Protein AF-0000000075079763 (afdb_homodimer)

pLDDT: mean 93.9, std 7.33, range [47.09, 98.88]

Organism: Methylotuvimicrobium buryatense (NCBI:txid95641)

Sequence (736 aa):
MRIGVPKEIKDQEGRVGLTPAAAGILVERGHEVLVEIGAGLDSGFTDNHYKQLGVNLVSASEAWQADLVVKVKEPLPAEYQYLKQQKIFTFLHLAGVDPALTDALLTNGTTAIAYELVEDEQGRLPILVPMSAIAGNVAVLMGAYYLAKFNGGKGVQLGRIGKNRHGNVLVVGDGVVGMHAARVASAMGAEVYVAGIDKSHMDWLRRNELPEVNFVLSTPENISRIVTEADLIIGAVLCRGDKAPKVITEQMIATMMPGSVVVDVSIDQGGCIETSRPTSHTEPVYRTHGVIHYCVSNMPGAYPRTSTLALNEATLPFVLKLAEADKEGLEHLDSGLKKAVMTYHGQLTNHAAAAALDKLKHYRALVDMRIGVPKEIKDQEGRVGLTPAAAGILVERGHEVLVEIGAGLDSGFTDNHYKQLGVNLVSASEAWQADLVVKVKEPLPAEYQYLKQQKIFTFLHLAGVDPALTDALLTNGTTAIAYELVEDEQGRLPILVPMSAIAGNVAVLMGAYYLAKFNGGKGVQLGRIGKNRHGNVLVVGDGVVGMHAARVASAMGAEVYVAGIDKSHMDWLRRNELPEVNFVLSTPENISRIVTEADLIIGAVLCRGDKAPKVITEQMIATMMPGSVVVDVSIDQGGCIETSRPTSHTEPVYRTHGVIHYCVSNMPGAYPRTSTLALNEATLPFVLKLAEADKEGLEHLDSGLKKAVMTYHGQLTNHAAAAALDKLKHYRALVD

Nearest PDB structures (foldseek):
  2vhw-assembly1_F  TM=9.571E-01  e=2.672E-45  Mycobacterium tuberculosis
  2vhv-assembly1_A  TM=9.574E-01  e=3.583E-45  Mycobacterium tuberculosis
  1pjb-assembly1_A  TM=9.220E-01  e=1.213E-43  Phormidium lapideum
  8hye-assembly1_A-2  TM=9.085E-01  e=2.387E-41  Geobacillus kaustophilus
  2eez-assembly1_F  TM=9.439E-01  e=2.038E-38  Thermus thermophilus HB8

InterPro domains:
  IPR007698 Alanine dehydrogenase/pyridine nucleotide transhydrogenase, NAD(H)-binding domain [PF01262] (139-350)
  IPR007698 Alanine dehydrogenase/pyridine nucleotide transhydrogenase, NAD(H)-binding domain [SM01002] (147-295)
  IPR007886 Alanine dehydrogenase/pyridine nucleotide transhydrogenase, N-terminal [PF05222] (4-135)
  IPR007886 Alanine dehydrogenase/pyridine nucleotide transhydrogenase, N-terminal [SM01003] (4-135)
  IPR008141 Alanine dehydrogenase [PIRSF000183] (1-358)
  IPR008141 Alanine dehydrogenase [TIGR00518] (1-359)
  IPR008141 Alanine dehydrogenase [cd05305] (1-350)
  IPR036291 NAD(P)-binding domain superfamily [SSF51735] (135-301)

Secondary structure (DSSP, 8-state):
-EEEEPPP-STT----SS-HHHHHHHHHTT-EEEEETTTTGGGT--HHHHHTTTPEEE-HHHHHSSSEEE-SSPPPGGGGGG-SSSEEEE---GGGS-HHHHHHHHHHT-EEEEGGG---TTS--TTHHHHHHHHHHHHHHHHHHHTSGGGT------EEETTEEE-EEEEE--SHHHHHHHHHHHHHT-EEEEEES-HHHHHHHHHHT-TT-EEEE--HHHHHHHHTT-SEEEE----TTSPPP--B-HHHHHHSPTT-EEEEGGGGGT-SBTT---B-SSS-EEEETTEEEE-BTTGGGGSHHHHHHHHHHHHHHHHHHHHHS-SS-GGGS-HHHHTTEEEETTEE--HHHHHHTT-GGGB--S--/-EEEEPPP-STT----SS-HHHHHHHHHTT-EEEEETTTTGGGT--HHHHHTTTPEEE-HHHHHSSSEEE-SSPPPGGGGGG-SSSEEEE---GGGS-HHHHHHHHHHT-EEEEGGG---TTS--TTHHHHHHHHHHHHHHHHHHHTSGGGT------EEETTEEE-EEEEE--SHHHHHHHHHHHHHT-EEEEEES-HHHHHHHHHHT-TTSEEEE--HHHHHHHHTT-SEEEE----TTSPPP--B-HHHHHHSPTT-EEEEGGGGGT-SBTT---B-SSS-EEEETTEEEE-BTTGGGGSHHHHHHHHHHHHHHHHHHHHHS-SS-GGGS-HHHHTTEEEETTEE--HHHHHHTT-GGGB--S--

Foldseek 3Di:
DEEFKAADDPFLQQATQAALVLLLVCVVVPYAYEYEQCRNVSLPGHPVSNVVSPHHYDHRLVRLPGQEYGGAEADDPVCLVSAALHEYEYACLCLQDDVVSVVSCLVRQYWYFHLQQQADPVRDRLLVLLVLLLLLQLQLVVQQVLLCVVNVAVNWHQADDPNDGTFEEEEEEDPSSSLNNLQNSVVRRHAYEYEYADPVVVVVCCVPRNVRHHYDHLDLVVCLVSLLVHLEYEADADDPLAAGAQSAELVSVLNHDARREYEFQSVSRPTNHPPDHEDDPVGQWDDDNNYIYGHHPRSCSNNRNVSNVSSCVRCSVVVVVVVPVDSPDCVPPDPSRLSRTQGGRSAGAHCSSCVSSVNCVRYDHPPD/DEEFKAADDPFLQQATQDALVLLLVCVVVPYAYEYEQPRNVSLPGHPVSNVVSPHHYDHRLVSLPGQEYGGEEADDPVCLVSAALHEYEYACLCLQDDVVSVVSCLVRQYWYFHLQQQADPVRDRLLVLLQLLLLLQLQLVVQQVLLCVVNVAVNWHQADDPNDGTFEEEEEEDPSSRLNNLQNSVVRRHAYEYEYADPVVVVVCCVPRNVRHHYDHLDLVVCLVSLLVHLEYEADADDPLAAGAQSAELVSVLNHDARREYEFQSVSRPTNHPPDHEDDPVGQWDDDNNYIYGHHPRSCSNNRNVSNVSSCVRCSVVVVCVVPVDRDDCVPPDPSRLSRTQGGRSAGAHCSSCVSSVNNVRYDHPPD

Structure (mmCIF, N/CA/C/O backbone):
data_AF-0000000075079763-model_v1
#
loop_
_entity.id
_entity.type
_entity.pdbx_description
1 polymer 'Alanine dehydrogenase'
#
loop_
_atom_site.group_PDB
_atom_site.id
_atom_site.type_symbol
_atom_site.label_atom_id
_atom_site.label_alt_id
_atom_site.label_comp_id
_atom_site.label_asym_id
_atom_site.label_entity_id
_atom_site.label_seq_id
_atom_site.pdbx_PDB_ins_code
_atom_site.Cartn_x
_atom_site.Cartn_y
_atom_site.Cartn_z
_atom_site.occupancy
_atom_site.B_iso_or_equiv
_atom_site.auth_seq_id
_atom_site.auth_comp_id
_atom_site.auth_asym_id
_atom_site.auth_atom_id
_atom_site.pdbx_PDB_model_num
ATOM 1 N N . MET A 1 1 ? -12.812 36.312 19.406 1 93.81 1 MET A N 1
ATOM 2 C CA . MET A 1 1 ? -12.32 36.844 18.125 1 93.81 1 MET A CA 1
ATOM 3 C C . MET A 1 1 ? -12.914 36.062 16.953 1 93.81 1 MET A C 1
ATOM 5 O O . MET A 1 1 ? -13.625 35.062 17.156 1 93.81 1 MET A O 1
ATOM 9 N N . ARG A 1 2 ? -12.664 36.562 15.781 1 96.62 2 ARG A N 1
ATOM 10 C CA . ARG A 1 2 ? -13.086 35.875 14.555 1 96.62 2 ARG A CA 1
ATOM 11 C C . ARG A 1 2 ? -11.992 34.938 14.047 1 96.62 2 ARG A C 1
ATOM 13 O O . ARG A 1 2 ? -10.852 35.344 13.852 1 96.62 2 ARG A O 1
ATOM 20 N N . ILE A 1 3 ? -12.391 33.688 13.945 1 98 3 ILE A N 1
ATOM 21 C CA . ILE A 1 3 ? -11.461 32.688 13.461 1 98 3 ILE A CA 1
ATOM 22 C C . ILE A 1 3 ? -11.945 32.125 12.117 1 98 3 ILE A C 1
ATOM 24 O O . ILE A 1 3 ? -13.078 31.656 12.008 1 98 3 ILE A O 1
ATOM 28 N N . GLY A 1 4 ? -11.125 32.219 11.117 1 98.75 4 GLY A N 1
ATOM 29 C CA . GLY A 1 4 ? -11.477 31.766 9.773 1 98.75 4 GLY A CA 1
ATOM 30 C C . GLY A 1 4 ? -10.797 30.469 9.367 1 98.75 4 GLY A C 1
ATOM 31 O O . GLY A 1 4 ? -9.633 30.25 9.703 1 98.75 4 GLY A O 1
ATOM 32 N N . VAL A 1 5 ? -11.516 29.609 8.609 1 98.81 5 VAL A N 1
ATOM 33 C CA . VAL A 1 5 ? -11.008 28.359 8.07 1 98.81 5 VAL A CA 1
ATOM 34 C C . VAL A 1 5 ? -11.312 28.266 6.578 1 98.81 5 VAL A C 1
ATOM 36 O O . VAL A 1 5 ? -12.312 27.656 6.18 1 98.81 5 VAL A O 1
ATOM 39 N N . PRO A 1 6 ? -10.422 28.781 5.773 1 98.81 6 PRO A N 1
ATOM 40 C CA . PRO A 1 6 ? -10.633 28.656 4.328 1 98.81 6 PRO A CA 1
ATOM 41 C C . PRO A 1 6 ? -10.406 27.234 3.818 1 98.81 6 PRO A C 1
ATOM 43 O O . PRO A 1 6 ? -9.719 26.438 4.469 1 98.81 6 PRO A O 1
ATOM 46 N N . LYS A 1 7 ? -11.039 26.922 2.707 1 98.31 7 LYS A N 1
ATOM 47 C CA . LYS A 1 7 ? -10.82 25.641 2.035 1 98.31 7 LYS A CA 1
ATOM 48 C C . LYS A 1 7 ? -9.422 25.562 1.426 1 98.31 7 LYS A C 1
ATOM 50 O O . LYS A 1 7 ? -8.938 26.547 0.858 1 98.31 7 LYS A O 1
ATOM 55 N N . GLU A 1 8 ? -8.773 24.391 1.616 1 97.75 8 GLU A N 1
ATOM 56 C CA . GLU A 1 8 ? -7.465 24.188 0.998 1 97.75 8 GLU A CA 1
ATOM 57 C C . GLU A 1 8 ? -7.578 24.125 -0.522 1 97.75 8 GLU A C 1
ATOM 59 O O . GLU A 1 8 ? -8.516 23.516 -1.056 1 97.75 8 GLU A O 1
ATOM 64 N N . ILE A 1 9 ? -6.609 24.719 -1.192 1 95.25 9 ILE A N 1
ATOM 65 C CA . ILE A 1 9 ? -6.73 24.766 -2.646 1 95.25 9 ILE A CA 1
ATOM 66 C C . ILE A 1 9 ? -5.508 24.109 -3.281 1 95.25 9 ILE A C 1
ATOM 68 O O . ILE A 1 9 ? -5.414 24 -4.508 1 95.25 9 ILE A O 1
ATOM 72 N N . LYS A 1 10 ? -4.504 23.688 -2.43 1 92.19 10 LYS A N 1
ATOM 73 C CA . LYS A 1 10 ? -3.395 22.906 -2.979 1 92.19 10 LYS A CA 1
ATOM 74 C C . LYS A 1 10 ? -3.891 21.641 -3.658 1 92.19 10 LYS A C 1
ATOM 76 O O . LYS A 1 10 ? -4.895 21.062 -3.24 1 92.19 10 LYS A O 1
ATOM 81 N N . ASP A 1 11 ? -3.168 21.156 -4.711 1 90.44 11 ASP A N 1
ATOM 82 C CA . ASP A 1 11 ? -3.535 19.984 -5.508 1 90.44 11 ASP A CA 1
ATOM 83 C C . ASP A 1 11 ? -3.816 18.781 -4.617 1 90.44 11 ASP A C 1
ATOM 85 O O . ASP A 1 11 ? -2.928 18.312 -3.906 1 90.44 11 ASP A O 1
ATOM 89 N N . GLN A 1 12 ? -5.039 18.328 -4.637 1 90.62 12 GLN A N 1
ATOM 90 C CA . GLN A 1 12 ? -5.52 17.125 -3.955 1 90.62 12 GLN A CA 1
ATOM 91 C C . GLN A 1 12 ? -5.305 17.219 -2.447 1 90.62 12 GLN A C 1
ATOM 93 O O . GLN A 1 12 ? -4.988 16.234 -1.792 1 90.62 12 GLN A O 1
ATOM 98 N N . GLU A 1 13 ? -5.332 18.484 -1.961 1 93.38 13 GLU A N 1
ATOM 99 C CA . GLU A 1 13 ? -5.32 18.672 -0.514 1 93.38 13 GLU A CA 1
ATOM 100 C C . GLU A 1 13 ? -6.727 18.562 0.069 1 93.38 13 GLU A C 1
ATOM 102 O O . GLU A 1 13 ? -7.578 19.406 -0.187 1 93.38 13 GLU A O 1
ATOM 107 N N . GLY A 1 14 ? -6.945 17.484 0.858 1 94.31 14 GLY A N 1
ATOM 108 C CA . GLY A 1 14 ? -8.289 17.25 1.365 1 94.31 14 GLY A CA 1
ATOM 109 C C . GLY A 1 14 ? -8.43 17.562 2.842 1 94.31 14 GLY A C 1
ATOM 110 O O . GLY A 1 14 ? -9.539 17.516 3.387 1 94.31 14 GLY A O 1
ATOM 111 N N . ARG A 1 15 ? -7.359 17.922 3.52 1 97.44 15 ARG A N 1
ATOM 112 C CA . ARG A 1 15 ? -7.438 18.281 4.934 1 97.44 15 ARG A CA 1
ATOM 113 C C . ARG A 1 15 ? -8.109 19.625 5.125 1 97.44 15 ARG A C 1
ATOM 115 O O . ARG A 1 15 ? -8.242 20.406 4.172 1 97.44 15 ARG A O 1
ATOM 122 N N . VAL A 1 16 ? -8.5 19.797 6.34 1 98.56 16 VAL A N 1
ATOM 123 C CA . VAL A 1 16 ? -9.117 21.062 6.711 1 98.56 16 VAL A CA 1
ATOM 124 C C . VAL A 1 16 ? -8.516 21.578 8.016 1 98.56 16 VAL A C 1
ATOM 126 O O . VAL A 1 16 ? -8.086 20.781 8.859 1 98.56 16 VAL A O 1
ATOM 129 N N . GLY A 1 17 ? -8.492 22.828 8.18 1 98.62 17 GLY A N 1
ATOM 130 C CA . GLY A 1 17 ? -7.816 23.469 9.305 1 98.62 17 GLY A CA 1
ATOM 131 C C . GLY A 1 17 ? -8.43 23.125 10.641 1 98.62 17 GLY A C 1
ATOM 132 O O . GLY A 1 17 ? -7.715 22.906 11.625 1 98.62 17 GLY A O 1
ATOM 133 N N . LEU A 1 18 ? -9.734 23.125 10.703 1 98.81 18 LEU A N 1
ATOM 134 C CA . LEU A 1 18 ? -10.445 22.766 11.922 1 98.81 18 LEU A CA 1
ATOM 135 C C . LEU A 1 18 ? -11.539 21.734 11.625 1 98.81 18 LEU A C 1
ATOM 137 O O . LEU A 1 18 ? -12.344 21.922 10.703 1 98.81 18 LEU A O 1
ATOM 141 N N . THR A 1 19 ? -11.586 20.656 12.406 1 98.5 19 THR A N 1
ATOM 142 C CA . THR A 1 19 ? -12.719 19.734 12.375 1 98.5 19 THR A CA 1
ATOM 143 C C . THR A 1 19 ? -13.961 20.391 12.984 1 98.5 19 THR A C 1
ATOM 145 O O . THR A 1 19 ? -13.859 21.406 13.672 1 98.5 19 THR A O 1
ATOM 148 N N . PRO A 1 20 ? -15.141 19.812 12.711 1 98.69 20 PRO A N 1
ATOM 149 C CA . PRO A 1 20 ? -16.328 20.328 13.391 1 98.69 20 PRO A CA 1
ATOM 150 C C . PRO A 1 20 ? -16.188 20.328 14.914 1 98.69 20 PRO A C 1
ATOM 152 O O . PRO A 1 20 ? -16.547 21.312 15.57 1 98.69 20 PRO A O 1
ATOM 155 N N . ALA A 1 21 ? -15.656 19.328 15.461 1 98.25 21 ALA A N 1
ATOM 156 C CA . ALA A 1 21 ? -15.469 19.234 16.906 1 98.25 21 ALA A CA 1
ATOM 157 C C . ALA A 1 21 ? -14.57 20.359 17.422 1 98.25 21 ALA A C 1
ATOM 159 O O . ALA A 1 21 ? -14.891 21.016 18.422 1 98.25 21 ALA A O 1
ATOM 160 N N . ALA A 1 22 ? -13.453 20.547 16.766 1 98.5 22 ALA A N 1
ATOM 161 C CA . ALA A 1 22 ? -12.523 21.609 17.172 1 98.5 22 ALA A CA 1
ATOM 162 C C . ALA A 1 22 ? -13.172 22.984 17.031 1 98.5 22 ALA A C 1
ATOM 164 O O . ALA A 1 22 ? -13.039 23.828 17.922 1 98.5 22 ALA A O 1
ATOM 165 N N . ALA A 1 23 ? -13.836 23.203 15.938 1 98.75 23 ALA A N 1
ATOM 166 C CA . ALA A 1 23 ? -14.547 24.453 15.727 1 98.75 23 ALA A CA 1
ATOM 167 C C . ALA A 1 23 ? -15.609 24.672 16.797 1 98.75 23 ALA A C 1
ATOM 169 O O . ALA A 1 23 ? -15.781 25.797 17.297 1 98.75 23 ALA A O 1
ATOM 170 N N . GLY A 1 24 ? -16.312 23.625 17.109 1 98.62 24 GLY A N 1
ATOM 171 C CA . GLY A 1 24 ? -17.328 23.703 18.156 1 98.62 24 GLY A CA 1
ATOM 172 C C . GLY A 1 24 ? -16.766 24.141 19.484 1 98.62 24 GLY A C 1
ATOM 173 O O . GLY A 1 24 ? -17.391 24.938 20.203 1 98.62 24 GLY A O 1
ATOM 174 N N . ILE A 1 25 ? -15.648 23.656 19.844 1 98.44 25 ILE A N 1
ATOM 175 C CA . ILE A 1 25 ? -15 24.031 21.094 1 98.44 25 ILE A CA 1
ATOM 176 C C . ILE A 1 25 ? -14.703 25.516 21.094 1 98.44 25 ILE A C 1
ATOM 178 O O . ILE A 1 25 ? -14.906 26.203 22.109 1 98.44 25 ILE A O 1
ATOM 182 N N . LEU A 1 26 ? -14.234 26.047 20 1 98.12 26 LEU A N 1
ATOM 183 C CA . LEU A 1 26 ? -13.953 27.469 19.875 1 98.12 26 LEU A CA 1
ATOM 184 C C . LEU A 1 26 ? -15.227 28.297 20.016 1 98.12 26 LEU A C 1
ATOM 186 O O . LEU A 1 26 ? -15.234 29.328 20.688 1 98.12 26 LEU A O 1
ATOM 190 N N . VAL A 1 27 ? -16.281 27.812 19.422 1 98.44 27 VAL A N 1
ATOM 191 C CA . VAL A 1 27 ? -17.578 28.5 19.516 1 98.44 27 VAL A CA 1
ATOM 192 C C . VAL A 1 27 ? -18.047 28.516 20.969 1 98.44 27 VAL A C 1
ATOM 194 O O . VAL A 1 27 ? -18.5 29.547 21.469 1 98.44 27 VAL A O 1
ATOM 197 N N . GLU A 1 28 ? -17.938 27.422 21.625 1 97.94 28 GLU A N 1
ATOM 198 C CA . GLU A 1 28 ? -18.344 27.312 23.016 1 97.94 28 GLU A CA 1
ATOM 199 C C . GLU A 1 28 ? -17.547 28.266 23.906 1 97.94 28 GLU A C 1
ATOM 201 O O . GLU A 1 28 ? -18.031 28.719 24.938 1 97.94 28 GLU A O 1
ATOM 206 N N . ARG A 1 29 ? -16.438 28.562 23.516 1 96.69 29 ARG A N 1
ATOM 207 C CA . ARG A 1 29 ? -15.57 29.453 24.281 1 96.69 29 ARG A CA 1
ATOM 208 C C . ARG A 1 29 ? -15.812 30.906 23.922 1 96.69 29 ARG A C 1
ATOM 210 O O . ARG A 1 29 ? -15.094 31.797 24.375 1 96.69 29 ARG A O 1
ATOM 217 N N . GLY A 1 30 ? -16.719 31.141 22.984 1 96.81 30 GLY A N 1
ATOM 218 C CA . GLY A 1 30 ? -17.188 32.5 22.734 1 96.81 30 GLY A CA 1
ATOM 219 C C . GLY A 1 30 ? -16.609 33.094 21.469 1 96.81 30 GLY A C 1
ATOM 220 O O . GLY A 1 30 ? -16.828 34.281 21.188 1 96.81 30 GLY A O 1
ATOM 221 N N . HIS A 1 31 ? -15.891 32.344 20.719 1 97.25 31 HIS A N 1
ATOM 222 C CA . HIS A 1 31 ? -15.312 32.844 19.469 1 97.25 31 HIS A CA 1
ATOM 223 C C . HIS A 1 31 ? -16.297 32.688 18.312 1 97.25 31 HIS A C 1
ATOM 225 O O . HIS A 1 31 ? -17.203 31.844 18.375 1 97.25 31 HIS A O 1
ATOM 231 N N . GLU A 1 32 ? -16.156 33.562 17.344 1 98.12 32 GLU A N 1
ATOM 232 C CA . GLU A 1 32 ? -16.875 33.406 16.094 1 98.12 32 GLU A CA 1
ATOM 233 C C . GLU A 1 32 ? -16.047 32.656 15.07 1 98.12 32 GLU A C 1
ATOM 235 O O . GLU A 1 32 ? -14.969 33.094 14.68 1 98.12 32 GLU A O 1
ATOM 240 N N . VAL A 1 33 ? -16.531 31.484 14.688 1 98.69 33 VAL A N 1
ATOM 241 C CA . VAL A 1 33 ? -15.773 30.656 13.766 1 98.69 33 VAL A CA 1
ATOM 242 C C . VAL A 1 33 ? -16.422 30.703 12.383 1 98.69 33 VAL A C 1
ATOM 244 O O . VAL A 1 33 ? -17.625 30.453 12.242 1 98.69 33 VAL A O 1
ATOM 247 N N . LEU A 1 34 ? -15.68 31.094 11.352 1 98.88 34 LEU A N 1
ATOM 248 C CA . LEU A 1 34 ? -16.094 31.203 9.953 1 98.88 34 LEU A CA 1
ATOM 249 C C . LEU A 1 34 ? -15.43 30.125 9.102 1 98.88 34 LEU A C 1
ATOM 251 O O . LEU A 1 34 ? -14.227 30.188 8.836 1 98.88 34 LEU A O 1
ATOM 255 N N . VAL A 1 35 ? -16.203 29.156 8.617 1 98.88 35 VAL A N 1
ATOM 256 C CA . VAL A 1 35 ? -15.672 28.078 7.801 1 98.88 35 VAL A CA 1
ATOM 257 C C . VAL A 1 35 ? -16.172 28.203 6.367 1 98.88 35 VAL A C 1
ATOM 259 O O . VAL A 1 35 ? -17.375 28.391 6.137 1 98.88 35 VAL A O 1
ATOM 262 N N . GLU A 1 36 ? -15.219 28.156 5.441 1 98.88 36 GLU A N 1
ATOM 263 C CA . GLU A 1 36 ? -15.625 28.203 4.043 1 98.88 36 GLU A CA 1
ATOM 264 C C . GLU A 1 36 ? -16.516 27.016 3.691 1 98.88 36 GLU A C 1
ATOM 266 O O . GLU A 1 36 ? -16.234 25.875 4.094 1 98.88 36 GLU A O 1
ATOM 271 N N . ILE A 1 37 ? -17.562 27.281 2.887 1 98.69 37 ILE A N 1
ATOM 272 C CA . ILE A 1 37 ? -18.469 26.234 2.445 1 98.69 37 ILE A CA 1
ATOM 273 C C . ILE A 1 37 ? -17.688 25.141 1.722 1 98.69 37 ILE A C 1
ATOM 275 O O . ILE A 1 37 ? -16.891 25.438 0.827 1 98.69 37 ILE A O 1
ATOM 279 N N . GLY A 1 38 ? -17.859 23.875 2.186 1 98.25 38 GLY A N 1
ATOM 280 C CA . GLY A 1 38 ? -17.25 22.719 1.534 1 98.25 38 GLY A CA 1
ATOM 281 C C . GLY A 1 38 ? -15.836 22.438 2.008 1 98.25 38 GLY A C 1
ATOM 282 O O . GLY A 1 38 ? -15.188 21.516 1.517 1 98.25 38 GLY A O 1
ATOM 283 N N . ALA A 1 39 ? -15.305 23.188 2.992 1 98.31 39 ALA A N 1
ATOM 284 C CA . ALA A 1 39 ? -13.914 23.078 3.404 1 98.31 39 ALA A CA 1
ATOM 285 C C . ALA A 1 39 ? -13.625 21.703 4.004 1 98.31 39 ALA A C 1
ATOM 287 O O . ALA A 1 39 ? -12.531 21.156 3.83 1 98.31 39 ALA A O 1
ATOM 288 N N . GLY A 1 40 ? -14.602 21.125 4.629 1 97.88 40 GLY A N 1
ATOM 289 C CA . GLY A 1 40 ? -14.375 19.875 5.352 1 97.88 40 GLY A CA 1
ATOM 290 C C . GLY A 1 40 ? -14.766 18.641 4.555 1 97.88 40 GLY A C 1
ATOM 291 O O . GLY A 1 40 ? -14.523 17.516 4.992 1 97.88 40 GLY A O 1
ATOM 292 N N . LEU A 1 41 ? -15.234 18.781 3.326 1 96.19 41 LEU A N 1
ATOM 293 C CA . LEU A 1 41 ? -15.883 17.703 2.602 1 96.19 41 LEU A CA 1
ATOM 294 C C . LEU A 1 41 ? -14.898 16.562 2.32 1 96.19 41 LEU A C 1
ATOM 296 O O . LEU A 1 41 ? -15.219 15.398 2.525 1 96.19 41 LEU A O 1
ATOM 300 N N . ASP A 1 42 ? -13.719 16.906 1.911 1 95.19 42 ASP A N 1
ATOM 301 C CA . ASP A 1 42 ? -12.75 15.883 1.525 1 95.19 42 ASP A CA 1
ATOM 302 C C . ASP A 1 42 ? -12.219 15.141 2.748 1 95.19 42 ASP A C 1
ATOM 304 O O . ASP A 1 42 ? -11.625 14.062 2.619 1 95.19 42 ASP A O 1
ATOM 308 N N . SER A 1 43 ? -12.414 15.695 3.916 1 96.62 43 SER A N 1
ATOM 309 C CA . SER A 1 43 ? -12.047 15.023 5.156 1 96.62 43 SER A CA 1
ATOM 310 C C . SER A 1 43 ? -13.227 14.273 5.758 1 96.62 43 SER A C 1
ATOM 312 O O . SER A 1 43 ? -13.117 13.688 6.84 1 96.62 43 SER A O 1
ATOM 314 N N . GLY A 1 44 ? -14.359 14.352 5.09 1 94.56 44 GLY A N 1
ATOM 315 C CA . GLY A 1 44 ? -15.547 13.641 5.543 1 94.56 44 GLY A CA 1
ATOM 316 C C . GLY A 1 44 ? -16.406 14.461 6.48 1 94.56 44 GLY A C 1
ATOM 317 O O . GLY A 1 44 ? -17.266 13.922 7.184 1 94.56 44 GLY A O 1
ATOM 318 N N . PHE A 1 45 ? -16.234 15.742 6.562 1 97.38 45 PHE A N 1
ATOM 319 C CA . PHE A 1 45 ? -17.031 16.641 7.395 1 97.38 45 PHE A CA 1
ATOM 320 C C . PHE A 1 45 ? -17.922 17.531 6.535 1 97.38 45 PHE A C 1
ATOM 322 O O . PHE A 1 45 ? -17.422 18.406 5.828 1 97.38 45 PHE A O 1
ATOM 329 N N . THR A 1 46 ? -19.156 17.344 6.645 1 97.44 46 THR A N 1
ATOM 330 C CA . THR A 1 46 ? -20.109 18.109 5.836 1 97.44 46 THR A CA 1
ATOM 331 C C . THR A 1 46 ? -20.328 19.5 6.438 1 97.44 46 THR A C 1
ATOM 333 O O . THR A 1 46 ? -20.016 19.734 7.605 1 97.44 46 THR A O 1
ATOM 336 N N . ASP A 1 47 ? -20.875 20.359 5.609 1 98.5 47 ASP A N 1
ATOM 337 C CA . ASP A 1 47 ? -21.25 21.688 6.094 1 98.5 47 ASP A CA 1
ATOM 338 C C . ASP A 1 47 ? -22.234 21.594 7.262 1 98.5 47 ASP A C 1
ATOM 340 O O . ASP A 1 47 ? -22.156 22.391 8.203 1 98.5 47 ASP A O 1
ATOM 344 N N . ASN A 1 48 ? -23.062 20.641 7.195 1 98.25 48 ASN A N 1
ATOM 345 C CA . ASN A 1 48 ? -24.047 20.469 8.25 1 98.25 48 ASN A CA 1
ATOM 346 C C . ASN A 1 48 ? -23.391 20.109 9.586 1 98.25 48 ASN A C 1
ATOM 348 O O . ASN A 1 48 ? -23.859 20.531 10.641 1 98.25 48 ASN A O 1
ATOM 352 N N . HIS A 1 49 ? -22.359 19.312 9.586 1 98.06 49 HIS A N 1
ATOM 353 C CA . HIS A 1 49 ? -21.625 19 10.805 1 98.06 49 HIS A CA 1
ATOM 354 C C . HIS A 1 49 ? -21.141 20.25 11.508 1 98.06 49 HIS A C 1
ATOM 356 O O . HIS A 1 49 ? -21.156 20.328 12.742 1 98.06 49 HIS A O 1
ATOM 362 N N . TYR A 1 50 ? -20.703 21.203 10.773 1 98.62 50 TYR A N 1
ATOM 363 C CA . TYR A 1 50 ? -20.219 22.469 11.312 1 98.62 50 TYR A CA 1
ATOM 364 C C . TYR A 1 50 ? -21.359 23.328 11.82 1 98.62 50 TYR A C 1
ATOM 366 O O . TYR A 1 50 ? -21.312 23.859 12.938 1 98.62 50 TYR A O 1
ATOM 374 N N . LYS A 1 51 ? -22.375 23.453 10.992 1 98.38 51 LYS A N 1
ATOM 375 C CA . LYS A 1 51 ? -23.531 24.281 11.312 1 98.38 51 LYS A CA 1
ATOM 376 C C . LYS A 1 51 ? -24.172 23.875 12.633 1 98.38 51 LYS A C 1
ATOM 378 O O . LYS A 1 51 ? -24.594 24.719 13.422 1 98.38 51 LYS A O 1
ATOM 383 N N . GLN A 1 52 ? -24.219 22.641 12.852 1 98.19 52 GLN A N 1
ATOM 384 C CA . GLN A 1 52 ? -24.844 22.094 14.047 1 98.19 52 GLN A CA 1
ATOM 385 C C . GLN A 1 52 ? -24.109 22.516 15.305 1 98.19 52 GLN A C 1
ATOM 387 O O . GLN A 1 52 ? -24.688 22.531 16.391 1 98.19 52 GLN A O 1
ATOM 392 N N . LEU A 1 53 ? -22.922 22.906 15.148 1 98.25 53 LEU A N 1
ATOM 393 C CA . LEU A 1 53 ? -22.109 23.281 16.312 1 98.25 53 LEU A CA 1
ATOM 394 C C . LEU A 1 53 ? -21.969 24.797 16.406 1 98.25 53 LEU A C 1
ATOM 396 O O . LEU A 1 53 ? -21.109 25.297 17.125 1 98.25 53 LEU A O 1
ATOM 400 N N . GLY A 1 54 ? -22.719 25.484 15.586 1 98.25 54 GLY A N 1
ATOM 401 C CA . GLY A 1 54 ? -22.766 26.938 15.703 1 98.25 54 GLY A CA 1
ATOM 402 C C . GLY A 1 54 ? -21.734 27.641 14.844 1 98.25 54 GLY A C 1
ATOM 403 O O . GLY A 1 54 ? -21.5 28.844 15.008 1 98.25 54 GLY A O 1
ATOM 404 N N . VAL A 1 55 ? -21.156 26.938 13.969 1 98.56 55 VAL A N 1
ATOM 405 C CA . VAL A 1 55 ? -20.156 27.5 13.07 1 98.56 55 VAL A CA 1
ATOM 406 C C . VAL A 1 55 ? -20.844 28.219 11.914 1 98.56 55 VAL A C 1
ATOM 408 O O . VAL A 1 55 ? -21.875 27.766 11.414 1 98.56 55 VAL A O 1
ATOM 411 N N . ASN A 1 56 ? -20.312 29.391 11.492 1 98.62 56 ASN A N 1
ATOM 412 C CA . ASN A 1 56 ? -20.828 30.109 10.336 1 98.62 56 ASN A CA 1
ATOM 413 C C . ASN A 1 56 ? -20.172 29.625 9.039 1 98.62 56 ASN A C 1
ATOM 415 O O . ASN A 1 56 ? -18.938 29.625 8.922 1 98.62 56 ASN A O 1
ATOM 419 N N . LEU A 1 57 ? -21.047 29.188 8.094 1 98.75 57 LEU A N 1
ATOM 420 C CA . LEU A 1 57 ? -20.562 28.812 6.77 1 98.75 57 LEU A CA 1
ATOM 421 C C . LEU A 1 57 ? -20.516 30.031 5.848 1 98.75 57 LEU A C 1
ATOM 423 O O . LEU A 1 57 ? -21.516 30.75 5.719 1 98.75 57 LEU A O 1
ATOM 427 N N . VAL A 1 58 ? -19.391 30.219 5.254 1 98.81 58 VAL A N 1
ATOM 428 C CA . VAL A 1 58 ? -19.203 31.5 4.566 1 98.81 58 VAL A CA 1
ATOM 429 C C . VAL A 1 58 ? -18.438 31.281 3.264 1 98.81 58 VAL A C 1
ATOM 431 O O . VAL A 1 58 ? -18.125 30.141 2.912 1 98.81 58 VAL A O 1
ATOM 434 N N . SER A 1 59 ? -18.188 32.344 2.504 1 98.56 59 SER A N 1
ATOM 435 C CA . SER A 1 59 ? -17.359 32.312 1.299 1 98.56 59 SER A CA 1
ATOM 436 C C . SER A 1 59 ? -15.883 32.312 1.642 1 98.56 59 SER A C 1
ATOM 438 O O . SER A 1 59 ? -15.5 32.531 2.795 1 98.56 59 SER A O 1
ATOM 440 N N . ALA A 1 60 ? -15.125 32.031 0.636 1 98.25 60 ALA A N 1
ATOM 441 C CA . ALA A 1 60 ? -13.672 32.062 0.815 1 98.25 60 ALA A CA 1
ATOM 442 C C . ALA A 1 60 ? -13.219 33.438 1.347 1 98.25 60 ALA A C 1
ATOM 444 O O . ALA A 1 60 ? -12.445 33.5 2.305 1 98.25 60 ALA A O 1
ATOM 445 N N . SER A 1 61 ? -13.68 34.469 0.741 1 98 61 SER A N 1
ATOM 446 C CA . SER A 1 61 ? -13.281 35.844 1.113 1 98 61 SER A CA 1
ATOM 447 C C . SER A 1 61 ? -13.617 36.125 2.572 1 98 61 SER A C 1
ATOM 449 O O . SER A 1 61 ? -12.812 36.719 3.297 1 98 61 SER A O 1
ATOM 451 N N . GLU A 1 62 ? -14.742 35.75 3.012 1 98.31 62 GLU A N 1
ATOM 452 C CA . GLU A 1 62 ? -15.164 35.969 4.387 1 98.31 62 GLU A CA 1
ATOM 453 C C . GLU A 1 62 ? -14.336 35.156 5.375 1 98.31 62 GLU A C 1
ATOM 455 O O . GLU A 1 62 ? -14.016 35.625 6.465 1 98.31 62 GLU A O 1
ATOM 460 N N . ALA A 1 63 ? -14.039 33.938 5.027 1 98.62 63 ALA A N 1
ATOM 461 C CA . ALA A 1 63 ? -13.227 33.094 5.895 1 98.62 63 ALA A CA 1
ATOM 462 C C . ALA A 1 63 ? -11.844 33.688 6.121 1 98.62 63 ALA A C 1
ATOM 464 O O . ALA A 1 63 ? -11.273 33.562 7.207 1 98.62 63 ALA A O 1
ATOM 465 N N . TRP A 1 64 ? -11.344 34.344 5.066 1 98.5 64 TRP A N 1
ATOM 466 C CA . TRP A 1 64 ? -10.023 34.969 5.152 1 98.5 64 TRP A CA 1
ATOM 467 C C . TRP A 1 64 ? -10.078 36.25 5.941 1 98.5 64 TRP A C 1
ATOM 469 O O . TRP A 1 64 ? -9.055 36.75 6.426 1 98.5 64 TRP A O 1
ATOM 479 N N . GLN A 1 65 ? -11.25 36.906 6.035 1 96.81 65 GLN A N 1
ATOM 480 C CA . GLN A 1 65 ? -11.43 38.156 6.777 1 96.81 65 GLN A CA 1
ATOM 481 C C . GLN A 1 65 ? -11.641 37.875 8.266 1 96.81 65 GLN A C 1
ATOM 483 O O . GLN A 1 65 ? -12.703 38.188 8.812 1 96.81 65 GLN A O 1
ATOM 488 N N . ALA A 1 66 ? -10.672 37.312 8.906 1 97.19 66 ALA A N 1
ATOM 489 C CA . ALA A 1 66 ? -10.711 36.938 10.312 1 97.19 66 ALA A CA 1
ATOM 490 C C . ALA A 1 66 ? -9.469 37.406 11.047 1 97.19 66 ALA A C 1
ATOM 492 O O . ALA A 1 66 ? -8.492 37.844 10.422 1 97.19 66 ALA A O 1
ATOM 493 N N . ASP A 1 67 ? -9.539 37.469 12.328 1 95.62 67 ASP A N 1
ATOM 494 C CA . ASP A 1 67 ? -8.391 37.844 13.156 1 95.62 67 ASP A CA 1
ATOM 495 C C . ASP A 1 67 ? -7.312 36.75 13.117 1 95.62 67 ASP A C 1
ATOM 497 O O . ASP A 1 67 ? -6.121 37.062 13.125 1 95.62 67 ASP A O 1
ATOM 501 N N . LEU A 1 68 ? -7.77 35.531 13.156 1 96.56 68 LEU A N 1
ATOM 502 C CA . LEU A 1 68 ? -6.938 34.344 13.07 1 96.56 68 LEU A CA 1
ATOM 503 C C . LEU A 1 68 ? -7.43 33.406 11.977 1 96.56 68 LEU A C 1
ATOM 505 O O . LEU A 1 68 ? -8.609 33.062 11.938 1 96.56 68 LEU A O 1
ATOM 509 N N . VAL A 1 69 ? -6.578 33.094 11.047 1 98.38 69 VAL A N 1
ATOM 510 C CA . VAL A 1 69 ? -6.891 32.125 10 1 98.38 69 VAL A CA 1
ATOM 511 C C . VAL A 1 69 ? -6.145 30.812 10.258 1 98.38 69 VAL A C 1
ATOM 513 O O . VAL A 1 69 ? -4.926 30.812 10.438 1 98.38 69 VAL A O 1
ATOM 516 N N . VAL A 1 70 ? -6.875 29.719 10.344 1 98.5 70 VAL A N 1
ATOM 517 C CA . VAL A 1 70 ? -6.301 28.391 10.555 1 98.5 70 VAL A CA 1
ATOM 518 C C . VAL A 1 70 ? -6.406 27.578 9.273 1 98.5 70 VAL A C 1
ATOM 520 O O . VAL A 1 70 ? -7.508 27.328 8.773 1 98.5 70 VAL A O 1
ATOM 523 N N . LYS A 1 71 ? -5.332 27.156 8.734 1 98.06 71 LYS A N 1
ATOM 524 C CA . LYS A 1 71 ? -5.207 26.375 7.508 1 98.06 71 LYS A CA 1
ATOM 525 C C . LYS A 1 71 ? -4.34 25.141 7.73 1 98.06 71 LYS A C 1
ATOM 527 O O . LYS A 1 71 ? -3.961 24.844 8.867 1 98.06 71 LYS A O 1
ATOM 532 N N . VAL A 1 72 ? -4.133 24.359 6.609 1 97.56 72 VAL A N 1
ATOM 533 C CA . VAL A 1 72 ? -3.229 23.203 6.645 1 97.56 72 VAL A CA 1
ATOM 534 C C . VAL A 1 72 ? -1.954 23.531 5.871 1 97.56 72 VAL A C 1
ATOM 536 O O . VAL A 1 72 ? -0.847 23.375 6.387 1 97.56 72 VAL A O 1
ATOM 539 N N . LYS A 1 73 ? -2.158 24.047 4.691 1 95.81 73 LYS A N 1
ATOM 540 C CA . LYS A 1 73 ? -1.019 24.359 3.838 1 95.81 73 LYS A CA 1
ATOM 541 C C . LYS A 1 73 ? -0.829 25.875 3.713 1 95.81 73 LYS A C 1
ATOM 543 O O . LYS A 1 73 ? -1.736 26.641 4.027 1 95.81 73 LYS A O 1
ATOM 548 N N . GLU A 1 74 ? 0.326 26.266 3.217 1 95.25 74 GLU A N 1
ATOM 549 C CA . GLU A 1 74 ? 0.656 27.672 3.035 1 95.25 74 GLU A CA 1
ATOM 550 C C . GLU A 1 74 ? -0.272 28.328 2.018 1 95.25 74 GLU A C 1
ATOM 552 O O . GLU A 1 74 ? -0.805 27.656 1.131 1 95.25 74 GLU A O 1
ATOM 557 N N . PRO A 1 75 ? -0.446 29.672 2.221 1 97.25 75 PRO A N 1
ATOM 558 C CA . PRO A 1 75 ? -1.209 30.375 1.195 1 97.25 75 PRO A CA 1
ATOM 559 C C . PRO A 1 75 ? -0.583 30.266 -0.193 1 97.25 75 PRO A C 1
ATOM 561 O O . PRO A 1 75 ? 0.643 30.312 -0.326 1 97.25 75 PRO A O 1
ATOM 564 N N . LEU A 1 76 ? -1.41 30.109 -1.142 1 96.38 76 LEU A N 1
ATOM 565 C CA . LEU A 1 76 ? -0.98 30.062 -2.533 1 96.38 76 LEU A CA 1
ATOM 566 C C . LEU A 1 76 ? -1.236 31.391 -3.229 1 96.38 76 LEU A C 1
ATOM 568 O O . LEU A 1 76 ? -1.97 32.219 -2.711 1 96.38 76 LEU A O 1
ATOM 572 N N . PRO A 1 77 ? -0.704 31.609 -4.402 1 96.69 77 PRO A N 1
ATOM 573 C CA . PRO A 1 77 ? -0.772 32.906 -5.062 1 96.69 77 PRO A CA 1
ATOM 574 C C . PRO A 1 77 ? -2.199 33.438 -5.172 1 96.69 77 PRO A C 1
ATOM 576 O O . PRO A 1 77 ? -2.441 34.625 -4.922 1 96.69 77 PRO A O 1
ATOM 579 N N . ALA A 1 78 ? -3.131 32.562 -5.445 1 97.19 78 ALA A N 1
ATOM 580 C CA . ALA A 1 78 ? -4.523 33 -5.566 1 97.19 78 ALA A CA 1
ATOM 581 C C . ALA A 1 78 ? -5.062 33.5 -4.23 1 97.19 78 ALA A C 1
ATOM 583 O O . ALA A 1 78 ? -6.09 34.188 -4.184 1 97.19 78 ALA A O 1
ATOM 584 N N . GLU A 1 79 ? -4.395 33.219 -3.125 1 98.12 79 GLU A N 1
ATOM 585 C CA . GLU A 1 79 ? -4.867 33.562 -1.787 1 98.12 79 GLU A CA 1
ATOM 586 C C . GLU A 1 79 ? -4.145 34.781 -1.245 1 98.12 79 GLU A C 1
ATOM 588 O O . GLU A 1 79 ? -4.539 35.344 -0.218 1 98.12 79 GLU A O 1
ATOM 593 N N . TYR A 1 80 ? -3.111 35.312 -1.963 1 97.94 80 TYR A N 1
ATOM 594 C CA . TYR A 1 80 ? -2.316 36.438 -1.46 1 97.94 80 TYR A CA 1
ATOM 595 C C . TYR A 1 80 ? -3.174 37.688 -1.288 1 97.94 80 TYR A C 1
ATOM 597 O O . TYR A 1 80 ? -2.91 38.5 -0.412 1 97.94 80 TYR A O 1
ATOM 605 N N . GLN A 1 81 ? -4.207 37.781 -2.096 1 97.38 81 GLN A N 1
ATOM 606 C CA . GLN A 1 81 ? -5.094 38.938 -2.055 1 97.38 81 GLN A CA 1
ATOM 607 C C . GLN A 1 81 ? -5.816 39.031 -0.714 1 97.38 81 GLN A C 1
ATOM 609 O O . GLN A 1 81 ? -6.305 40.125 -0.337 1 97.38 81 GLN A O 1
ATOM 614 N N . TYR A 1 82 ? -5.898 37.938 -0.031 1 98.25 82 TYR A N 1
ATOM 615 C CA . TYR A 1 82 ? -6.652 37.906 1.217 1 98.25 82 TYR A CA 1
ATOM 616 C C . TYR A 1 82 ? -5.758 38.25 2.404 1 98.25 82 TYR A C 1
ATOM 618 O O . TYR A 1 82 ? -6.246 38.469 3.514 1 98.25 82 TYR A O 1
ATOM 626 N N . LEU A 1 83 ? -4.453 38.25 2.229 1 97.94 83 LEU A N 1
ATOM 627 C CA . LEU A 1 83 ? -3.516 38.5 3.318 1 97.94 83 LEU A CA 1
ATOM 628 C C . LEU A 1 83 ? -3.586 39.969 3.771 1 97.94 83 LEU A C 1
ATOM 630 O O . LEU A 1 83 ? -3.592 40.875 2.943 1 97.94 83 LEU A O 1
ATOM 634 N N . LYS A 1 84 ? -3.736 40.156 4.996 1 95.75 84 LYS A N 1
ATOM 635 C CA . LYS A 1 84 ? -3.75 41.438 5.688 1 95.75 84 LYS A CA 1
ATOM 636 C C . LYS A 1 84 ? -3.023 41.375 7.023 1 95.75 84 LYS A C 1
ATOM 638 O O . LYS A 1 84 ? -2.158 40.5 7.215 1 95.75 84 LYS A O 1
ATOM 643 N N . GLN A 1 85 ? -3.344 42.188 8 1 94.31 85 GLN A N 1
ATOM 644 C CA . GLN A 1 85 ? -2.658 42.219 9.289 1 94.31 85 GLN A CA 1
ATOM 645 C C . GLN A 1 85 ? -3.182 41.125 10.219 1 94.31 85 GLN A C 1
ATOM 647 O O . GLN A 1 85 ? -2.936 41.156 11.43 1 94.31 85 GLN A O 1
ATOM 652 N N . GLN A 1 86 ? -3.822 40.125 9.648 1 94.94 86 GLN A N 1
ATOM 653 C CA . GLN A 1 86 ? -4.348 39.062 10.492 1 94.94 86 GLN A CA 1
ATOM 654 C C . GLN A 1 86 ? -3.25 38.062 10.867 1 94.94 86 GLN A C 1
ATOM 656 O O . GLN A 1 86 ? -2.133 38.156 10.352 1 94.94 86 GLN A O 1
ATOM 661 N N . LYS A 1 87 ? -3.539 37.156 11.773 1 95.38 87 LYS A N 1
ATOM 662 C CA . LYS A 1 87 ? -2.691 36 12.109 1 95.38 87 LYS A CA 1
ATOM 663 C C . LYS A 1 87 ? -3.049 34.781 11.266 1 95.38 87 LYS A C 1
ATOM 665 O O . LYS A 1 87 ? -4.227 34.531 11.031 1 95.38 87 LYS A O 1
ATOM 670 N N . ILE A 1 88 ? -2.064 34.188 10.742 1 97.56 88 ILE A N 1
ATOM 671 C CA . ILE A 1 88 ? -2.277 32.906 10.07 1 97.56 88 ILE A CA 1
ATOM 672 C C . ILE A 1 88 ? -1.485 31.828 10.773 1 97.56 88 ILE A C 1
ATOM 674 O O . ILE A 1 88 ? -0.332 32.031 11.164 1 97.56 88 ILE A O 1
ATOM 678 N N . PHE A 1 89 ? -2.109 30.719 11.094 1 97.38 89 PHE A N 1
ATOM 679 C CA . PHE A 1 89 ? -1.521 29.562 11.742 1 97.38 89 PHE A CA 1
ATOM 680 C C . PHE A 1 89 ? -1.622 28.328 10.844 1 97.38 89 PHE A C 1
ATOM 682 O O . PHE A 1 89 ? -2.717 27.812 10.617 1 97.38 89 PHE A O 1
ATOM 689 N N . THR A 1 90 ? -0.537 27.891 10.211 1 97.56 90 THR A N 1
ATOM 690 C CA . THR A 1 90 ? -0.503 26.828 9.211 1 97.56 90 THR A CA 1
ATOM 691 C C . THR A 1 90 ? 0.922 26.328 9 1 97.56 90 THR A C 1
ATOM 693 O O . THR A 1 90 ? 1.855 26.797 9.648 1 97.56 90 THR A O 1
ATOM 696 N N . PHE A 1 91 ? 1.052 25.281 8.219 1 94.25 91 PHE A N 1
ATOM 697 C CA . PHE A 1 91 ? 2.385 24.953 7.723 1 94.25 91 PHE A CA 1
ATOM 698 C C . PHE A 1 91 ? 2.857 25.984 6.711 1 94.25 91 PHE A C 1
ATOM 700 O O . PHE A 1 91 ? 2.123 26.328 5.781 1 94.25 91 PHE A O 1
ATOM 707 N N . LEU A 1 92 ? 4.047 26.5 6.855 1 92.44 92 LEU A N 1
ATOM 708 C CA . LEU A 1 92 ? 4.527 27.547 5.977 1 92.44 92 LEU A CA 1
ATOM 709 C C . LEU A 1 92 ? 5.734 27.078 5.168 1 92.44 92 LEU A C 1
ATOM 711 O O . LEU A 1 92 ? 5.734 27.172 3.939 1 92.44 92 LEU A O 1
ATOM 715 N N . HIS A 1 93 ? 6.762 26.531 5.816 1 84.44 93 HIS A N 1
ATOM 716 C CA . HIS A 1 93 ? 7.984 26.078 5.168 1 84.44 93 HIS A CA 1
ATOM 717 C C . HIS A 1 93 ? 8.562 27.156 4.258 1 84.44 93 HIS A C 1
ATOM 719 O O . HIS A 1 93 ? 8.867 26.891 3.092 1 84.44 93 HIS A O 1
ATOM 725 N N . LEU A 1 94 ? 8.711 28.328 4.758 1 86.12 94 LEU A N 1
ATOM 726 C CA . LEU A 1 94 ? 8.984 29.5 3.938 1 86.12 94 LEU A CA 1
ATOM 727 C C . LEU A 1 94 ? 10.297 29.344 3.174 1 86.12 94 LEU A C 1
ATOM 729 O O . LEU A 1 94 ? 10.438 29.844 2.061 1 86.12 94 LEU A O 1
ATOM 733 N N . ALA A 1 95 ? 11.211 28.609 3.748 1 78.31 95 ALA A N 1
ATOM 734 C CA . ALA A 1 95 ? 12.508 28.438 3.096 1 78.31 95 ALA A CA 1
ATOM 735 C C . ALA A 1 95 ? 12.391 27.516 1.876 1 78.31 95 ALA A C 1
ATOM 737 O O . ALA A 1 95 ? 13.266 27.516 1.013 1 78.31 95 ALA A O 1
ATOM 738 N N . GLY A 1 96 ? 11.297 26.797 1.78 1 76 96 GLY A N 1
ATOM 739 C CA . GLY A 1 96 ? 11.203 25.781 0.742 1 76 96 GLY A CA 1
ATOM 740 C C . GLY A 1 96 ? 10.133 26.094 -0.294 1 76 96 GLY A C 1
ATOM 741 O O . GLY A 1 96 ? 9.984 25.359 -1.276 1 76 96 GLY A O 1
ATOM 742 N N . VAL A 1 97 ? 9.406 27.172 -0.099 1 82 97 VAL A N 1
ATOM 743 C CA . VAL A 1 97 ? 8.32 27.5 -1.022 1 82 97 VAL A CA 1
ATOM 744 C C . VAL A 1 97 ? 8.672 28.75 -1.815 1 82 97 VAL A C 1
ATOM 746 O O . VAL A 1 97 ? 9.758 29.328 -1.644 1 82 97 VAL A O 1
ATOM 749 N N . ASP A 1 98 ? 7.82 29.141 -2.723 1 86.19 98 ASP A N 1
ATOM 750 C CA . ASP A 1 98 ? 8.016 30.328 -3.543 1 86.19 98 ASP A CA 1
ATOM 751 C C . ASP A 1 98 ? 8.242 31.578 -2.674 1 86.19 98 ASP A C 1
ATOM 753 O O . ASP A 1 98 ? 7.402 31.906 -1.838 1 86.19 98 ASP A O 1
ATOM 757 N N . PRO A 1 99 ? 9.352 32.25 -2.908 1 92.38 99 PRO A N 1
ATOM 758 C CA . PRO A 1 99 ? 9.656 33.469 -2.117 1 92.38 99 PRO A CA 1
ATOM 759 C C . PRO A 1 99 ? 8.555 34.5 -2.203 1 92.38 99 PRO A C 1
ATOM 761 O O . PRO A 1 99 ? 8.477 35.406 -1.347 1 92.38 99 PRO A O 1
ATOM 764 N N . ALA A 1 100 ? 7.781 34.406 -3.236 1 95.94 100 ALA A N 1
ATOM 765 C CA . ALA A 1 100 ? 6.68 35.344 -3.4 1 95.94 100 ALA A CA 1
ATOM 766 C C . ALA A 1 100 ? 5.734 35.312 -2.205 1 95.94 100 ALA A C 1
ATOM 768 O O . ALA A 1 100 ? 5.129 36.312 -1.844 1 95.94 100 ALA A O 1
ATOM 769 N N . LEU A 1 101 ? 5.645 34.188 -1.59 1 96.5 101 LEU A N 1
ATOM 770 C CA . LEU A 1 101 ? 4.805 34.094 -0.402 1 96.5 101 LEU A CA 1
ATOM 771 C C . LEU A 1 101 ? 5.352 34.969 0.727 1 96.5 101 LEU A C 1
ATOM 773 O O . LEU A 1 101 ? 4.609 35.719 1.345 1 96.5 101 LEU A O 1
ATOM 777 N N . THR A 1 102 ? 6.629 34.812 0.942 1 96.19 102 THR A N 1
ATOM 778 C CA . THR A 1 102 ? 7.254 35.594 1.989 1 96.19 102 THR A CA 1
ATOM 779 C C . THR A 1 102 ? 7.066 37.094 1.714 1 96.19 102 THR A C 1
ATOM 781 O O . THR A 1 102 ? 6.727 37.875 2.617 1 96.19 102 THR A O 1
ATOM 784 N N . ASP A 1 103 ? 7.25 37.469 0.501 1 97.06 103 ASP A N 1
ATOM 785 C CA . ASP A 1 103 ? 7.07 38.875 0.122 1 97.06 103 ASP A CA 1
ATOM 786 C C . ASP A 1 103 ? 5.645 39.344 0.406 1 97.06 103 ASP A C 1
ATOM 788 O O . ASP A 1 103 ? 5.441 40.438 0.928 1 97.06 103 ASP A O 1
ATOM 792 N N . ALA A 1 104 ? 4.73 38.5 0.068 1 97.88 104 ALA A N 1
ATOM 793 C CA . ALA A 1 104 ? 3.328 38.844 0.288 1 97.88 104 ALA A CA 1
ATOM 794 C C . ALA A 1 104 ? 3.025 39 1.776 1 97.88 104 ALA A C 1
ATOM 796 O O . ALA A 1 104 ? 2.307 39.906 2.182 1 97.88 104 ALA A O 1
ATOM 797 N N . LEU A 1 105 ? 3.52 38.125 2.562 1 97.88 105 LEU A N 1
ATOM 798 C CA . LEU A 1 105 ? 3.316 38.156 4.008 1 97.88 105 LEU A CA 1
ATOM 799 C C . LEU A 1 105 ? 3.906 39.438 4.598 1 97.88 105 LEU A C 1
ATOM 801 O O . LEU A 1 105 ? 3.275 40.094 5.434 1 97.88 105 LEU A O 1
ATOM 805 N N . LEU A 1 106 ? 5.094 39.844 4.164 1 96.94 106 LEU A N 1
ATOM 806 C CA . LEU A 1 106 ? 5.773 41.031 4.668 1 96.94 106 LEU A CA 1
ATOM 807 C C . LEU A 1 106 ? 5.047 42.281 4.234 1 96.94 106 LEU A C 1
ATOM 809 O O . LEU A 1 106 ? 4.801 43.188 5.047 1 96.94 106 LEU A O 1
ATOM 813 N N . THR A 1 107 ? 4.727 42.344 2.977 1 97.31 107 THR A N 1
ATOM 814 C CA . THR A 1 107 ? 4.094 43.531 2.395 1 97.31 107 THR A CA 1
ATOM 815 C C . THR A 1 107 ? 2.764 43.812 3.082 1 97.31 107 THR A C 1
ATOM 817 O O . THR A 1 107 ? 2.43 44.969 3.322 1 97.31 107 THR A O 1
ATOM 820 N N . ASN A 1 108 ? 2.068 42.781 3.414 1 97.5 108 ASN A N 1
ATOM 821 C CA . ASN A 1 108 ? 0.729 42.969 3.963 1 97.5 108 ASN A CA 1
ATOM 822 C C . ASN A 1 108 ? 0.746 42.969 5.488 1 97.5 108 ASN A C 1
ATOM 824 O O . ASN A 1 108 ? -0.29 43.188 6.121 1 97.5 108 ASN A O 1
ATOM 828 N N . GLY A 1 109 ? 1.911 42.75 6.062 1 95.69 109 GLY A N 1
ATOM 829 C CA . GLY A 1 109 ? 2.066 42.844 7.508 1 95.69 109 GLY A CA 1
ATOM 830 C C . GLY A 1 109 ? 1.419 41.656 8.234 1 95.69 109 GLY A C 1
ATOM 831 O O . GLY A 1 109 ? 1.06 41.781 9.406 1 95.69 109 GLY A O 1
ATOM 832 N N . THR A 1 110 ? 1.172 40.562 7.574 1 96.62 110 THR A N 1
ATOM 833 C CA . THR A 1 110 ? 0.538 39.375 8.141 1 96.62 110 THR A CA 1
ATOM 834 C C . THR A 1 110 ? 1.437 38.719 9.195 1 96.62 110 THR A C 1
ATOM 836 O O . THR A 1 110 ? 2.648 38.625 9 1 96.62 110 THR A O 1
ATOM 839 N N . THR A 1 111 ? 0.869 38.375 10.32 1 95 111 THR A N 1
ATOM 840 C CA . THR A 1 111 ? 1.575 37.562 11.305 1 95 111 THR A CA 1
ATOM 841 C C . THR A 1 111 ? 1.444 36.094 10.977 1 95 111 THR A C 1
ATOM 843 O O . THR A 1 111 ? 0.384 35.469 11.18 1 95 111 THR A O 1
ATOM 846 N N . ALA A 1 112 ? 2.516 35.531 10.516 1 96.81 112 ALA A N 1
ATOM 847 C CA . ALA A 1 112 ? 2.488 34.125 10.109 1 96.81 112 ALA A CA 1
ATOM 848 C C . ALA A 1 112 ? 3.156 33.25 11.156 1 96.81 112 ALA A C 1
ATOM 850 O O . ALA A 1 112 ? 4.324 33.438 11.492 1 96.81 112 ALA A O 1
ATOM 851 N N . ILE A 1 113 ? 2.424 32.312 11.68 1 95.56 113 ILE A N 1
ATOM 852 C CA . ILE A 1 113 ? 2.902 31.375 12.688 1 95.56 113 ILE A CA 1
ATOM 853 C C . ILE A 1 113 ? 2.967 29.969 12.102 1 95.56 113 ILE A C 1
ATOM 855 O O . ILE A 1 113 ? 1.962 29.438 11.617 1 95.56 113 ILE A O 1
ATOM 859 N N . ALA A 1 114 ? 4.113 29.328 12.211 1 95.19 114 ALA A N 1
ATOM 860 C CA . ALA A 1 114 ? 4.379 28.094 11.484 1 95.19 114 ALA A CA 1
ATOM 861 C C . ALA A 1 114 ? 4.145 26.875 12.375 1 95.19 114 ALA A C 1
ATOM 863 O O . ALA A 1 114 ? 4.805 26.719 13.406 1 95.19 114 ALA A O 1
ATOM 864 N N . TYR A 1 115 ? 3.24 25.938 11.852 1 95.62 115 TYR A N 1
ATOM 865 C CA . TYR A 1 115 ? 2.998 24.672 12.531 1 95.62 115 TYR A CA 1
ATOM 866 C C . TYR A 1 115 ? 4.309 23.938 12.812 1 95.62 115 TYR A C 1
ATOM 868 O O . TYR A 1 115 ? 4.531 23.453 13.93 1 95.62 115 TYR A O 1
ATOM 876 N N . GLU A 1 116 ? 5.223 23.906 11.852 1 89.62 116 GLU A N 1
ATOM 877 C CA . GLU A 1 116 ? 6.391 23.031 11.836 1 89.62 116 GLU A CA 1
ATOM 878 C C . GLU A 1 116 ? 7.469 23.531 12.789 1 89.62 116 GLU A C 1
ATOM 880 O O . GLU A 1 116 ? 8.453 22.828 13.047 1 89.62 116 GLU A O 1
ATOM 885 N N . LEU A 1 117 ? 7.199 24.734 13.43 1 90.62 117 LEU A N 1
ATOM 886 C CA . LEU A 1 117 ? 8.227 25.312 14.297 1 90.62 117 LEU A CA 1
ATOM 887 C C . LEU A 1 117 ? 7.727 25.406 15.734 1 90.62 117 LEU A C 1
ATOM 889 O O . LEU A 1 117 ? 8.484 25.781 16.641 1 90.62 117 LEU A O 1
ATOM 893 N N . VAL A 1 118 ? 6.438 25.078 15.93 1 94.12 118 VAL A N 1
ATOM 894 C CA . VAL A 1 118 ? 5.914 25.125 17.297 1 94.12 118 VAL A CA 1
ATOM 895 C C . VAL A 1 118 ? 6.609 24.078 18.156 1 94.12 118 VAL A C 1
ATOM 897 O O . VAL A 1 118 ? 6.633 22.891 17.797 1 94.12 118 VAL A O 1
ATOM 900 N N . GLU A 1 119 ? 7.16 24.5 19.234 1 92.25 119 GLU A N 1
ATOM 901 C CA . GLU A 1 119 ? 7.852 23.594 20.141 1 92.25 119 GLU A CA 1
ATOM 902 C C . GLU A 1 119 ? 7.07 23.422 21.438 1 92.25 119 GLU A C 1
ATOM 904 O O . GLU A 1 119 ? 6.395 24.344 21.906 1 92.25 119 GLU A O 1
ATOM 909 N N . ASP A 1 120 ? 7.152 22.266 21.953 1 89.19 120 ASP A N 1
ATOM 910 C CA . ASP A 1 120 ? 6.637 22.062 23.297 1 89.19 120 ASP A CA 1
ATOM 911 C C . ASP A 1 120 ? 7.711 22.344 24.344 1 89.19 120 ASP A C 1
ATOM 913 O O . ASP A 1 120 ? 8.773 22.875 24.031 1 89.19 120 ASP A O 1
ATOM 917 N N . GLU A 1 121 ? 7.418 22.047 25.656 1 86.69 121 GLU A N 1
ATOM 918 C CA . GLU A 1 121 ? 8.297 22.359 26.766 1 86.69 121 GLU A CA 1
ATOM 919 C C . GLU A 1 121 ? 9.609 21.578 26.688 1 86.69 121 GLU A C 1
ATOM 921 O O . GLU A 1 121 ? 10.625 22.016 27.219 1 86.69 121 GLU A O 1
ATOM 926 N N . GLN A 1 122 ? 9.602 20.5 25.922 1 87.38 122 GLN A N 1
ATOM 927 C CA . GLN A 1 122 ? 10.781 19.641 25.828 1 87.38 122 GLN A CA 1
ATOM 928 C C . GLN A 1 122 ? 11.555 19.922 24.547 1 87.38 122 GLN A C 1
ATOM 930 O O . GLN A 1 122 ? 12.531 19.219 24.234 1 87.38 122 GLN A O 1
ATOM 935 N N . GLY A 1 123 ? 11.086 20.906 23.797 1 85.25 123 GLY A N 1
ATOM 936 C CA . GLY A 1 123 ? 11.766 21.266 22.562 1 85.25 123 GLY A CA 1
ATOM 937 C C . GLY A 1 123 ? 11.359 20.391 21.391 1 85.25 123 GLY A C 1
ATOM 938 O O . GLY A 1 123 ? 11.977 20.453 20.328 1 85.25 123 GLY A O 1
ATOM 939 N N . ARG A 1 124 ? 10.398 19.672 21.656 1 87.88 124 ARG A N 1
ATOM 940 C CA . ARG A 1 124 ? 9.867 18.844 20.562 1 87.88 124 ARG A CA 1
ATOM 941 C C . ARG A 1 124 ? 8.922 19.641 19.688 1 87.88 124 ARG A C 1
ATOM 943 O O . ARG A 1 124 ? 8.531 20.766 20.031 1 87.88 124 ARG A O 1
ATOM 950 N N . LEU A 1 125 ? 8.586 19.047 18.422 1 91 125 LEU A N 1
ATOM 951 C CA . LEU A 1 125 ? 7.68 19.672 17.469 1 91 125 LEU A CA 1
ATOM 952 C C . LEU A 1 125 ? 6.352 18.922 17.406 1 91 125 LEU A C 1
ATOM 954 O O . LEU A 1 125 ? 6.109 18.141 16.484 1 91 125 LEU A O 1
ATOM 958 N N . PRO A 1 126 ? 5.457 19.203 18.312 1 93.06 126 PRO A N 1
ATOM 959 C CA . PRO A 1 126 ? 4.27 18.375 18.531 1 93.06 126 PRO A CA 1
ATOM 960 C C . PRO A 1 126 ? 3.326 18.375 17.328 1 93.06 126 PRO A C 1
ATOM 962 O O . PRO A 1 126 ? 2.633 17.375 17.094 1 93.06 126 PRO A O 1
ATOM 965 N N . ILE A 1 127 ? 3.275 19.438 16.594 1 94.44 127 ILE A N 1
ATOM 966 C CA . ILE A 1 127 ? 2.33 19.547 15.492 1 94.44 127 ILE A CA 1
ATOM 967 C C . ILE A 1 127 ? 2.871 18.781 14.281 1 94.44 127 ILE A C 1
ATOM 969 O O . ILE A 1 127 ? 2.104 18.203 13.516 1 94.44 127 ILE A O 1
ATOM 973 N N . LEU A 1 128 ? 4.184 18.703 14.18 1 91.62 128 LEU A N 1
ATOM 974 C CA . LEU A 1 128 ? 4.812 18.062 13.031 1 91.62 128 LEU A CA 1
ATOM 975 C C . LEU A 1 128 ? 4.797 16.547 13.203 1 91.62 128 LEU A C 1
ATOM 977 O O . LEU A 1 128 ? 4.758 15.805 12.211 1 91.62 128 LEU A O 1
ATOM 981 N N . VAL A 1 129 ? 4.746 16.047 14.398 1 93.06 129 VAL A N 1
ATOM 982 C CA . VAL A 1 129 ? 4.949 14.641 14.742 1 93.06 129 VAL A CA 1
ATOM 983 C C . VAL A 1 129 ? 3.873 13.789 14.078 1 93.06 129 VAL A C 1
ATOM 985 O O . VAL A 1 129 ? 4.18 12.828 13.375 1 93.06 129 VAL A O 1
ATOM 988 N N . PRO A 1 130 ? 2.602 14.133 14.219 1 94.56 130 PRO A N 1
ATOM 989 C CA . PRO A 1 130 ? 1.592 13.273 13.586 1 94.56 130 PRO A CA 1
ATOM 990 C C . PRO A 1 130 ? 1.678 13.281 12.062 1 94.56 130 PRO A C 1
ATOM 992 O O . PRO A 1 130 ? 1.427 12.258 11.422 1 94.56 130 PRO A O 1
ATOM 995 N N . MET A 1 131 ? 2.031 14.367 11.461 1 94.44 131 MET A N 1
ATOM 996 C CA . MET A 1 131 ? 2.176 14.438 10.008 1 94.44 131 MET A CA 1
ATOM 997 C C . MET A 1 131 ? 3.373 13.625 9.539 1 94.44 131 MET A C 1
ATOM 999 O O . MET A 1 131 ? 3.314 12.969 8.492 1 94.44 131 MET A O 1
ATOM 1003 N N . SER A 1 132 ? 4.422 13.633 10.367 1 94.38 132 SER A N 1
ATOM 1004 C CA . SER A 1 132 ? 5.605 12.836 10.055 1 94.38 132 SER A CA 1
ATOM 1005 C C . SER A 1 132 ? 5.301 11.344 10.125 1 94.38 132 SER A C 1
ATOM 1007 O O . SER A 1 132 ? 5.758 10.578 9.273 1 94.38 132 SER A O 1
ATOM 1009 N N . ALA A 1 133 ? 4.527 10.984 11.141 1 95.06 133 ALA A N 1
ATOM 1010 C CA . ALA A 1 133 ? 4.129 9.594 11.289 1 95.06 133 ALA A CA 1
ATOM 1011 C C . ALA A 1 133 ? 3.34 9.117 10.07 1 95.06 133 ALA A C 1
ATOM 1013 O O . ALA A 1 133 ? 3.635 8.062 9.5 1 95.06 133 ALA A O 1
ATOM 1014 N N . ILE A 1 134 ? 2.373 9.914 9.672 1 95.94 134 ILE A N 1
ATOM 1015 C CA . ILE A 1 134 ? 1.529 9.586 8.523 1 95.94 134 ILE A CA 1
ATOM 1016 C C . ILE A 1 134 ? 2.383 9.508 7.262 1 95.94 134 ILE A C 1
ATOM 1018 O O . ILE A 1 134 ? 2.242 8.578 6.465 1 95.94 134 ILE A O 1
ATOM 1022 N N . ALA A 1 135 ? 3.242 10.461 7.09 1 96.06 135 ALA A N 1
ATOM 1023 C CA . ALA A 1 135 ? 4.117 10.477 5.922 1 96.06 135 ALA A CA 1
ATOM 1024 C C . ALA A 1 135 ? 4.977 9.211 5.859 1 96.06 135 ALA A C 1
ATOM 1026 O O . ALA A 1 135 ? 5.176 8.641 4.785 1 96.06 135 ALA A O 1
ATOM 1027 N N . GLY A 1 136 ? 5.539 8.781 6.98 1 96.5 136 GLY A N 1
ATOM 1028 C CA . GLY A 1 136 ? 6.32 7.551 7.035 1 96.5 136 GLY A CA 1
ATOM 1029 C C . GLY A 1 136 ? 5.523 6.324 6.637 1 96.5 136 GLY A C 1
ATOM 1030 O O . GLY A 1 136 ? 5.992 5.504 5.844 1 96.5 136 GLY A O 1
ATOM 1031 N N . ASN A 1 137 ? 4.328 6.211 7.184 1 96.12 137 ASN A N 1
ATOM 1032 C CA . ASN A 1 137 ? 3.443 5.105 6.836 1 96.12 137 ASN A CA 1
ATOM 1033 C C . ASN A 1 137 ? 3.117 5.094 5.344 1 96.12 137 ASN A C 1
ATOM 1035 O O . ASN A 1 137 ? 3.215 4.055 4.695 1 96.12 137 ASN A O 1
ATOM 1039 N N . VAL A 1 138 ? 2.799 6.266 4.816 1 96.94 138 VAL A N 1
ATOM 1040 C CA . VAL A 1 138 ? 2.357 6.406 3.432 1 96.94 138 VAL A CA 1
ATOM 1041 C C . VAL A 1 138 ? 3.529 6.148 2.488 1 96.94 138 VAL A C 1
ATOM 1043 O O . VAL A 1 138 ? 3.348 5.59 1.403 1 96.94 138 VAL A O 1
ATOM 1046 N N . ALA A 1 139 ? 4.703 6.492 2.951 1 97.94 139 ALA A N 1
ATOM 1047 C CA . ALA A 1 139 ? 5.887 6.312 2.113 1 97.94 139 ALA A CA 1
ATOM 1048 C C . ALA A 1 139 ? 6.066 4.848 1.729 1 97.94 139 ALA A C 1
ATOM 1050 O O . ALA A 1 139 ? 6.316 4.531 0.563 1 97.94 139 ALA A O 1
ATOM 1051 N N . VAL A 1 140 ? 5.93 3.951 2.67 1 97.75 140 VAL A N 1
ATOM 1052 C CA . VAL A 1 140 ? 6.09 2.525 2.406 1 97.75 140 VAL A CA 1
ATOM 1053 C C . VAL A 1 140 ? 4.945 2.031 1.524 1 97.75 140 VAL A C 1
ATOM 1055 O O . VAL A 1 140 ? 5.16 1.25 0.594 1 97.75 140 VAL A O 1
ATOM 1058 N N . LEU A 1 141 ? 3.744 2.486 1.84 1 97.56 141 LEU A N 1
ATOM 1059 C CA . LEU A 1 141 ? 2.578 2.104 1.051 1 97.56 141 LEU A CA 1
ATOM 1060 C C . LEU A 1 141 ? 2.768 2.475 -0.416 1 97.56 141 LEU A C 1
ATOM 1062 O O . LEU A 1 141 ? 2.59 1.635 -1.301 1 97.56 141 LEU A O 1
ATOM 1066 N N . MET A 1 142 ? 3.182 3.719 -0.681 1 98.25 142 MET A N 1
ATOM 1067 C CA . MET A 1 142 ? 3.365 4.184 -2.053 1 98.25 142 MET A CA 1
ATOM 1068 C C . MET A 1 142 ? 4.547 3.482 -2.715 1 98.25 142 MET A C 1
ATOM 1070 O O . MET A 1 142 ? 4.461 3.078 -3.875 1 98.25 142 MET A O 1
ATOM 1074 N N . GLY A 1 143 ? 5.602 3.352 -1.965 1 98.62 143 GLY A N 1
ATOM 1075 C CA . GLY A 1 143 ? 6.734 2.611 -2.498 1 98.62 143 GLY A CA 1
ATOM 1076 C C . GLY A 1 143 ? 6.375 1.204 -2.934 1 98.62 143 GLY A C 1
ATOM 1077 O O . GLY A 1 143 ? 6.73 0.78 -4.035 1 98.62 143 GLY A O 1
ATOM 1078 N N . ALA A 1 144 ? 5.688 0.479 -2.049 1 98.19 144 ALA A N 1
ATOM 1079 C CA . ALA A 1 144 ? 5.27 -0.89 -2.338 1 98.19 144 ALA A CA 1
ATOM 1080 C C . ALA A 1 144 ? 4.332 -0.934 -3.543 1 98.19 144 ALA A C 1
ATOM 1082 O O . ALA A 1 144 ? 4.434 -1.829 -4.387 1 98.19 144 ALA A O 1
ATOM 1083 N N . TYR A 1 145 ? 3.412 0.008 -3.635 1 98.38 145 TYR A N 1
ATOM 1084 C CA . TYR A 1 145 ? 2.48 0.075 -4.754 1 98.38 145 TYR A CA 1
ATOM 1085 C C . TYR A 1 145 ? 3.225 0.279 -6.07 1 98.38 145 TYR A C 1
ATOM 1087 O O . TYR A 1 145 ? 2.945 -0.401 -7.059 1 98.38 145 TYR A O 1
ATOM 1095 N N . TYR A 1 146 ? 4.199 1.127 -6.113 1 98.56 146 TYR A N 1
ATOM 1096 C CA . TYR A 1 146 ? 4.867 1.485 -7.359 1 98.56 146 TYR A CA 1
ATOM 1097 C C . TYR A 1 146 ? 5.93 0.455 -7.727 1 98.56 146 TYR A C 1
ATOM 1099 O O . TYR A 1 146 ? 6.484 0.487 -8.828 1 98.56 146 TYR A O 1
ATOM 1107 N N . LEU A 1 147 ? 6.188 -0.481 -6.836 1 98.44 147 LEU A N 1
ATOM 1108 C CA . LEU A 1 147 ? 7.043 -1.614 -7.176 1 98.44 147 LEU A CA 1
ATOM 1109 C C . LEU A 1 147 ? 6.309 -2.594 -8.086 1 98.44 147 LEU A C 1
ATOM 1111 O O . LEU A 1 147 ? 6.93 -3.469 -8.695 1 98.44 147 LEU A O 1
ATOM 1115 N N . ALA A 1 148 ? 4.996 -2.488 -8.156 1 97.69 148 ALA A N 1
ATOM 1116 C CA . ALA A 1 148 ? 4.219 -3.361 -9.031 1 97.69 148 ALA A CA 1
ATOM 1117 C C . ALA A 1 148 ? 4.664 -3.215 -10.484 1 97.69 148 ALA A C 1
ATOM 1119 O O . ALA A 1 148 ? 5.004 -2.113 -10.93 1 97.69 148 ALA A O 1
ATOM 1120 N N . LYS A 1 149 ? 4.539 -4.238 -11.219 1 96.75 149 LYS A N 1
ATOM 1121 C CA . LYS A 1 149 ? 5.035 -4.266 -12.586 1 96.75 149 LYS A CA 1
ATOM 1122 C C . LYS A 1 149 ? 4.191 -3.369 -13.492 1 96.75 149 LYS A C 1
ATOM 1124 O O . LYS A 1 149 ? 4.719 -2.736 -14.414 1 96.75 149 LYS A O 1
ATOM 1129 N N . PHE A 1 150 ? 2.891 -3.271 -13.242 1 94.62 150 PHE A N 1
ATOM 1130 C CA . PHE A 1 150 ? 2.02 -2.475 -14.102 1 94.62 150 PHE A CA 1
ATOM 1131 C C . PHE A 1 150 ? 2.334 -0.99 -13.961 1 94.62 150 PHE A C 1
ATOM 1133 O O . PHE A 1 150 ? 1.901 -0.179 -14.781 1 94.62 150 PHE A O 1
ATOM 1140 N N . ASN A 1 151 ? 3.127 -0.604 -12.961 1 96.44 151 ASN A N 1
ATOM 1141 C CA . ASN A 1 151 ? 3.619 0.759 -12.797 1 96.44 151 ASN A CA 1
ATOM 1142 C C . ASN A 1 151 ? 5.008 0.931 -13.398 1 96.44 151 ASN A C 1
ATOM 1144 O O . ASN A 1 151 ? 5.59 2.016 -13.336 1 96.44 151 ASN A O 1
ATOM 1148 N N . GLY A 1 152 ? 5.57 -0.16 -13.992 1 95.88 152 GLY A N 1
ATOM 1149 C CA . GLY A 1 152 ? 6.941 -0.153 -14.469 1 95.88 152 GLY A CA 1
ATOM 1150 C C . GLY A 1 152 ? 7.953 -0.488 -13.383 1 95.88 152 GLY A C 1
ATOM 1151 O O . GLY A 1 152 ? 9.156 -0.297 -13.57 1 95.88 152 GLY A O 1
ATOM 1152 N N . GLY A 1 153 ? 7.484 -0.948 -12.242 1 97.62 153 GLY A N 1
ATOM 1153 C CA . GLY A 1 153 ? 8.352 -1.313 -11.133 1 97.62 153 GLY A CA 1
ATOM 1154 C C . GLY A 1 153 ? 9.062 -2.639 -11.344 1 97.62 153 GLY A C 1
ATOM 1155 O O . GLY A 1 153 ? 8.844 -3.312 -12.352 1 97.62 153 GLY A O 1
ATOM 1156 N N . LYS A 1 154 ? 9.812 -3.051 -10.344 1 96.44 154 LYS A N 1
ATOM 1157 C CA . LYS A 1 154 ? 10.656 -4.242 -10.398 1 96.44 154 LYS A CA 1
ATOM 1158 C C . LYS A 1 154 ? 9.82 -5.512 -10.281 1 96.44 154 LYS A C 1
ATOM 1160 O O . LYS A 1 154 ? 10.297 -6.609 -10.578 1 96.44 154 LYS A O 1
ATOM 1165 N N . GLY A 1 155 ? 8.602 -5.324 -9.789 1 97.31 155 GLY A N 1
ATOM 1166 C CA . GLY A 1 155 ? 7.77 -6.496 -9.57 1 97.31 155 GLY A CA 1
ATOM 1167 C C . GLY A 1 155 ? 8.094 -7.23 -8.281 1 97.31 155 GLY A C 1
ATOM 1168 O O . GLY A 1 155 ? 7.832 -8.43 -8.164 1 97.31 155 GLY A O 1
ATOM 1169 N N . VAL A 1 156 ? 8.641 -6.535 -7.332 1 97.19 156 VAL A N 1
ATOM 1170 C CA . VAL A 1 156 ? 8.992 -7.105 -6.035 1 97.19 156 VAL A CA 1
ATOM 1171 C C . VAL A 1 156 ? 7.902 -6.773 -5.012 1 97.19 156 VAL A C 1
ATOM 1173 O O . VAL A 1 156 ? 7.5 -5.617 -4.883 1 97.19 156 VAL A O 1
ATOM 1176 N N . GLN A 1 157 ? 7.367 -7.766 -4.387 1 95.81 157 GLN A N 1
ATOM 1177 C CA . GLN A 1 157 ? 6.43 -7.555 -3.293 1 95.81 157 GLN A CA 1
ATOM 1178 C C . GLN A 1 157 ? 7.16 -7.422 -1.959 1 95.81 157 GLN A C 1
ATOM 1180 O O . GLN A 1 157 ? 8.07 -8.195 -1.666 1 95.81 157 GLN A O 1
ATOM 1185 N N . LEU A 1 158 ? 6.805 -6.395 -1.206 1 95 158 LEU A N 1
ATOM 1186 C CA . LEU A 1 158 ? 7.234 -6.355 0.187 1 95 158 LEU A CA 1
ATOM 1187 C C . LEU A 1 158 ? 6.352 -7.242 1.057 1 95 158 LEU A C 1
ATOM 1189 O O . LEU A 1 158 ? 5.152 -6.984 1.196 1 95 158 LEU A O 1
ATOM 1193 N N . GLY A 1 159 ? 6.934 -8.312 1.583 1 91.25 159 GLY A N 1
ATOM 1194 C CA . GLY A 1 159 ? 6.102 -9.18 2.402 1 91.25 159 GLY A CA 1
ATOM 1195 C C . GLY A 1 159 ? 6.758 -10.508 2.725 1 91.25 159 GLY A C 1
ATOM 1196 O O . GLY A 1 159 ? 7.785 -10.859 2.143 1 91.25 159 GLY A O 1
ATOM 1197 N N . ARG A 1 160 ? 6.078 -11.219 3.613 1 91.31 160 ARG A N 1
ATOM 1198 C CA . ARG A 1 160 ? 6.535 -12.547 3.996 1 91.31 160 ARG A CA 1
ATOM 1199 C C . ARG A 1 160 ? 5.75 -13.633 3.266 1 91.31 160 ARG A C 1
ATOM 1201 O O . ARG A 1 160 ? 4.535 -13.516 3.096 1 91.31 160 ARG A O 1
ATOM 1208 N N . ILE A 1 161 ? 6.414 -14.531 2.74 1 91.12 161 ILE A N 1
ATOM 1209 C CA . ILE A 1 161 ? 5.84 -15.781 2.24 1 91.12 161 ILE A CA 1
ATOM 1210 C C . ILE A 1 161 ? 6.402 -16.953 3.029 1 91.12 161 ILE A C 1
ATOM 1212 O O . ILE A 1 161 ? 7.578 -17.312 2.883 1 91.12 161 ILE A O 1
ATOM 1216 N N . GLY A 1 162 ? 5.602 -17.547 3.855 1 81.06 162 GLY A N 1
ATOM 1217 C CA . GLY A 1 162 ? 6.156 -18.5 4.805 1 81.06 162 GLY A CA 1
ATOM 1218 C C . GLY A 1 162 ? 7.172 -17.875 5.746 1 81.06 162 GLY A C 1
ATOM 1219 O O . GLY A 1 162 ? 6.883 -16.891 6.41 1 81.06 162 GLY A O 1
ATOM 1220 N N . LYS A 1 163 ? 8.383 -18.375 5.727 1 81.31 163 LYS A N 1
ATOM 1221 C CA . LYS A 1 163 ? 9.438 -17.875 6.605 1 81.31 163 LYS A CA 1
ATOM 1222 C C . LYS A 1 163 ? 10.344 -16.891 5.875 1 81.31 163 LYS A C 1
ATOM 1224 O O . LYS A 1 163 ? 11.219 -16.281 6.488 1 81.31 163 LYS A O 1
ATOM 1229 N N . ASN A 1 164 ? 10.039 -16.688 4.66 1 88.38 164 ASN A N 1
ATOM 1230 C CA . ASN A 1 164 ? 10.945 -15.883 3.842 1 88.38 164 ASN A CA 1
ATOM 1231 C C . ASN A 1 164 ? 10.469 -14.438 3.727 1 88.38 164 ASN A C 1
ATOM 1233 O O . ASN A 1 164 ? 9.281 -14.18 3.535 1 88.38 164 ASN A O 1
ATOM 1237 N N . ARG A 1 165 ? 11.445 -13.539 3.922 1 92.12 165 ARG A N 1
ATOM 1238 C CA . ARG A 1 165 ? 11.195 -12.117 3.707 1 92.12 165 ARG A CA 1
ATOM 1239 C C . ARG A 1 165 ? 11.531 -11.711 2.277 1 92.12 165 ARG A C 1
ATOM 1241 O O . ARG A 1 165 ? 12.523 -12.18 1.711 1 92.12 165 ARG A O 1
ATOM 1248 N N . HIS A 1 166 ? 10.688 -10.953 1.754 1 94.12 166 HIS A N 1
ATOM 1249 C CA . HIS A 1 166 ? 10.922 -10.477 0.395 1 94.12 166 HIS A CA 1
ATOM 1250 C C . HIS A 1 166 ? 10.906 -8.953 0.334 1 94.12 166 HIS A C 1
ATOM 1252 O O . HIS A 1 166 ? 10.086 -8.312 0.994 1 94.12 166 HIS A O 1
ATOM 1258 N N . GLY A 1 167 ? 11.836 -8.398 -0.446 1 96.62 167 GLY A N 1
ATOM 1259 C CA . GLY A 1 167 ? 11.969 -6.957 -0.593 1 96.62 167 GLY A CA 1
ATOM 1260 C C . GLY A 1 167 ? 13.016 -6.359 0.329 1 96.62 167 GLY A C 1
ATOM 1261 O O . GLY A 1 167 ? 13.078 -6.703 1.51 1 96.62 167 GLY A O 1
ATOM 1262 N N . ASN A 1 168 ? 13.891 -5.586 -0.199 1 98.25 168 ASN A N 1
ATOM 1263 C CA . ASN A 1 168 ? 14.922 -4.859 0.535 1 98.25 168 ASN A CA 1
ATOM 1264 C C . ASN A 1 168 ? 14.617 -3.365 0.604 1 98.25 168 ASN A C 1
ATOM 1266 O O . ASN A 1 168 ? 14.562 -2.689 -0.425 1 98.25 168 ASN A O 1
ATOM 1270 N N . VAL A 1 169 ? 14.492 -2.865 1.848 1 98.75 169 VAL A N 1
ATOM 1271 C CA . VAL A 1 169 ? 14.125 -1.465 2.033 1 98.75 169 VAL A CA 1
ATOM 1272 C C . VAL A 1 169 ? 15.234 -0.74 2.797 1 98.75 169 VAL A C 1
ATOM 1274 O O . VAL A 1 169 ? 15.695 -1.219 3.836 1 98.75 169 VAL A O 1
ATOM 1277 N N . LEU A 1 170 ? 15.711 0.365 2.26 1 98.88 170 LEU A N 1
ATOM 1278 C CA . LEU A 1 170 ? 16.609 1.265 2.969 1 98.88 170 LEU A CA 1
ATOM 1279 C C . LEU A 1 170 ? 15.891 2.539 3.393 1 98.88 170 LEU A C 1
ATOM 1281 O O . LEU A 1 170 ? 15.312 3.236 2.557 1 98.88 170 LEU A O 1
ATOM 1285 N N . VAL A 1 171 ? 15.852 2.809 4.629 1 98.75 171 VAL A N 1
ATOM 1286 C CA . VAL A 1 171 ? 15.336 4.059 5.172 1 98.75 171 VAL A CA 1
ATOM 1287 C C . VAL A 1 171 ? 16.484 4.949 5.617 1 98.75 171 VAL A C 1
ATOM 1289 O O . VAL A 1 171 ? 17.281 4.562 6.477 1 98.75 171 VAL A O 1
ATOM 1292 N N . VAL A 1 172 ? 16.594 6.121 5.023 1 98.44 172 VAL A N 1
ATOM 1293 C CA . VAL A 1 172 ? 17.641 7.062 5.395 1 98.44 172 VAL A CA 1
ATOM 1294 C C . VAL A 1 172 ? 17.094 8.102 6.363 1 98.44 172 VAL A C 1
ATOM 1296 O O . VAL A 1 172 ? 16.375 9.016 5.957 1 98.44 172 VAL A O 1
ATOM 1299 N N . GLY A 1 173 ? 17.5 8.008 7.59 1 96.62 173 GLY A N 1
ATOM 1300 C CA . GLY A 1 173 ? 16.953 8.797 8.68 1 96.62 173 GLY A CA 1
ATOM 1301 C C . GLY A 1 173 ? 16.188 7.969 9.695 1 96.62 173 GLY A C 1
ATOM 1302 O O . GLY A 1 173 ? 15.469 7.043 9.328 1 96.62 173 GLY A O 1
ATOM 1303 N N . ASP A 1 174 ? 16.406 8.281 10.969 1 95.25 174 ASP A N 1
ATOM 1304 C CA . ASP A 1 174 ? 15.781 7.465 12 1 95.25 174 ASP A CA 1
ATOM 1305 C C . ASP A 1 174 ? 14.914 8.312 12.922 1 95.25 174 ASP A C 1
ATOM 1307 O O . ASP A 1 174 ? 14.719 7.977 14.094 1 95.25 174 ASP A O 1
ATOM 1311 N N . GLY A 1 175 ? 14.398 9.453 12.43 1 93.44 175 GLY A N 1
ATOM 1312 C CA . GLY A 1 175 ? 13.406 10.234 13.141 1 93.44 175 GLY A CA 1
ATOM 1313 C C . GLY A 1 175 ? 12.016 9.633 13.078 1 93.44 175 GLY A C 1
ATOM 1314 O O . GLY A 1 175 ? 11.867 8.422 12.891 1 93.44 175 GLY A O 1
ATOM 1315 N N . VAL A 1 176 ? 11.039 10.477 13.258 1 92.88 176 VAL A N 1
ATOM 1316 C CA . VAL A 1 176 ? 9.656 10.008 13.336 1 92.88 176 VAL A CA 1
ATOM 1317 C C . VAL A 1 176 ? 9.25 9.375 12.008 1 92.88 176 VAL A C 1
ATOM 1319 O O . VAL A 1 176 ? 8.703 8.273 11.984 1 92.88 176 VAL A O 1
ATOM 1322 N N . VAL A 1 177 ? 9.578 10.047 10.867 1 95.25 177 VAL A N 1
ATOM 1323 C CA . VAL A 1 177 ? 9.25 9.531 9.539 1 95.25 177 VAL A CA 1
ATOM 1324 C C . VAL A 1 177 ? 9.922 8.172 9.336 1 95.25 177 VAL A C 1
ATOM 1326 O O . VAL A 1 177 ? 9.258 7.199 8.961 1 95.25 177 VAL A O 1
ATOM 1329 N N . GLY A 1 178 ? 11.211 8.148 9.602 1 96.88 178 GLY A N 1
ATOM 1330 C CA . GLY A 1 178 ? 11.977 6.934 9.383 1 96.88 178 GLY A CA 1
ATOM 1331 C C . GLY A 1 178 ? 11.5 5.773 10.242 1 96.88 178 GLY A C 1
ATOM 1332 O O . GLY A 1 178 ? 11.398 4.641 9.766 1 96.88 178 GLY A O 1
ATOM 1333 N N . MET A 1 179 ? 11.242 6.062 11.5 1 95.12 179 MET A N 1
ATOM 1334 C CA . MET A 1 179 ? 10.789 5.027 12.422 1 95.12 179 MET A CA 1
ATOM 1335 C C . MET A 1 179 ? 9.484 4.406 11.945 1 95.12 179 MET A C 1
ATOM 1337 O O . MET A 1 179 ? 9.344 3.184 11.922 1 95.12 179 MET A O 1
ATOM 1341 N N . HIS A 1 180 ? 8.547 5.227 11.578 1 95 180 HIS A N 1
ATOM 1342 C CA . HIS A 1 180 ? 7.254 4.715 11.133 1 95 180 HIS A CA 1
ATOM 1343 C C . HIS A 1 180 ? 7.387 3.967 9.812 1 95 180 HIS A C 1
ATOM 1345 O O . HIS A 1 180 ? 6.766 2.92 9.617 1 95 180 HIS A O 1
ATOM 1351 N N . ALA A 1 181 ? 8.203 4.477 8.898 1 97.06 181 ALA A N 1
ATOM 1352 C CA . ALA A 1 181 ? 8.445 3.783 7.641 1 97.06 181 ALA A CA 1
ATOM 1353 C C . ALA A 1 181 ? 9.055 2.406 7.879 1 97.06 181 ALA A C 1
ATOM 1355 O O . ALA A 1 181 ? 8.586 1.407 7.328 1 97.06 181 ALA A O 1
ATOM 1356 N N . ALA A 1 182 ? 10.094 2.395 8.734 1 97.31 182 ALA A N 1
ATOM 1357 C CA . ALA A 1 182 ? 10.773 1.138 9.039 1 97.31 182 ALA A CA 1
ATOM 1358 C C . ALA A 1 182 ? 9.812 0.141 9.688 1 97.31 182 ALA A C 1
ATOM 1360 O O . ALA A 1 182 ? 9.836 -1.049 9.367 1 97.31 182 ALA A O 1
ATOM 1361 N N . ARG A 1 183 ? 9.023 0.643 10.578 1 93.5 183 ARG A N 1
ATOM 1362 C CA . ARG A 1 183 ? 8.07 -0.217 11.273 1 93.5 183 ARG A CA 1
ATOM 1363 C C . ARG A 1 183 ? 7.105 -0.868 10.289 1 93.5 183 ARG A C 1
ATOM 1365 O O . ARG A 1 183 ? 6.895 -2.082 10.32 1 93.5 183 ARG A O 1
ATOM 1372 N N . VAL A 1 184 ? 6.52 -0.12 9.414 1 93.81 184 VAL A N 1
ATOM 1373 C CA . VAL A 1 184 ? 5.539 -0.618 8.453 1 93.81 184 VAL A CA 1
ATOM 1374 C C . VAL A 1 184 ? 6.211 -1.592 7.484 1 93.81 184 VAL A C 1
ATOM 1376 O O . VAL A 1 184 ? 5.707 -2.693 7.258 1 93.81 184 VAL A O 1
ATOM 1379 N N . ALA A 1 185 ? 7.352 -1.211 6.938 1 96.56 185 ALA A N 1
ATOM 1380 C CA . ALA A 1 185 ? 8.055 -2.068 5.988 1 96.56 185 ALA A CA 1
ATOM 1381 C C . ALA A 1 185 ? 8.414 -3.408 6.621 1 96.56 185 ALA A C 1
ATOM 1383 O O . ALA A 1 185 ? 8.219 -4.461 6.012 1 96.56 185 ALA A O 1
ATOM 1384 N N . SER A 1 186 ? 8.938 -3.324 7.832 1 94.12 186 SER A N 1
ATOM 1385 C CA . SER A 1 186 ? 9.305 -4.543 8.547 1 94.12 186 SER A CA 1
ATOM 1386 C C . SER A 1 186 ? 8.086 -5.402 8.836 1 94.12 186 SER A C 1
ATOM 1388 O O . SER A 1 186 ? 8.125 -6.629 8.695 1 94.12 186 SER A O 1
ATOM 1390 N N . ALA A 1 187 ? 7.082 -4.77 9.25 1 87.12 187 ALA A N 1
ATOM 1391 C CA . ALA A 1 187 ? 5.848 -5.48 9.57 1 87.12 187 ALA A CA 1
ATOM 1392 C C . ALA A 1 187 ? 5.262 -6.16 8.336 1 87.12 187 ALA A C 1
ATOM 1394 O O . ALA A 1 187 ? 4.668 -7.234 8.438 1 87.12 187 ALA A O 1
ATOM 1395 N N . MET A 1 188 ? 5.414 -5.574 7.215 1 90.56 188 MET A N 1
ATOM 1396 C CA . MET A 1 188 ? 4.965 -6.184 5.965 1 90.56 188 MET A CA 1
ATOM 1397 C C . MET A 1 188 ? 5.801 -7.414 5.629 1 90.56 188 MET A C 1
ATOM 1399 O O . MET A 1 188 ? 5.371 -8.266 4.852 1 90.56 188 MET A O 1
ATOM 1403 N N . GLY A 1 189 ? 6.996 -7.445 6.172 1 92.25 189 GLY A N 1
ATOM 1404 C CA . GLY A 1 189 ? 7.832 -8.617 5.961 1 92.25 189 GLY A CA 1
ATOM 1405 C C . GLY A 1 189 ? 9.055 -8.336 5.113 1 92.25 189 GLY A C 1
ATOM 1406 O O . GLY A 1 189 ? 9.727 -9.258 4.656 1 92.25 189 GLY A O 1
ATOM 1407 N N . ALA A 1 190 ? 9.391 -7.066 4.844 1 96.25 190 ALA A N 1
ATOM 1408 C CA . ALA A 1 190 ? 10.578 -6.707 4.082 1 96.25 190 ALA A CA 1
ATOM 1409 C C . ALA A 1 190 ? 11.836 -6.797 4.949 1 96.25 190 ALA A C 1
ATOM 1411 O O . ALA A 1 190 ? 11.742 -6.781 6.18 1 96.25 190 ALA A O 1
ATOM 1412 N N . GLU A 1 191 ? 12.969 -6.977 4.328 1 97.12 191 GLU A N 1
ATOM 1413 C CA . GLU A 1 191 ? 14.258 -6.734 4.973 1 97.12 191 GLU A CA 1
ATOM 1414 C C . GLU A 1 191 ? 14.586 -5.246 5.02 1 97.12 191 GLU A C 1
ATOM 1416 O O . GLU A 1 191 ? 14.719 -4.602 3.979 1 97.12 191 GLU A O 1
ATOM 1421 N N . VAL A 1 192 ? 14.719 -4.707 6.258 1 98.19 192 VAL A N 1
ATOM 1422 C CA . VAL A 1 192 ? 14.781 -3.256 6.387 1 98.19 192 VAL A CA 1
ATOM 1423 C C . VAL A 1 192 ? 16.125 -2.848 6.992 1 98.19 192 VAL A C 1
ATOM 1425 O O . VAL A 1 192 ? 16.562 -3.43 7.984 1 98.19 192 VAL A O 1
ATOM 1428 N N . TYR A 1 193 ? 16.781 -1.898 6.363 1 98.5 193 TYR A N 1
ATOM 1429 C CA . TYR A 1 193 ? 17.922 -1.182 6.906 1 98.5 193 TYR A CA 1
ATOM 1430 C C . TYR A 1 193 ? 17.578 0.273 7.191 1 98.5 193 TYR A C 1
ATOM 1432 O O . TYR A 1 193 ? 16.969 0.948 6.359 1 98.5 193 TYR A O 1
ATOM 1440 N N . VAL A 1 194 ? 17.922 0.75 8.367 1 98.62 194 VAL A N 1
ATOM 1441 C CA . VAL A 1 194 ? 17.766 2.156 8.719 1 98.62 194 VAL A CA 1
ATOM 1442 C C . VAL A 1 194 ? 19.141 2.799 8.906 1 98.62 194 VAL A C 1
ATOM 1444 O O . VAL A 1 194 ? 19.969 2.295 9.672 1 98.62 194 VAL A O 1
ATOM 1447 N N . ALA A 1 195 ? 19.391 3.838 8.203 1 98.25 195 ALA A N 1
ATOM 1448 C CA . ALA A 1 195 ? 20.641 4.574 8.32 1 98.25 195 ALA A CA 1
ATOM 1449 C C . ALA A 1 195 ? 20.469 5.816 9.188 1 98.25 195 ALA A C 1
ATOM 1451 O O . ALA A 1 195 ? 19.766 6.762 8.805 1 98.25 195 ALA A O 1
ATOM 1452 N N . GLY A 1 196 ? 21.078 5.809 10.328 1 96.5 196 GLY A N 1
ATOM 1453 C CA . GLY A 1 196 ? 21.031 6.93 11.258 1 96.5 196 GLY A CA 1
ATOM 1454 C C . GLY A 1 196 ? 22.406 7.531 11.523 1 96.5 196 GLY A C 1
ATOM 1455 O O . GLY A 1 196 ? 23.406 7.043 11.016 1 96.5 196 GLY A O 1
ATOM 1456 N N . ILE A 1 197 ? 22.406 8.617 12.273 1 94.19 197 ILE A N 1
ATOM 1457 C CA . ILE A 1 197 ? 23.672 9.305 12.508 1 94.19 197 ILE A CA 1
ATOM 1458 C C . ILE A 1 197 ? 24.031 9.227 13.992 1 94.19 197 ILE A C 1
ATOM 1460 O O . ILE A 1 197 ? 25.156 9.547 14.383 1 94.19 197 ILE A O 1
ATOM 1464 N N . ASP A 1 198 ? 23.141 8.805 14.875 1 94.62 198 ASP A N 1
ATOM 1465 C CA . ASP A 1 198 ? 23.344 8.703 16.312 1 94.62 198 ASP A CA 1
ATOM 1466 C C . ASP A 1 198 ? 23.203 7.254 16.781 1 94.62 198 ASP A C 1
ATOM 1468 O O . ASP A 1 198 ? 22.094 6.723 16.875 1 94.62 198 ASP A O 1
ATOM 1472 N N . LYS A 1 199 ? 24.328 6.703 17.25 1 95 199 LYS A N 1
ATOM 1473 C CA . LYS A 1 199 ? 24.375 5.293 17.625 1 95 199 LYS A CA 1
ATOM 1474 C C . LYS A 1 199 ? 23.469 5.016 18.828 1 95 199 LYS A C 1
ATOM 1476 O O . LYS A 1 199 ? 22.812 3.971 18.891 1 95 199 LYS A O 1
ATOM 1481 N N . SER A 1 200 ? 23.469 5.906 19.734 1 96.25 200 SER A N 1
ATOM 1482 C CA . SER A 1 200 ? 22.656 5.715 20.938 1 96.25 200 SER A CA 1
ATOM 1483 C C . SER A 1 200 ? 21.172 5.688 20.594 1 96.25 200 SER A C 1
ATOM 1485 O O . SER A 1 200 ? 20.422 4.875 21.141 1 96.25 200 SER A O 1
ATOM 1487 N N . HIS A 1 201 ? 20.812 6.535 19.734 1 95.5 201 HIS A N 1
ATOM 1488 C CA . HIS A 1 201 ? 19.406 6.578 19.312 1 95.5 201 HIS A CA 1
ATOM 1489 C C . HIS A 1 201 ? 19.031 5.328 18.531 1 95.5 201 HIS A C 1
ATOM 1491 O O . HIS A 1 201 ? 17.938 4.773 18.734 1 95.5 201 HIS A O 1
ATOM 1497 N N . MET A 1 202 ? 19.891 4.859 17.688 1 96.5 202 MET A N 1
ATOM 1498 C CA . MET A 1 202 ? 19.641 3.648 16.922 1 96.5 202 MET A CA 1
ATOM 1499 C C . MET A 1 202 ? 19.484 2.439 17.828 1 96.5 202 MET A C 1
ATOM 1501 O O . MET A 1 202 ? 18.594 1.609 17.625 1 96.5 202 MET A O 1
ATOM 1505 N N . ASP A 1 203 ? 20.328 2.393 18.844 1 96.44 203 ASP A N 1
ATOM 1506 C CA . ASP A 1 203 ? 20.234 1.297 19.812 1 96.44 203 ASP A CA 1
ATOM 1507 C C . ASP A 1 203 ? 18.906 1.328 20.562 1 96.44 203 ASP A C 1
ATOM 1509 O O . ASP A 1 203 ? 18.312 0.282 20.812 1 96.44 203 ASP A O 1
ATOM 1513 N N . TRP A 1 204 ? 18.562 2.516 20.891 1 96.62 204 TRP A N 1
ATOM 1514 C CA . TRP A 1 204 ? 17.281 2.66 21.578 1 96.62 204 TRP A CA 1
ATOM 1515 C C . TRP A 1 204 ? 16.125 2.193 20.688 1 96.62 204 TRP A C 1
ATOM 1517 O O . TRP A 1 204 ? 15.25 1.454 21.141 1 96.62 204 TRP A O 1
ATOM 1527 N N . LEU A 1 205 ? 16.109 2.611 19.453 1 96.31 205 LEU A N 1
ATOM 1528 C CA . LEU A 1 205 ? 15.078 2.225 18.5 1 96.31 205 LEU A CA 1
ATOM 1529 C C . LEU A 1 205 ? 15.039 0.71 18.312 1 96.31 205 LEU A C 1
ATOM 1531 O O . LEU A 1 205 ? 13.969 0.11 18.281 1 96.31 205 LEU A O 1
ATOM 1535 N N . ARG A 1 206 ? 16.188 0.064 18.188 1 95.69 206 ARG A N 1
ATOM 1536 C CA . ARG A 1 206 ? 16.281 -1.381 18 1 95.69 206 ARG A CA 1
ATOM 1537 C C . ARG A 1 206 ? 15.664 -2.127 19.172 1 95.69 206 ARG A C 1
ATOM 1539 O O . ARG A 1 206 ? 14.914 -3.09 18.984 1 95.69 206 ARG A O 1
ATOM 1546 N N . ARG A 1 207 ? 15.875 -1.661 20.344 1 95.12 207 ARG A N 1
ATOM 1547 C CA . ARG A 1 207 ? 15.445 -2.348 21.562 1 95.12 207 ARG A CA 1
ATOM 1548 C C . ARG A 1 207 ? 13.961 -2.119 21.828 1 95.12 207 ARG A C 1
ATOM 1550 O O . ARG A 1 207 ? 13.25 -3.033 22.25 1 95.12 207 ARG A O 1
ATOM 1557 N N . ASN A 1 208 ? 13.516 -0.915 21.5 1 93.19 208 ASN A N 1
ATOM 1558 C CA . ASN A 1 208 ? 12.211 -0.529 22.031 1 93.19 208 ASN A CA 1
ATOM 1559 C C . ASN A 1 208 ? 11.156 -0.491 20.922 1 93.19 208 ASN A C 1
ATOM 1561 O O . ASN A 1 208 ? 9.969 -0.666 21.188 1 93.19 208 ASN A O 1
ATOM 1565 N N . GLU A 1 209 ? 11.57 -0.241 19.688 1 91 209 GLU A N 1
ATOM 1566 C CA . GLU A 1 209 ? 10.57 0.052 18.672 1 91 209 GLU A CA 1
ATOM 1567 C C . GLU A 1 209 ? 10.703 -0.89 17.484 1 91 209 GLU A C 1
ATOM 1569 O O . GLU A 1 209 ? 9.703 -1.302 16.891 1 91 209 GLU A O 1
ATOM 1574 N N . LEU A 1 210 ? 11.906 -1.242 17.094 1 94.38 210 LEU A N 1
ATOM 1575 C CA . LEU A 1 210 ? 12.164 -1.918 15.836 1 94.38 210 LEU A CA 1
ATOM 1576 C C . LEU A 1 210 ? 13.148 -3.07 16.016 1 94.38 210 LEU A C 1
ATOM 1578 O O . LEU A 1 210 ? 14.234 -3.064 15.445 1 94.38 210 LEU A O 1
ATOM 1582 N N . PRO A 1 211 ? 12.781 -4.117 16.688 1 92.81 211 PRO A N 1
ATOM 1583 C CA . PRO A 1 211 ? 13.719 -5.188 17.031 1 92.81 211 PRO A CA 1
ATOM 1584 C C . PRO A 1 211 ? 14.148 -6 15.805 1 92.81 211 PRO A C 1
ATOM 1586 O O . PRO A 1 211 ? 15.203 -6.641 15.82 1 92.81 211 PRO A O 1
ATOM 1589 N N . GLU A 1 212 ? 13.438 -5.988 14.703 1 93 212 GLU A N 1
ATOM 1590 C CA . GLU A 1 212 ? 13.758 -6.832 13.562 1 93 212 GLU A CA 1
ATOM 1591 C C . GLU A 1 212 ? 14.461 -6.035 12.461 1 93 212 GLU A C 1
ATOM 1593 O O . GLU A 1 212 ? 14.727 -6.562 11.383 1 93 212 GLU A O 1
ATOM 1598 N N . VAL A 1 213 ? 14.703 -4.77 12.68 1 96.81 213 VAL A N 1
ATOM 1599 C CA . VAL A 1 213 ? 15.258 -3.867 11.672 1 96.81 213 VAL A CA 1
ATOM 1600 C C . VAL A 1 213 ? 16.781 -3.785 11.836 1 96.81 213 VAL A C 1
ATOM 1602 O O . VAL A 1 213 ? 17.297 -3.816 12.953 1 96.81 213 VAL A O 1
ATOM 1605 N N . ASN A 1 214 ? 17.484 -3.756 10.75 1 97.69 214 ASN A N 1
ATOM 1606 C CA . ASN A 1 214 ? 18.922 -3.539 10.75 1 97.69 214 ASN A CA 1
ATOM 1607 C C . ASN A 1 214 ? 19.266 -2.053 10.766 1 97.69 214 ASN A C 1
ATOM 1609 O O . ASN A 1 214 ? 18.656 -1.262 10.047 1 97.69 214 ASN A O 1
ATOM 1613 N N . PHE A 1 215 ? 20.234 -1.71 11.664 1 97.94 215 PHE A N 1
ATOM 1614 C CA . PHE A 1 215 ? 20.672 -0.32 11.734 1 97.94 215 PHE A CA 1
ATOM 1615 C C . PHE A 1 215 ? 22.109 -0.18 11.258 1 97.94 215 PHE A C 1
ATOM 1617 O O . PHE A 1 215 ? 22.953 -1.033 11.547 1 97.94 215 PHE A O 1
ATOM 1624 N N . VAL A 1 216 ? 22.359 0.875 10.539 1 97.75 216 VAL A N 1
ATOM 1625 C CA . VAL A 1 216 ? 23.703 1.169 10.055 1 97.75 216 VAL A CA 1
ATOM 1626 C C . VAL A 1 216 ? 23.984 2.662 10.195 1 97.75 216 VAL A C 1
ATOM 1628 O O . VAL A 1 216 ? 23.062 3.48 10.203 1 97.75 216 VAL A O 1
ATOM 1631 N N . LEU A 1 217 ? 25.266 2.99 10.336 1 97.38 217 LEU A N 1
ATOM 1632 C CA . LEU A 1 217 ? 25.641 4.398 10.336 1 97.38 217 LEU A CA 1
ATOM 1633 C C . LEU A 1 217 ? 25.5 5.004 8.945 1 97.38 217 LEU A C 1
ATOM 1635 O O . LEU A 1 217 ? 25.906 4.391 7.957 1 97.38 217 LEU A O 1
ATOM 1639 N N . SER A 1 218 ? 24.938 6.18 8.922 1 96.75 218 SER A N 1
ATOM 1640 C CA . SER A 1 218 ? 24.719 6.871 7.652 1 96.75 218 SER A CA 1
ATOM 1641 C C . SER A 1 218 ? 26.016 7.449 7.109 1 96.75 218 SER A C 1
ATOM 1643 O O . SER A 1 218 ? 26.266 8.656 7.219 1 96.75 218 SER A O 1
ATOM 1645 N N . THR A 1 219 ? 26.906 6.676 6.527 1 96.38 219 THR A N 1
ATOM 1646 C CA . THR A 1 219 ? 28.109 7.078 5.82 1 96.38 219 THR A CA 1
ATOM 1647 C C . THR A 1 219 ? 27.984 6.801 4.328 1 96.38 219 THR A C 1
ATOM 1649 O O . THR A 1 219 ? 27.219 5.93 3.914 1 96.38 219 THR A O 1
ATOM 1652 N N . PRO A 1 220 ? 28.672 7.598 3.566 1 96.12 220 PRO A N 1
ATOM 1653 C CA . PRO A 1 220 ? 28.609 7.348 2.123 1 96.12 220 PRO A CA 1
ATOM 1654 C C . PRO A 1 220 ? 28.953 5.902 1.76 1 96.12 220 PRO A C 1
ATOM 1656 O O . PRO A 1 220 ? 28.328 5.332 0.863 1 96.12 220 PRO A O 1
ATOM 1659 N N . GLU A 1 221 ? 29.844 5.316 2.492 1 96.31 221 GLU A N 1
ATOM 1660 C CA . GLU A 1 221 ? 30.266 3.945 2.217 1 96.31 221 GLU A CA 1
ATOM 1661 C C . GLU A 1 221 ? 29.141 2.951 2.514 1 96.31 221 GLU A C 1
ATOM 1663 O O . GLU A 1 221 ? 28.828 2.102 1.679 1 96.31 221 GLU A O 1
ATOM 1668 N N . ASN A 1 222 ? 28.547 3.053 3.691 1 97.06 222 ASN A N 1
ATOM 1669 C CA . ASN A 1 222 ? 27.469 2.15 4.074 1 97.06 222 ASN A CA 1
ATOM 1670 C C . ASN A 1 222 ? 26.266 2.309 3.164 1 97.06 222 ASN A C 1
ATOM 1672 O O . ASN A 1 222 ? 25.672 1.316 2.725 1 97.06 222 ASN A O 1
ATOM 1676 N N . ILE A 1 223 ? 25.891 3.496 2.854 1 97.69 223 ILE A N 1
ATOM 1677 C CA . ILE A 1 223 ? 24.719 3.791 2.039 1 97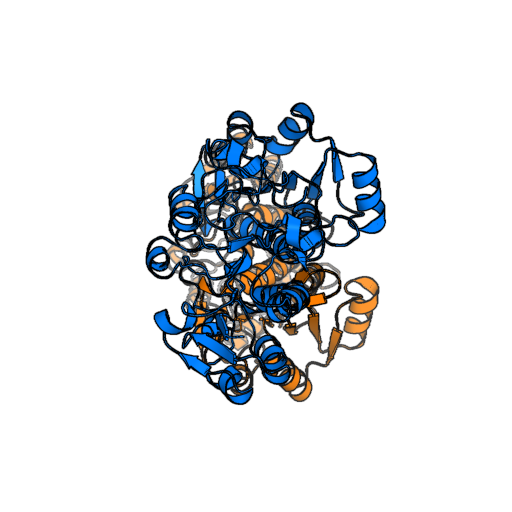.69 223 ILE A CA 1
ATOM 1678 C C . ILE A 1 223 ? 24.922 3.258 0.623 1 97.69 223 ILE A C 1
ATOM 1680 O O . ILE A 1 223 ? 24.047 2.611 0.061 1 97.69 223 ILE A O 1
ATOM 1684 N N . SER A 1 224 ? 26.125 3.52 0.084 1 97.19 224 SER A N 1
ATOM 1685 C CA . SER A 1 224 ? 26.422 3.086 -1.279 1 97.19 224 SER A CA 1
ATOM 1686 C C . SER A 1 224 ? 26.297 1.571 -1.414 1 97.19 224 SER A C 1
ATOM 1688 O O . SER A 1 224 ? 25.781 1.071 -2.422 1 97.19 224 SER A O 1
ATOM 1690 N N . ARG A 1 225 ? 26.688 0.87 -0.448 1 96.94 225 ARG A N 1
ATOM 1691 C CA . ARG A 1 225 ? 26.641 -0.588 -0.465 1 96.94 225 ARG A CA 1
ATOM 1692 C C . ARG A 1 225 ? 25.203 -1.086 -0.433 1 96.94 225 ARG A C 1
ATOM 1694 O O . ARG A 1 225 ? 24.828 -1.978 -1.198 1 96.94 225 ARG A O 1
ATOM 1701 N N . ILE A 1 226 ? 24.391 -0.531 0.382 1 97.94 226 ILE A N 1
ATOM 1702 C CA . ILE A 1 226 ? 23.031 -1.006 0.607 1 97.94 226 ILE A CA 1
ATOM 1703 C C . ILE A 1 226 ? 22.141 -0.587 -0.559 1 97.94 226 ILE A C 1
ATOM 1705 O O . ILE A 1 226 ? 21.25 -1.33 -0.957 1 97.94 226 ILE A O 1
ATOM 1709 N N . VAL A 1 227 ? 22.422 0.553 -1.164 1 98.19 227 VAL A N 1
ATOM 1710 C CA . VAL A 1 227 ? 21.609 1.122 -2.242 1 98.19 227 VAL A CA 1
ATOM 1711 C C . VAL A 1 227 ? 21.609 0.169 -3.436 1 98.19 227 VAL A C 1
ATOM 1713 O O . VAL A 1 227 ? 20.578 0.022 -4.113 1 98.19 227 VAL A O 1
ATOM 1716 N N . THR A 1 228 ? 22.672 -0.556 -3.645 1 96.69 228 THR A N 1
ATOM 1717 C CA . THR A 1 228 ? 22.797 -1.422 -4.809 1 96.69 228 THR A CA 1
ATOM 1718 C C . THR A 1 228 ? 21.797 -2.574 -4.75 1 96.69 228 THR A C 1
ATOM 1720 O O . THR A 1 228 ? 21.359 -3.066 -5.785 1 96.69 228 THR A O 1
ATOM 1723 N N . GLU A 1 229 ? 21.391 -2.91 -3.572 1 96.69 229 GLU A N 1
ATOM 1724 C CA . GLU A 1 229 ? 20.531 -4.07 -3.402 1 96.69 229 GLU A CA 1
ATOM 1725 C C . GLU A 1 229 ? 19.109 -3.65 -3.031 1 96.69 229 GLU A C 1
ATOM 1727 O O . GLU A 1 229 ? 18.203 -4.488 -2.93 1 96.69 229 GLU A O 1
ATOM 1732 N N . ALA A 1 230 ? 18.906 -2.381 -2.863 1 98.44 230 ALA A N 1
ATOM 1733 C CA . ALA A 1 230 ? 17.625 -1.893 -2.363 1 98.44 230 ALA A CA 1
ATOM 1734 C C . ALA A 1 230 ? 16.562 -1.937 -3.453 1 98.44 230 ALA A C 1
ATOM 1736 O O . ALA A 1 230 ? 16.828 -1.601 -4.609 1 98.44 230 ALA A O 1
ATOM 1737 N N . ASP A 1 231 ? 15.391 -2.416 -3.105 1 98.62 231 ASP A N 1
ATOM 1738 C CA . ASP A 1 231 ? 14.219 -2.34 -3.971 1 98.62 231 ASP A CA 1
ATOM 1739 C C . ASP A 1 231 ? 13.453 -1.034 -3.752 1 98.62 231 ASP A C 1
ATOM 1741 O O . ASP A 1 231 ? 12.82 -0.516 -4.676 1 98.62 231 ASP A O 1
ATOM 1745 N N . LEU A 1 232 ? 13.492 -0.543 -2.541 1 98.88 232 LEU A N 1
ATOM 1746 C CA . LEU A 1 232 ? 12.828 0.68 -2.111 1 98.88 232 LEU A CA 1
ATOM 1747 C C . LEU A 1 232 ? 13.719 1.487 -1.176 1 98.88 232 LEU A C 1
ATOM 1749 O O . LEU A 1 232 ? 14.289 0.939 -0.232 1 98.88 232 LEU A O 1
ATOM 1753 N N . ILE A 1 233 ? 13.883 2.75 -1.501 1 98.88 233 ILE A N 1
ATOM 1754 C CA . ILE A 1 233 ? 14.578 3.674 -0.613 1 98.88 233 ILE A CA 1
ATOM 1755 C C . ILE A 1 233 ? 13.617 4.758 -0.136 1 98.88 233 ILE A C 1
ATOM 1757 O O . ILE A 1 233 ? 12.883 5.344 -0.938 1 98.88 233 ILE A O 1
ATOM 1761 N N . ILE A 1 234 ? 13.609 4.992 1.131 1 98.75 234 ILE A N 1
ATOM 1762 C CA . ILE A 1 234 ? 12.812 6.066 1.724 1 98.75 234 ILE A CA 1
ATOM 1763 C C . ILE A 1 234 ? 13.742 7.129 2.311 1 98.75 234 ILE A C 1
ATOM 1765 O O . ILE A 1 234 ? 14.508 6.848 3.234 1 98.75 234 ILE A O 1
ATOM 1769 N N . GLY A 1 235 ? 13.703 8.297 1.75 1 98.12 235 GLY A N 1
ATOM 1770 C CA . GLY A 1 235 ? 14.414 9.43 2.312 1 98.12 235 GLY A CA 1
ATOM 1771 C C . GLY A 1 235 ? 13.656 10.117 3.43 1 98.12 235 GLY A C 1
ATOM 1772 O O . GLY A 1 235 ? 12.609 10.734 3.193 1 98.12 235 GLY A O 1
ATOM 1773 N N . ALA A 1 236 ? 14.156 10.047 4.574 1 96.56 236 ALA A N 1
ATOM 1774 C CA . ALA A 1 236 ? 13.484 10.555 5.766 1 96.56 236 ALA A CA 1
ATOM 1775 C C . ALA A 1 236 ? 14.422 11.438 6.586 1 96.56 236 ALA A C 1
ATOM 1777 O O . ALA A 1 236 ? 14.445 11.352 7.816 1 96.56 236 ALA A O 1
ATOM 1778 N N . VAL A 1 237 ? 15.141 12.281 5.906 1 91.81 237 VAL A N 1
ATOM 1779 C CA . VAL A 1 237 ? 16.078 13.18 6.566 1 91.81 237 VAL A CA 1
ATOM 1780 C C . VAL A 1 237 ? 15.414 14.531 6.812 1 91.81 237 VAL A C 1
ATOM 1782 O O . VAL A 1 237 ? 14.82 15.117 5.898 1 91.81 237 VAL A O 1
ATOM 1785 N N . LEU A 1 238 ? 15.344 14.938 8.078 1 78.38 238 LEU A N 1
ATOM 1786 C CA . LEU A 1 238 ? 14.789 16.234 8.438 1 78.38 238 LEU A CA 1
ATOM 1787 C C . LEU A 1 238 ? 15.836 17.109 9.125 1 78.38 238 LEU A C 1
ATOM 1789 O O . LEU A 1 238 ? 16.5 16.656 10.062 1 78.38 238 LEU A O 1
ATOM 1793 N N . CYS A 1 239 ? 16.031 18.297 8.57 1 73.75 239 CYS A N 1
ATOM 1794 C CA . CYS A 1 239 ? 16.844 19.328 9.227 1 73.75 239 CYS A CA 1
ATOM 1795 C C . CYS A 1 239 ? 15.992 20.531 9.609 1 73.75 239 CYS A C 1
ATOM 1797 O O . CYS A 1 239 ? 15.414 21.188 8.742 1 73.75 239 CYS A O 1
ATOM 1799 N N . ARG A 1 240 ? 15.891 20.812 10.852 1 67.31 240 ARG A N 1
ATOM 1800 C CA . ARG A 1 240 ? 15.039 21.875 11.367 1 67.31 240 ARG A CA 1
ATOM 1801 C C . ARG A 1 240 ? 15.375 23.219 10.703 1 67.31 240 ARG A C 1
ATOM 1803 O O . ARG A 1 240 ? 16.484 23.703 10.828 1 67.31 240 ARG A O 1
ATOM 1810 N N . GLY A 1 241 ? 14.438 23.719 10 1 61.91 241 GLY A N 1
ATOM 1811 C CA . GLY A 1 241 ? 14.523 25.062 9.461 1 61.91 241 GLY A CA 1
ATOM 1812 C C . GLY A 1 241 ? 15.516 25.188 8.32 1 61.91 241 GLY A C 1
ATOM 1813 O O . GLY A 1 241 ? 15.766 26.281 7.824 1 61.91 241 GLY A O 1
ATOM 1814 N N . ASP A 1 242 ? 16.094 24.062 7.898 1 70.75 242 ASP A N 1
ATOM 1815 C CA . ASP A 1 242 ? 17.109 24.094 6.848 1 70.75 242 ASP A CA 1
ATOM 1816 C C . ASP A 1 242 ? 16.781 23.094 5.742 1 70.75 242 ASP A C 1
ATOM 1818 O O . ASP A 1 242 ? 15.852 22.297 5.867 1 70.75 242 ASP A O 1
ATOM 1822 N N . LYS A 1 243 ? 17.5 23.297 4.621 1 77.19 243 LYS A N 1
ATOM 1823 C CA . LYS A 1 243 ? 17.391 22.328 3.541 1 77.19 243 LYS A CA 1
ATOM 1824 C C . LYS A 1 243 ? 17.969 20.969 3.961 1 77.19 243 LYS A C 1
ATOM 1826 O O . LYS A 1 243 ? 18.969 20.906 4.672 1 77.19 243 LYS A O 1
ATOM 1831 N N . ALA A 1 244 ? 17.359 19.969 3.449 1 81 244 ALA A N 1
ATOM 1832 C CA . ALA A 1 244 ? 17.875 18.625 3.732 1 81 244 ALA A CA 1
ATOM 1833 C C . ALA A 1 244 ? 19.172 18.359 2.98 1 81 244 ALA A C 1
ATOM 1835 O O . ALA A 1 244 ? 19.312 18.734 1.812 1 81 244 ALA A O 1
ATOM 1836 N N . PRO A 1 245 ? 20.172 17.766 3.643 1 88.25 245 PRO A N 1
ATOM 1837 C CA . PRO A 1 245 ? 21.391 17.359 2.924 1 88.25 245 PRO A CA 1
ATOM 1838 C C . PRO A 1 245 ? 21.125 16.25 1.902 1 88.25 245 PRO A C 1
ATOM 1840 O O . PRO A 1 245 ? 20.219 15.438 2.09 1 88.25 245 PRO A O 1
ATOM 1843 N N . LYS A 1 246 ? 21.906 16.281 0.865 1 94.5 246 LYS A N 1
ATOM 1844 C CA . LYS A 1 246 ? 21.812 15.211 -0.127 1 94.5 246 LYS A CA 1
ATOM 1845 C C . LYS A 1 246 ? 22.625 13.984 0.307 1 94.5 246 LYS A C 1
ATOM 1847 O O . LYS A 1 246 ? 23.844 13.945 0.123 1 94.5 246 LYS A O 1
ATOM 1852 N N . VAL A 1 247 ? 21.969 12.992 0.785 1 96.56 247 VAL A N 1
ATOM 1853 C CA . VAL A 1 247 ? 22.625 11.797 1.32 1 96.56 247 VAL A CA 1
ATOM 1854 C C . VAL A 1 247 ? 22.797 10.766 0.211 1 96.56 247 VAL A C 1
ATOM 1856 O O . VAL A 1 247 ? 23.812 10.07 0.156 1 96.56 247 VAL A O 1
ATOM 1859 N N . ILE A 1 248 ? 21.828 10.625 -0.661 1 98.31 248 ILE A N 1
ATOM 1860 C CA . ILE A 1 248 ? 21.891 9.695 -1.782 1 98.31 248 ILE A CA 1
ATOM 1861 C C . ILE A 1 248 ? 22.297 10.438 -3.053 1 98.31 248 ILE A C 1
ATOM 1863 O O . ILE A 1 248 ? 21.578 11.344 -3.5 1 98.31 248 ILE A O 1
ATOM 1867 N N . THR A 1 249 ? 23.375 10.055 -3.676 1 98.12 249 THR A N 1
ATOM 1868 C CA . THR A 1 249 ? 23.891 10.742 -4.852 1 98.12 249 THR A CA 1
ATOM 1869 C C . THR A 1 249 ? 23.266 10.172 -6.129 1 98.12 249 THR A C 1
ATOM 1871 O O . THR A 1 249 ? 22.672 9.094 -6.102 1 98.12 249 THR A O 1
ATOM 1874 N N . GLU A 1 250 ? 23.406 10.898 -7.191 1 98.38 250 GLU A N 1
ATOM 1875 C CA . GLU A 1 250 ? 22.938 10.414 -8.484 1 98.38 250 GLU A CA 1
ATOM 1876 C C . GLU A 1 250 ? 23.672 9.141 -8.898 1 98.38 250 GLU A C 1
ATOM 1878 O O . GLU A 1 250 ? 23.078 8.242 -9.5 1 98.38 250 GLU A O 1
ATOM 1883 N N . GLN A 1 251 ? 24.969 9.102 -8.57 1 98.12 251 GLN A N 1
ATOM 1884 C CA . GLN A 1 251 ? 25.75 7.91 -8.867 1 98.12 251 GLN A CA 1
ATOM 1885 C C . GLN A 1 251 ? 25.188 6.684 -8.156 1 98.12 251 GLN A C 1
ATOM 1887 O O . GLN A 1 251 ? 25.141 5.598 -8.734 1 98.12 251 GLN A O 1
ATOM 1892 N N . MET A 1 252 ? 24.781 6.871 -6.941 1 98.25 252 MET A N 1
ATOM 1893 C CA . MET A 1 252 ? 24.188 5.773 -6.191 1 98.25 252 MET A CA 1
ATOM 1894 C C . MET A 1 252 ? 22.875 5.32 -6.848 1 98.25 252 MET A C 1
ATOM 1896 O O . MET A 1 252 ? 22.656 4.121 -7.023 1 98.25 252 MET A O 1
ATOM 1900 N N . ILE A 1 253 ? 22.031 6.242 -7.262 1 98.62 253 ILE A N 1
ATOM 1901 C CA . ILE A 1 253 ? 20.766 5.953 -7.926 1 98.62 253 ILE A CA 1
ATOM 1902 C C . ILE A 1 253 ? 21.016 5.145 -9.195 1 98.62 253 ILE A C 1
ATOM 1904 O O . ILE A 1 253 ? 20.312 4.18 -9.484 1 98.62 253 ILE A O 1
ATOM 1908 N N . ALA A 1 254 ? 22.062 5.5 -9.906 1 98.25 254 ALA A N 1
ATOM 1909 C CA . ALA A 1 254 ? 22.406 4.863 -11.18 1 98.25 254 ALA A CA 1
ATOM 1910 C C . ALA A 1 254 ? 22.812 3.408 -10.969 1 98.25 254 ALA A C 1
ATOM 1912 O O . ALA A 1 254 ? 22.812 2.615 -11.914 1 98.25 254 ALA A O 1
ATOM 1913 N N . THR A 1 255 ? 23.172 3.057 -9.727 1 97.81 255 THR A N 1
ATOM 1914 C CA . THR A 1 255 ? 23.594 1.688 -9.453 1 97.81 255 THR A CA 1
ATOM 1915 C C . THR A 1 255 ? 22.391 0.815 -9.102 1 97.81 255 THR A C 1
ATOM 1917 O O . THR A 1 255 ? 22.5 -0.411 -9.047 1 97.81 255 THR A O 1
ATOM 1920 N N . MET A 1 256 ? 21.25 1.38 -8.836 1 97.75 256 MET A N 1
ATOM 1921 C CA . MET A 1 256 ? 20.047 0.609 -8.5 1 97.75 256 MET A CA 1
ATOM 1922 C C . MET A 1 256 ? 19.516 -0.122 -9.727 1 97.75 256 MET A C 1
ATOM 1924 O O . MET A 1 256 ? 19.734 0.309 -10.859 1 97.75 256 MET A O 1
ATOM 1928 N N . MET A 1 257 ? 18.844 -1.206 -9.523 1 95.62 257 MET A N 1
ATOM 1929 C CA . MET A 1 257 ? 18.219 -1.93 -10.625 1 95.62 257 MET A CA 1
ATOM 1930 C C . MET A 1 257 ? 17.031 -1.153 -11.188 1 95.62 257 MET A C 1
ATOM 1932 O O . MET A 1 257 ? 16.266 -0.556 -10.43 1 95.62 257 MET A O 1
ATOM 1936 N N . PRO A 1 258 ? 16.891 -1.168 -12.555 1 96.38 258 PRO A N 1
ATOM 1937 C CA . PRO A 1 258 ? 15.703 -0.528 -13.117 1 96.38 258 PRO A CA 1
ATOM 1938 C C . PRO A 1 258 ? 14.406 -1.074 -12.539 1 96.38 258 PRO A C 1
ATOM 1940 O O . PRO A 1 258 ? 14.281 -2.281 -12.312 1 96.38 258 PRO A O 1
ATOM 1943 N N . GLY A 1 259 ? 13.461 -0.146 -12.266 1 97.44 259 GLY A N 1
ATOM 1944 C CA . GLY A 1 259 ? 12.195 -0.525 -11.672 1 97.44 259 GLY A CA 1
ATOM 1945 C C . GLY A 1 259 ? 12.172 -0.37 -10.164 1 97.44 259 GLY A C 1
ATOM 1946 O O . GLY A 1 259 ? 11.117 -0.477 -9.539 1 97.44 259 GLY A O 1
ATOM 1947 N N . SER A 1 260 ? 13.359 -0.143 -9.539 1 98.44 260 SER A N 1
ATOM 1948 C CA . SER A 1 260 ? 13.391 0.205 -8.125 1 98.44 260 SER A CA 1
ATOM 1949 C C . SER A 1 260 ? 12.664 1.522 -7.863 1 98.44 260 SER A C 1
ATOM 1951 O O . SER A 1 260 ? 12.375 2.271 -8.797 1 98.44 260 SER A O 1
ATOM 1953 N N . VAL A 1 261 ? 12.336 1.744 -6.551 1 98.88 261 VAL A N 1
ATOM 1954 C CA . VAL A 1 261 ? 11.555 2.926 -6.207 1 98.88 261 VAL A CA 1
ATOM 1955 C C . VAL A 1 261 ? 12.266 3.717 -5.109 1 98.88 261 VAL A C 1
ATOM 1957 O O . VAL A 1 261 ? 12.844 3.133 -4.188 1 98.88 261 VAL A O 1
ATOM 1960 N N . VAL A 1 262 ? 12.273 5.039 -5.262 1 98.88 262 VAL A N 1
ATOM 1961 C CA . VAL A 1 262 ? 12.695 5.914 -4.172 1 98.88 262 VAL A CA 1
ATOM 1962 C C . VAL A 1 262 ? 11.555 6.855 -3.797 1 98.88 262 VAL A C 1
ATOM 1964 O O . VAL A 1 262 ? 10.852 7.367 -4.672 1 98.88 262 VAL A O 1
ATOM 1967 N N . VAL A 1 263 ? 11.297 6.949 -2.523 1 98.81 263 VAL A N 1
ATOM 1968 C CA . VAL A 1 263 ? 10.336 7.891 -1.958 1 98.81 263 VAL A CA 1
ATOM 1969 C C . VAL A 1 263 ? 11.062 8.93 -1.108 1 98.81 263 VAL A C 1
ATOM 1971 O O . VAL A 1 263 ? 11.625 8.602 -0.061 1 98.81 263 VAL A O 1
ATOM 1974 N N . ASP A 1 264 ? 11.039 10.156 -1.551 1 98.06 264 ASP A N 1
ATOM 1975 C CA . ASP A 1 264 ? 11.773 11.195 -0.833 1 98.06 264 ASP A CA 1
ATOM 1976 C C . ASP A 1 264 ? 10.82 12.055 0.001 1 98.06 264 ASP A C 1
ATOM 1978 O O . ASP A 1 264 ? 10.367 13.109 -0.455 1 98.06 264 ASP A O 1
ATOM 1982 N N . VAL A 1 265 ? 10.625 11.672 1.239 1 96.06 265 VAL A N 1
ATOM 1983 C CA . VAL A 1 265 ? 9.711 12.367 2.143 1 96.06 265 VAL A CA 1
ATOM 1984 C C . VAL A 1 265 ? 10.297 13.734 2.512 1 96.06 265 VAL A C 1
ATOM 1986 O O . VAL A 1 265 ? 9.555 14.656 2.865 1 96.06 265 VAL A O 1
ATOM 1989 N N . SER A 1 266 ? 11.586 13.938 2.34 1 92.12 266 SER A N 1
ATOM 1990 C CA . SER A 1 266 ? 12.289 15.164 2.678 1 92.12 266 SER A CA 1
ATOM 1991 C C . SER A 1 266 ? 12.102 16.219 1.596 1 92.12 266 SER A C 1
ATOM 1993 O O . SER A 1 266 ? 12.695 17.297 1.67 1 92.12 266 SER A O 1
ATOM 1995 N N . ILE A 1 267 ? 11.305 15.977 0.652 1 91.12 267 ILE A N 1
ATOM 1996 C CA . ILE A 1 267 ? 11.203 16.797 -0.551 1 91.12 267 ILE A CA 1
ATOM 1997 C C . ILE A 1 267 ? 10.711 18.188 -0.184 1 91.12 267 ILE A C 1
ATOM 1999 O O . ILE A 1 267 ? 11.023 19.172 -0.872 1 91.12 267 ILE A O 1
ATOM 2003 N N . ASP A 1 268 ? 9.945 18.328 0.914 1 80.38 268 ASP A N 1
ATOM 2004 C CA . ASP A 1 268 ? 9.445 19.625 1.354 1 80.38 268 ASP A CA 1
ATOM 2005 C C . ASP A 1 268 ? 10.594 20.562 1.699 1 80.38 268 ASP A C 1
ATOM 2007 O O . ASP A 1 268 ? 10.438 21.797 1.638 1 80.38 268 ASP A O 1
ATOM 2011 N N . GLN A 1 269 ? 11.656 20.047 2.027 1 80.44 269 GLN A N 1
ATOM 2012 C CA . GLN A 1 269 ? 12.844 20.828 2.344 1 80.44 269 GLN A CA 1
ATOM 2013 C C . GLN A 1 269 ? 13.93 20.656 1.286 1 80.44 269 GLN A C 1
ATOM 2015 O O . GLN A 1 269 ? 15.125 20.656 1.601 1 80.44 269 GLN A O 1
ATOM 2020 N N . GLY A 1 270 ? 13.57 20.219 0.125 1 83.44 270 GLY A N 1
ATOM 2021 C CA . GLY A 1 270 ? 14.5 20.109 -0.985 1 83.44 270 GLY A CA 1
ATOM 2022 C C . GLY A 1 270 ? 14.844 18.672 -1.322 1 83.44 270 GLY A C 1
ATOM 2023 O O . GLY A 1 270 ? 15.43 18.391 -2.371 1 83.44 270 GLY A O 1
ATOM 2024 N N . GLY A 1 271 ? 14.586 17.734 -0.432 1 91.94 271 GLY A N 1
ATOM 2025 C CA . GLY A 1 271 ? 14.852 16.328 -0.682 1 91.94 271 GLY A CA 1
ATOM 2026 C C . GLY A 1 271 ? 16.25 15.898 -0.265 1 91.94 271 GLY A C 1
ATOM 2027 O O . GLY A 1 271 ? 17.172 16.703 -0.285 1 91.94 271 GLY A O 1
ATOM 2028 N N . CYS A 1 272 ? 16.453 14.656 0.021 1 96.06 272 CYS A N 1
ATOM 2029 C CA . CYS A 1 272 ? 17.75 14.141 0.435 1 96.06 272 CYS A CA 1
ATOM 2030 C C . CYS A 1 272 ? 18.359 13.266 -0.654 1 96.06 272 CYS A C 1
ATOM 2032 O O . CYS A 1 272 ? 19.406 12.648 -0.446 1 96.06 272 CYS A O 1
ATOM 2034 N N . ILE A 1 273 ? 17.734 13.156 -1.787 1 97.69 273 ILE A N 1
ATOM 2035 C CA . ILE A 1 273 ? 18.219 12.438 -2.965 1 97.69 273 ILE A CA 1
ATOM 2036 C C . ILE A 1 273 ? 18.516 13.43 -4.086 1 97.69 273 ILE A C 1
ATOM 2038 O O . ILE A 1 273 ? 17.672 14.258 -4.438 1 97.69 273 ILE A O 1
ATOM 2042 N N . GLU A 1 274 ? 19.625 13.359 -4.66 1 97.88 274 GLU A N 1
ATOM 2043 C CA . GLU A 1 274 ? 20.109 14.359 -5.609 1 97.88 274 GLU A CA 1
ATOM 2044 C C . GLU A 1 274 ? 19.203 14.445 -6.828 1 97.88 274 GLU A C 1
ATOM 2046 O O . GLU A 1 274 ? 19.031 15.523 -7.41 1 97.88 274 GLU A O 1
ATOM 2051 N N . THR A 1 275 ? 18.594 13.328 -7.188 1 98.06 275 THR A N 1
ATOM 2052 C CA . THR A 1 275 ? 17.797 13.281 -8.414 1 98.06 275 THR A CA 1
ATOM 2053 C C . THR A 1 275 ? 16.328 13.609 -8.117 1 98.06 275 THR A C 1
ATOM 2055 O O . THR A 1 275 ? 15.492 13.562 -9.016 1 98.06 275 THR A O 1
ATOM 2058 N N . SER A 1 276 ? 16.031 14.008 -6.891 1 96.69 276 SER A N 1
ATOM 2059 C CA . SER A 1 276 ? 14.641 14.242 -6.512 1 96.69 276 SER A CA 1
ATOM 2060 C C . SER A 1 276 ? 14.164 15.617 -6.969 1 96.69 276 SER A C 1
ATOM 2062 O O . SER A 1 276 ? 14.922 16.594 -6.914 1 96.69 276 SER A O 1
ATOM 2064 N N . ARG A 1 277 ? 13.047 15.711 -7.418 1 95.25 277 ARG A N 1
ATOM 2065 C CA . ARG A 1 277 ? 12.289 16.938 -7.652 1 95.25 277 ARG A CA 1
ATOM 2066 C C . ARG A 1 277 ? 10.844 16.781 -7.18 1 95.25 277 ARG A C 1
ATOM 2068 O O . ARG A 1 277 ? 10.266 15.695 -7.262 1 95.25 277 ARG A O 1
ATOM 2075 N N . PRO A 1 278 ? 10.273 17.828 -6.711 1 93 278 PRO A N 1
ATOM 2076 C CA . PRO A 1 278 ? 8.906 17.734 -6.191 1 93 278 PRO A CA 1
ATOM 2077 C C . PRO A 1 278 ? 7.914 17.25 -7.242 1 93 278 PRO A C 1
ATOM 2079 O O . PRO A 1 278 ? 8.008 17.625 -8.414 1 93 278 PRO A O 1
ATOM 2082 N N . THR A 1 279 ? 7.047 16.344 -6.883 1 95.31 279 THR A N 1
ATOM 2083 C CA . THR A 1 279 ? 5.906 15.891 -7.676 1 95.31 279 THR A CA 1
ATOM 2084 C C . THR A 1 279 ? 4.594 16.188 -6.953 1 95.31 279 THR A C 1
ATOM 2086 O O . THR A 1 279 ? 4.574 16.922 -5.965 1 95.31 279 THR A O 1
ATOM 2089 N N . SER A 1 280 ? 3.438 15.766 -7.535 1 93.44 280 SER A N 1
ATOM 2090 C CA . SER A 1 280 ? 2.115 15.992 -6.961 1 93.44 280 SER A CA 1
ATOM 2091 C C . SER A 1 280 ? 1.291 14.711 -6.945 1 93.44 280 SER A C 1
ATOM 2093 O O . SER A 1 280 ? 1.699 13.695 -7.516 1 93.44 280 SER A O 1
ATOM 2095 N N . HIS A 1 281 ? 0.237 14.719 -6.25 1 93.38 281 HIS A N 1
ATOM 2096 C CA . HIS A 1 281 ? -0.634 13.555 -6.215 1 93.38 281 HIS A CA 1
ATOM 2097 C C . HIS A 1 281 ? -1.16 13.219 -7.605 1 93.38 281 HIS A C 1
ATOM 2099 O O . HIS A 1 281 ? -1.376 12.047 -7.926 1 93.38 281 HIS A O 1
ATOM 2105 N N . THR A 1 282 ? -1.336 14.234 -8.516 1 94.12 282 THR A N 1
ATOM 2106 C CA . THR A 1 282 ? -1.856 14.016 -9.859 1 94.12 282 THR A CA 1
ATOM 2107 C C . THR A 1 282 ? -0.757 13.523 -10.797 1 94.12 282 THR A C 1
ATOM 2109 O O . THR A 1 282 ? -1.029 12.789 -11.75 1 94.12 282 THR A O 1
ATOM 2112 N N . GLU A 1 283 ? 0.474 13.938 -10.562 1 96 283 GLU A N 1
ATOM 2113 C CA . GLU A 1 283 ? 1.673 13.484 -11.258 1 96 283 GLU A CA 1
ATOM 2114 C C . GLU A 1 283 ? 2.748 13.031 -10.281 1 96 283 GLU A C 1
ATOM 2116 O O . GLU A 1 283 ? 3.773 13.695 -10.117 1 96 283 GLU A O 1
ATOM 2121 N N . PRO A 1 284 ? 2.516 11.875 -9.773 1 97.25 284 PRO A N 1
ATOM 2122 C CA . PRO A 1 284 ? 3.207 11.508 -8.531 1 97.25 284 PRO A CA 1
ATOM 2123 C C . PRO A 1 284 ? 4.625 11 -8.773 1 97.25 284 PRO A C 1
ATOM 2125 O O . PRO A 1 284 ? 5.445 10.984 -7.852 1 97.25 284 PRO A O 1
ATOM 2128 N N . VAL A 1 285 ? 4.945 10.5 -10.062 1 98.31 285 VAL A N 1
ATOM 2129 C CA . VAL A 1 285 ? 6.23 9.828 -10.195 1 98.31 285 VAL A CA 1
ATOM 2130 C C . VAL A 1 285 ? 6.914 10.266 -11.484 1 98.31 285 VAL A C 1
ATOM 2132 O O . VAL A 1 285 ? 6.266 10.805 -12.383 1 98.31 285 VAL A O 1
ATOM 2135 N N . TYR A 1 286 ? 8.133 10.164 -11.578 1 98.44 286 TYR A N 1
ATOM 2136 C CA . TYR A 1 286 ? 8.984 10.242 -12.758 1 98.44 286 TYR A CA 1
ATOM 2137 C C . TYR A 1 286 ? 10.141 9.25 -12.672 1 98.44 286 TYR A C 1
ATOM 2139 O O . TYR A 1 286 ? 10.297 8.562 -11.656 1 98.44 286 TYR A O 1
ATOM 2147 N N . ARG A 1 287 ? 10.867 9.078 -13.797 1 98.38 287 ARG A N 1
ATOM 2148 C CA . ARG A 1 287 ? 11.961 8.109 -13.82 1 98.38 287 ARG A CA 1
ATOM 2149 C C . ARG A 1 287 ? 13.297 8.789 -14.109 1 98.38 287 ARG A C 1
ATOM 2151 O O . ARG A 1 287 ? 13.367 9.703 -14.938 1 98.38 287 ARG A O 1
ATOM 2158 N N . THR A 1 288 ? 14.266 8.453 -13.375 1 98.5 288 THR A N 1
ATOM 2159 C CA . THR A 1 288 ? 15.656 8.805 -13.602 1 98.5 288 THR A CA 1
ATOM 2160 C C . THR A 1 288 ? 16.547 7.574 -13.461 1 98.5 288 THR A C 1
ATOM 2162 O O . THR A 1 288 ? 16.516 6.887 -12.438 1 98.5 288 THR A O 1
ATOM 2165 N N . HIS A 1 289 ? 17.359 7.168 -14.484 1 97.94 289 HIS A N 1
ATOM 2166 C CA . HIS A 1 289 ? 18.203 5.98 -14.523 1 97.94 289 HIS A CA 1
ATOM 2167 C C . HIS A 1 289 ? 17.375 4.711 -14.32 1 97.94 289 HIS A C 1
ATOM 2169 O O . HIS A 1 289 ? 17.828 3.777 -13.648 1 97.94 289 HIS A O 1
ATOM 2175 N N . GLY A 1 290 ? 16.141 4.742 -14.773 1 97.88 290 GLY A N 1
ATOM 2176 C CA . GLY A 1 290 ? 15.281 3.58 -14.68 1 97.88 290 GLY A CA 1
ATOM 2177 C C . GLY A 1 290 ? 14.648 3.418 -13.305 1 97.88 290 GLY A C 1
ATOM 2178 O O . GLY A 1 290 ? 13.875 2.482 -13.078 1 97.88 290 GLY A O 1
ATOM 2179 N N . VAL A 1 291 ? 14.945 4.332 -12.391 1 98.62 291 VAL A N 1
ATOM 2180 C CA . VAL A 1 291 ? 14.438 4.273 -11.023 1 98.62 291 VAL A CA 1
ATOM 2181 C C . VAL A 1 291 ? 13.211 5.18 -10.891 1 98.62 291 VAL A C 1
ATOM 2183 O O . VAL A 1 291 ? 13.242 6.332 -11.32 1 98.62 291 VAL A O 1
ATOM 2186 N N . ILE A 1 292 ? 12.148 4.699 -10.312 1 98.81 292 ILE A N 1
ATOM 2187 C CA . ILE A 1 292 ? 10.914 5.457 -10.117 1 98.81 292 ILE A CA 1
ATOM 2188 C C . ILE A 1 292 ? 11.07 6.383 -8.914 1 98.81 292 ILE A C 1
ATOM 2190 O O . ILE A 1 292 ? 11.414 5.934 -7.816 1 98.81 292 ILE A O 1
ATOM 2194 N N . HIS A 1 293 ? 10.859 7.664 -9.148 1 98.88 293 HIS A N 1
ATOM 2195 C CA . HIS A 1 293 ? 10.938 8.672 -8.102 1 98.88 293 HIS A CA 1
ATOM 2196 C C . HIS A 1 293 ? 9.555 9.141 -7.676 1 98.88 293 HIS A C 1
ATOM 2198 O O . HIS A 1 293 ? 8.789 9.664 -8.5 1 98.88 293 HIS A O 1
ATOM 2204 N N . TYR A 1 294 ? 9.219 8.891 -6.41 1 98.69 294 TYR A N 1
ATOM 2205 C CA . TYR A 1 294 ? 8.023 9.43 -5.773 1 98.69 294 TYR A CA 1
ATOM 2206 C C . TYR A 1 294 ? 8.375 10.555 -4.809 1 98.69 294 TYR A C 1
ATOM 2208 O O . TYR A 1 294 ? 8.898 10.305 -3.717 1 98.69 294 TYR A O 1
ATOM 2216 N N . CYS A 1 295 ? 8.086 11.758 -5.164 1 97.69 295 CYS A N 1
ATOM 2217 C CA . CYS A 1 295 ? 8.508 12.922 -4.395 1 97.69 295 CYS A CA 1
ATOM 2218 C C . CYS A 1 295 ? 7.336 13.867 -4.145 1 97.69 295 CYS A C 1
ATOM 2220 O O . CYS A 1 295 ? 7.445 15.07 -4.355 1 97.69 295 CYS A O 1
ATOM 2222 N N . VAL A 1 296 ? 6.25 13.312 -3.742 1 95.19 296 VAL A N 1
ATOM 2223 C CA . VAL A 1 296 ? 5.055 14.109 -3.482 1 95.19 296 VAL A CA 1
ATOM 2224 C C . VAL A 1 296 ? 5.23 14.906 -2.193 1 95.19 296 VAL A C 1
ATOM 2226 O O . VAL A 1 296 ? 5.578 14.344 -1.151 1 95.19 296 VAL A O 1
ATOM 2229 N N . SER A 1 297 ? 5.043 16.234 -2.082 1 87.5 297 SER A N 1
ATOM 2230 C CA . SER A 1 297 ? 5.289 17.141 -0.961 1 87.5 297 SER A CA 1
ATOM 2231 C C . SER A 1 297 ? 4.125 17.125 0.026 1 87.5 297 SER A C 1
ATOM 2233 O O . SER A 1 297 ? 4.242 17.641 1.137 1 87.5 297 SER A O 1
ATOM 2235 N N . ASN A 1 298 ? 3.055 16.547 -0.099 1 89.88 298 ASN A N 1
ATOM 2236 C CA . ASN A 1 298 ? 1.85 16.594 0.722 1 89.88 298 ASN A CA 1
ATOM 2237 C C . ASN A 1 298 ? 1.196 15.211 0.835 1 89.88 298 ASN A C 1
ATOM 2239 O O . ASN A 1 298 ? -0.01 15.078 0.625 1 89.88 298 ASN A O 1
ATOM 2243 N N . MET A 1 299 ? 2.068 14.297 1.252 1 94 299 MET A N 1
ATOM 2244 C CA . MET A 1 299 ? 1.622 12.906 1.271 1 94 299 MET A CA 1
ATOM 2245 C C . MET A 1 299 ? 0.42 12.734 2.191 1 94 299 MET A C 1
ATOM 2247 O O . MET A 1 299 ? -0.549 12.062 1.834 1 94 299 MET A O 1
ATOM 2251 N N . PRO A 1 300 ? 0.43 13.422 3.385 1 94.69 300 PRO A N 1
ATOM 2252 C CA . PRO A 1 300 ? -0.715 13.219 4.273 1 94.69 300 PRO A CA 1
ATOM 2253 C C . PRO A 1 300 ? -2.035 13.664 3.652 1 94.69 300 PRO A C 1
ATOM 2255 O O . PRO A 1 300 ? -3.102 13.18 4.047 1 94.69 300 PRO A O 1
ATOM 2258 N N . GLY A 1 301 ? -1.977 14.578 2.689 1 95 301 GLY A N 1
ATOM 2259 C CA . GLY A 1 301 ? -3.174 15.078 2.031 1 95 301 GLY A CA 1
ATOM 2260 C C . GLY A 1 301 ? -3.957 13.992 1.316 1 95 301 GLY A C 1
ATOM 2261 O O . GLY A 1 301 ? -5.141 14.164 1.021 1 95 301 GLY A O 1
ATOM 2262 N N . ALA A 1 302 ? -3.309 12.859 1.032 1 95.56 302 ALA A N 1
ATOM 2263 C CA . ALA A 1 302 ? -3.947 11.742 0.349 1 95.56 302 ALA A CA 1
ATOM 2264 C C . ALA A 1 302 ? -4.949 11.039 1.263 1 95.56 302 ALA A C 1
ATOM 2266 O O . ALA A 1 302 ? -5.879 10.383 0.788 1 95.56 302 ALA A O 1
ATOM 2267 N N . TYR A 1 303 ? -4.758 11.219 2.553 1 97.38 303 TYR A N 1
ATOM 2268 C CA . TYR A 1 303 ? -5.609 10.586 3.557 1 97.38 303 TYR A CA 1
ATOM 2269 C C . TYR A 1 303 ? -6.145 11.617 4.543 1 97.38 303 TYR A C 1
ATOM 2271 O O . TYR A 1 303 ? -5.879 11.539 5.742 1 97.38 303 TYR A O 1
ATOM 2279 N N . PRO A 1 304 ? -6.984 12.43 4.027 1 97.69 304 PRO A N 1
ATOM 2280 C CA . PRO A 1 304 ? -7.344 13.641 4.762 1 97.69 304 PRO A CA 1
ATOM 2281 C C . PRO A 1 304 ? -8.188 13.352 6 1 97.69 304 PRO A C 1
ATOM 2283 O O . PRO A 1 304 ? -8.141 14.109 6.977 1 97.69 304 PRO A O 1
ATOM 2286 N N . ARG A 1 305 ? -8.984 12.297 6 1 96.69 305 ARG A N 1
ATOM 2287 C CA . ARG A 1 305 ? -9.789 11.984 7.18 1 96.69 305 ARG A CA 1
ATOM 2288 C C . ARG A 1 305 ? -8.898 11.727 8.391 1 96.69 305 ARG A C 1
ATOM 2290 O O . ARG A 1 305 ? -9.023 12.398 9.414 1 96.69 305 ARG A O 1
ATOM 2297 N N . THR A 1 306 ? -7.988 10.836 8.227 1 96.69 306 THR A N 1
ATOM 2298 C CA . THR A 1 306 ? -7.074 10.484 9.305 1 96.69 306 THR A CA 1
ATOM 2299 C C . THR A 1 306 ? -6.145 11.656 9.625 1 96.69 306 THR A C 1
ATOM 2301 O O . THR A 1 306 ? -5.922 11.977 10.789 1 96.69 306 THR A O 1
ATOM 2304 N N . SER A 1 307 ? -5.602 12.281 8.633 1 97.31 307 SER A N 1
ATOM 2305 C CA . SER A 1 307 ? -4.605 13.336 8.805 1 97.31 307 SER A CA 1
ATOM 2306 C C . SER A 1 307 ? -5.211 14.562 9.477 1 97.31 307 SER A C 1
ATOM 2308 O O . SER A 1 307 ? -4.566 15.203 10.312 1 97.31 307 SER A O 1
ATOM 2310 N N . THR A 1 308 ? -6.473 14.922 9.078 1 97.69 308 THR A N 1
ATOM 2311 C CA . THR A 1 308 ? -7.137 16.062 9.688 1 97.69 308 THR A CA 1
ATOM 2312 C C . THR A 1 308 ? -7.375 15.836 11.172 1 97.69 308 THR A C 1
ATOM 2314 O O . THR A 1 308 ? -7.098 16.703 12 1 97.69 308 THR A O 1
ATOM 2317 N N . LEU A 1 309 ? -7.836 14.664 11.5 1 96.31 309 LEU A N 1
ATOM 2318 C CA . LEU A 1 309 ? -8.102 14.344 12.898 1 96.31 309 LEU A CA 1
ATOM 2319 C C . LEU A 1 309 ? -6.816 14.398 13.719 1 96.31 309 LEU A C 1
ATOM 2321 O O . LEU A 1 309 ? -6.781 15.031 14.781 1 96.31 309 LEU A O 1
ATOM 2325 N N . ALA A 1 310 ? -5.781 13.812 13.219 1 96.12 310 ALA A N 1
ATOM 2326 C CA . ALA A 1 310 ? -4.504 13.789 13.922 1 96.12 310 ALA A CA 1
ATOM 2327 C C . ALA A 1 310 ? -3.926 15.188 14.062 1 96.12 310 ALA A C 1
ATOM 2329 O O . ALA A 1 310 ? -3.412 15.562 15.117 1 96.12 310 ALA A O 1
ATOM 2330 N N . LEU A 1 311 ? -3.99 15.938 13.047 1 96.94 311 LEU A N 1
ATOM 2331 C CA . LEU A 1 311 ? -3.461 17.297 13.047 1 96.94 311 LEU A CA 1
ATOM 2332 C C . LEU A 1 311 ? -4.223 18.172 14.031 1 96.94 311 LEU A C 1
ATOM 2334 O O . LEU A 1 311 ? -3.613 18.938 14.789 1 96.94 311 LEU A O 1
ATOM 2338 N N . ASN A 1 312 ? -5.539 18.109 14.023 1 97.75 312 ASN A N 1
ATOM 2339 C CA . ASN A 1 312 ? -6.355 18.953 14.898 1 97.75 312 ASN A CA 1
ATOM 2340 C C . ASN A 1 312 ? -6.145 18.609 16.359 1 97.75 312 ASN A C 1
ATOM 2342 O O . ASN A 1 312 ? -6.203 19.484 17.234 1 97.75 312 ASN A O 1
ATOM 2346 N N . GLU A 1 313 ? -5.902 17.344 16.609 1 95.44 313 GLU A N 1
ATOM 2347 C CA . GLU A 1 313 ? -5.559 16.969 17.969 1 95.44 313 GLU A CA 1
ATOM 2348 C C . GLU A 1 313 ? -4.289 17.672 18.438 1 95.44 313 GLU A C 1
ATOM 2350 O O . GLU A 1 313 ? -4.199 18.109 19.594 1 95.44 313 GLU A O 1
ATOM 2355 N N . ALA A 1 314 ? -3.389 17.797 17.578 1 95.38 314 ALA A N 1
ATOM 2356 C CA . ALA A 1 314 ? -2.104 18.406 17.922 1 95.38 314 ALA A CA 1
ATOM 2357 C C . ALA A 1 314 ? -2.199 19.938 17.906 1 95.38 314 ALA A C 1
ATOM 2359 O O . ALA A 1 314 ? -1.526 20.609 18.688 1 95.38 314 ALA A O 1
ATOM 2360 N N . THR A 1 315 ? -3.031 20.516 17.078 1 97.12 315 THR A N 1
ATOM 2361 C CA . THR A 1 315 ? -3.016 21.953 16.859 1 97.12 315 THR A CA 1
ATOM 2362 C C . THR A 1 315 ? -3.986 22.656 17.812 1 97.12 315 THR A C 1
ATOM 2364 O O . THR A 1 315 ? -3.785 23.828 18.172 1 97.12 315 THR A O 1
ATOM 2367 N N . LEU A 1 316 ? -5.016 22 18.266 1 97.06 316 LEU A N 1
ATOM 2368 C CA . LEU A 1 316 ? -6.137 22.656 18.953 1 97.06 316 LEU A CA 1
ATOM 2369 C C . LEU A 1 316 ? -5.66 23.406 20.188 1 97.06 316 LEU A C 1
ATOM 2371 O O . LEU A 1 316 ? -6.059 24.562 20.406 1 97.06 316 LEU A O 1
ATOM 2375 N N . PRO A 1 317 ? -4.75 22.828 21.016 1 94.94 317 PRO A N 1
ATOM 2376 C CA . PRO A 1 317 ? -4.301 23.578 22.188 1 94.94 317 PRO A CA 1
ATOM 2377 C C . PRO A 1 317 ? -3.654 24.922 21.828 1 94.94 317 PRO A C 1
ATOM 2379 O O . PRO A 1 317 ? -3.822 25.906 22.547 1 94.94 317 PRO A O 1
ATOM 2382 N N . PHE A 1 318 ? -2.988 24.938 20.75 1 95 318 PHE A N 1
ATOM 2383 C CA . PHE A 1 318 ? -2.297 26.156 20.344 1 95 318 PHE A CA 1
ATOM 2384 C C . PHE A 1 318 ? -3.264 27.125 19.688 1 95 318 PHE A C 1
ATOM 2386 O O . PHE A 1 318 ? -3.107 28.344 19.812 1 95 318 PHE A O 1
ATOM 2393 N N . VAL A 1 319 ? -4.25 26.578 18.953 1 96.44 319 VAL A N 1
ATOM 2394 C CA . VAL A 1 319 ? -5.289 27.438 18.391 1 96.44 319 VAL A CA 1
ATOM 2395 C C . VAL A 1 319 ? -6.039 28.156 19.5 1 96.44 319 VAL A C 1
ATOM 2397 O O . VAL A 1 319 ? -6.312 29.359 19.406 1 96.44 319 VAL A O 1
ATOM 2400 N N . LEU A 1 320 ? -6.316 27.469 20.547 1 94.62 320 LEU A N 1
ATOM 2401 C CA . LEU A 1 320 ? -7.012 28.047 21.688 1 94.62 320 LEU A CA 1
ATOM 2402 C C . LEU A 1 320 ? -6.172 29.141 22.344 1 94.62 320 LEU A C 1
ATOM 2404 O O . LEU A 1 320 ? -6.688 30.203 22.688 1 94.62 320 LEU A O 1
ATOM 2408 N N . LYS A 1 321 ? -4.906 28.859 22.469 1 92.5 321 LYS A N 1
ATOM 2409 C CA . LYS A 1 321 ? -4.008 29.859 23.031 1 92.5 321 LYS A CA 1
ATOM 2410 C C . LYS A 1 321 ? -3.965 31.125 22.188 1 92.5 321 LYS A C 1
ATOM 2412 O O . LYS A 1 321 ? -4 32.219 22.703 1 92.5 321 LYS A O 1
ATOM 2417 N N . LEU A 1 322 ? -3.895 30.938 20.938 1 93.81 322 LEU A N 1
ATOM 2418 C CA . LEU A 1 322 ? -3.824 32.062 20.016 1 93.81 322 LEU A CA 1
ATOM 2419 C C . LEU A 1 322 ? -5.133 32.844 20 1 93.81 322 LEU A C 1
ATOM 2421 O O . LEU A 1 322 ? -5.129 34.094 19.922 1 93.81 322 LEU A O 1
ATOM 2425 N N . ALA A 1 323 ? -6.211 32.156 20.078 1 92.56 323 ALA A N 1
ATOM 2426 C CA . ALA A 1 323 ? -7.531 32.781 20.047 1 92.56 323 ALA A CA 1
ATOM 2427 C C . ALA A 1 323 ? -7.77 33.594 21.312 1 92.56 323 ALA A C 1
ATOM 2429 O O . ALA A 1 323 ? -8.461 34.625 21.281 1 92.56 323 ALA A O 1
ATOM 2430 N N . GLU A 1 324 ? -7.219 33.156 22.375 1 88.31 324 GLU A N 1
ATOM 2431 C CA . GLU A 1 324 ? -7.469 33.781 23.672 1 88.31 324 GLU A CA 1
ATOM 2432 C C . GLU A 1 324 ? -6.426 34.875 23.953 1 88.31 324 GLU A C 1
ATOM 2434 O O . GLU A 1 324 ? -6.602 35.688 24.859 1 88.31 324 GLU A O 1
ATOM 2439 N N . ALA A 1 325 ? -5.27 34.562 23.328 1 78.94 325 ALA A N 1
ATOM 2440 C CA . ALA A 1 325 ? -4.207 35.562 23.547 1 78.94 325 ALA A CA 1
ATOM 2441 C C . ALA A 1 325 ? -4.641 36.938 23.078 1 78.94 325 ALA A C 1
ATOM 2443 O O . ALA A 1 325 ? -5.453 37.062 22.156 1 78.94 325 ALA A O 1
ATOM 2444 N N . ASP A 1 326 ? -5.055 37.844 23.812 1 59.53 326 ASP A N 1
ATOM 2445 C CA . ASP A 1 326 ? -5.488 39.219 23.531 1 59.53 326 ASP A CA 1
ATOM 2446 C C . ASP A 1 326 ? -4.867 39.719 22.234 1 59.53 326 ASP A C 1
ATOM 2448 O O . ASP A 1 326 ? -3.807 39.25 21.812 1 59.53 326 ASP A O 1
ATOM 2452 N N . LYS A 1 327 ? -5.723 40.531 21.344 1 55.59 327 LYS A N 1
ATOM 2453 C CA . LYS A 1 327 ? -5.52 41.094 20.031 1 55.59 327 LYS A CA 1
ATOM 2454 C C . LYS A 1 327 ? -4.086 41.594 19.859 1 55.59 327 LYS A C 1
ATOM 2456 O O . LYS A 1 327 ? -3.482 41.438 18.797 1 55.59 327 LYS A O 1
ATOM 2461 N N . GLU A 1 328 ? -3.602 42.469 20.625 1 52.97 328 GLU A N 1
ATOM 2462 C CA . GLU A 1 328 ? -2.58 43.375 20.125 1 52.97 328 GLU A CA 1
ATOM 2463 C C . GLU A 1 328 ? -1.189 42.75 20.219 1 52.97 328 GLU A C 1
ATOM 2465 O O . GLU A 1 328 ? -0.31 43.062 19.422 1 52.97 328 GLU A O 1
ATOM 2470 N N . GLY A 1 329 ? -0.856 41.656 21.234 1 61.19 329 GLY A N 1
ATOM 2471 C CA . GLY A 1 329 ? 0.585 41.469 21.203 1 61.19 329 GLY A CA 1
ATOM 2472 C C . GLY A 1 329 ? 1.006 40.031 21.391 1 61.19 329 GLY A C 1
ATOM 2473 O O . GLY A 1 329 ? 0.232 39.219 21.891 1 61.19 329 GLY A O 1
ATOM 2474 N N . LEU A 1 330 ? 1.992 39.531 20.625 1 72.75 330 LEU A N 1
ATOM 2475 C CA . LEU A 1 330 ? 2.709 38.25 20.656 1 72.75 330 LEU A CA 1
ATOM 2476 C C . LEU A 1 330 ? 3.375 38.031 22 1 72.75 330 LEU A C 1
ATOM 2478 O O . LEU A 1 330 ? 3.84 36.938 22.312 1 72.75 330 LEU A O 1
ATOM 2482 N N . GLU A 1 331 ? 3.27 39.031 22.828 1 69.31 331 GLU A N 1
ATOM 2483 C CA . GLU A 1 331 ? 4.02 39.031 24.078 1 69.31 331 GLU A CA 1
ATOM 2484 C C . GLU A 1 331 ? 3.465 37.969 25.031 1 69.31 331 GLU A C 1
ATOM 2486 O O . GLU A 1 331 ? 4.199 37.438 25.859 1 69.31 331 GLU A O 1
ATOM 2491 N N . HIS A 1 332 ? 2.293 37.656 24.875 1 75.06 332 HIS A N 1
ATOM 2492 C CA . HIS A 1 332 ? 1.674 36.75 25.812 1 75.06 332 HIS A CA 1
ATOM 2493 C C . HIS A 1 332 ? 1.772 35.312 25.328 1 75.06 332 HIS A C 1
ATOM 2495 O O . HIS A 1 332 ? 1.388 34.375 26.047 1 75.06 332 HIS A O 1
ATOM 2501 N N . LEU A 1 333 ? 2.385 35.219 24.25 1 83.25 333 LEU A N 1
ATOM 2502 C CA . LEU A 1 333 ? 2.549 33.875 23.75 1 83.25 333 LEU A CA 1
ATOM 2503 C C . LEU A 1 333 ? 3.658 33.125 24.5 1 83.25 333 LEU A C 1
ATOM 2505 O O . LEU A 1 333 ? 4.625 33.75 24.938 1 83.25 333 LEU A O 1
ATOM 2509 N N . ASP A 1 334 ? 3.428 31.859 24.75 1 83.62 334 ASP A N 1
ATOM 2510 C CA . ASP A 1 334 ? 4.508 31.078 25.344 1 83.62 334 ASP A CA 1
ATOM 2511 C C . ASP A 1 334 ? 5.707 30.984 24.406 1 83.62 334 ASP A C 1
ATOM 2513 O O . ASP A 1 334 ? 5.605 31.312 23.219 1 83.62 334 ASP A O 1
ATOM 2517 N N . SER A 1 335 ? 6.809 30.562 24.969 1 85.25 335 SER A N 1
ATOM 2518 C CA . SER A 1 335 ? 8.078 30.547 24.25 1 85.25 335 SER A CA 1
ATOM 2519 C C . SER A 1 335 ? 8 29.641 23.016 1 85.25 335 SER A C 1
ATOM 2521 O O . SER A 1 335 ? 8.57 29.953 21.969 1 85.25 335 SER A O 1
ATOM 2523 N N . GLY A 1 336 ? 7.281 28.609 23.094 1 89.12 336 GLY A N 1
ATOM 2524 C CA . GLY A 1 336 ? 7.168 27.688 21.984 1 89.12 336 GLY A CA 1
ATOM 2525 C C . GLY A 1 336 ? 6.445 28.266 20.797 1 89.12 336 GLY A C 1
ATOM 2526 O O . GLY A 1 336 ? 6.859 28.062 19.641 1 89.12 336 GLY A O 1
ATOM 2527 N N . LEU A 1 337 ? 5.406 29.016 21.047 1 91.31 337 LEU A N 1
ATOM 2528 C CA . LEU A 1 337 ? 4.6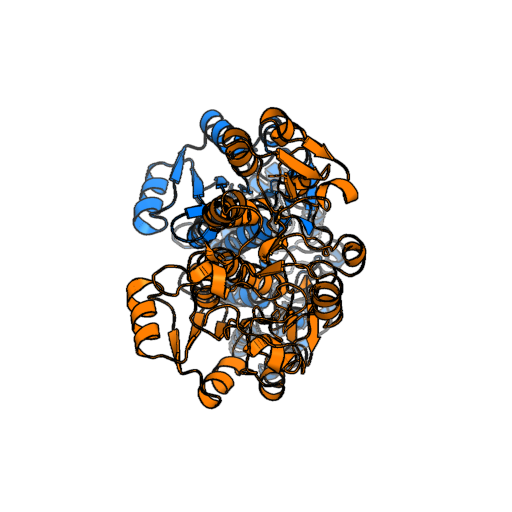48 29.672 19.984 1 91.31 337 LEU A CA 1
ATOM 2529 C C . LEU A 1 337 ? 5.406 30.859 19.422 1 91.31 337 LEU A C 1
ATOM 2531 O O . LEU A 1 337 ? 5.336 31.156 18.219 1 91.31 337 LEU A O 1
ATOM 2535 N N . LYS A 1 338 ? 6.082 31.516 20.281 1 90.12 338 LYS A N 1
ATOM 2536 C CA . LYS A 1 338 ? 6.84 32.688 19.844 1 90.12 338 LYS A CA 1
ATOM 2537 C C . LYS A 1 338 ? 7.91 32.312 18.828 1 90.12 338 LYS A C 1
ATOM 2539 O O . LYS A 1 338 ? 8.125 33 17.844 1 90.12 338 LYS A O 1
ATOM 2544 N N . LYS A 1 339 ? 8.531 31.203 19.031 1 89.06 339 LYS A N 1
ATOM 2545 C CA . LYS A 1 339 ? 9.57 30.703 18.141 1 89.06 339 LYS A CA 1
ATOM 2546 C C . LYS A 1 339 ? 8.992 30.344 16.766 1 89.06 339 LYS A C 1
ATOM 2548 O O . LYS A 1 339 ? 9.711 30.328 15.773 1 89.06 339 LYS A O 1
ATOM 2553 N N . ALA A 1 340 ? 7.719 30.172 16.75 1 93.44 340 ALA A N 1
ATOM 2554 C CA . ALA A 1 340 ? 7.07 29.688 15.531 1 93.44 340 ALA A CA 1
ATOM 2555 C C . ALA A 1 340 ? 6.621 30.859 14.664 1 93.44 340 ALA A C 1
ATOM 2557 O O . ALA A 1 340 ? 6.207 30.672 13.516 1 93.44 340 ALA A O 1
ATOM 2558 N N . VAL A 1 341 ? 6.73 32.062 15.203 1 93.88 341 VAL A N 1
ATOM 2559 C CA . VAL A 1 341 ? 6.359 33.25 14.422 1 93.88 341 VAL A CA 1
ATOM 2560 C C . VAL A 1 341 ? 7.414 33.5 13.352 1 93.88 341 VAL A C 1
ATOM 2562 O O . VAL A 1 341 ? 8.594 33.688 13.656 1 93.88 341 VAL A O 1
ATOM 2565 N N . MET A 1 342 ? 6.953 33.562 12.109 1 94.56 342 MET A N 1
ATOM 2566 C CA . MET A 1 342 ? 7.883 33.688 10.992 1 94.56 342 MET A CA 1
ATOM 2567 C C . MET A 1 342 ? 7.875 35.125 10.453 1 94.56 342 MET A C 1
ATOM 2569 O O . MET A 1 342 ? 8.898 35.625 9.969 1 94.56 342 MET A O 1
ATOM 2573 N N . THR A 1 343 ? 6.727 35.75 10.469 1 95.31 343 THR A N 1
ATOM 2574 C CA . THR A 1 343 ? 6.59 37.156 10.078 1 95.31 343 THR A CA 1
ATOM 2575 C C . THR A 1 343 ? 5.738 37.906 11.086 1 95.31 343 THR A C 1
ATOM 2577 O O . THR A 1 343 ? 4.84 37.344 11.703 1 95.31 343 THR A O 1
ATOM 2580 N N . TYR A 1 344 ? 6.055 39.125 11.234 1 93.62 344 TYR A N 1
ATOM 2581 C CA . TYR A 1 344 ? 5.359 40 12.172 1 93.62 344 TYR A CA 1
ATOM 2582 C C . TYR A 1 344 ? 5.523 41.438 11.773 1 93.62 344 TYR A C 1
ATOM 2584 O O . TYR A 1 344 ? 6.633 42 11.805 1 93.62 344 TYR A O 1
ATOM 2592 N N . HIS A 1 345 ? 4.438 42.031 11.352 1 90.75 345 HIS A N 1
ATOM 2593 C CA . HIS A 1 345 ? 4.387 43.469 11.031 1 90.75 345 HIS A CA 1
ATOM 2594 C C . HIS A 1 345 ? 5.453 43.844 10.008 1 90.75 345 HIS A C 1
ATOM 2596 O O . HIS A 1 345 ? 6.219 44.781 10.211 1 90.75 345 HIS A O 1
ATOM 2602 N N . GLY A 1 346 ? 5.59 43.031 9.031 1 94.25 346 GLY A N 1
ATOM 2603 C CA . GLY A 1 346 ? 6.426 43.375 7.887 1 94.25 346 GLY A CA 1
ATOM 2604 C C . GLY A 1 346 ? 7.863 42.906 8.055 1 94.25 346 GLY A C 1
ATOM 2605 O O . GLY A 1 346 ? 8.727 43.281 7.254 1 94.25 346 GLY A O 1
ATOM 2606 N N . GLN A 1 347 ? 8.133 42.188 9.086 1 94.81 347 GLN A N 1
ATOM 2607 C CA . GLN A 1 347 ? 9.484 41.688 9.336 1 94.81 347 GLN A CA 1
ATOM 2608 C C . GLN A 1 347 ? 9.508 40.156 9.43 1 94.81 347 GLN A C 1
ATOM 2610 O O . GLN A 1 347 ? 8.516 39.531 9.805 1 94.81 347 GLN A O 1
ATOM 2615 N N . LEU A 1 348 ? 10.664 39.625 9.031 1 95 348 LEU A N 1
ATOM 2616 C CA . LEU A 1 348 ? 10.938 38.219 9.32 1 95 348 LEU A CA 1
ATOM 2617 C C . LEU A 1 348 ? 11.461 38.062 10.742 1 95 348 LEU A C 1
ATOM 2619 O O . LEU A 1 348 ? 12.258 38.875 11.211 1 95 348 LEU A O 1
ATOM 2623 N N . THR A 1 349 ? 10.992 37.031 11.367 1 93.12 349 THR A N 1
ATOM 2624 C CA . THR A 1 349 ? 11.414 36.844 12.758 1 93.12 349 THR A CA 1
ATOM 2625 C C . THR A 1 349 ? 12.195 35.562 12.93 1 93.12 349 THR A C 1
ATOM 2627 O O . THR A 1 349 ? 12.727 35.281 14.008 1 93.12 349 THR A O 1
ATOM 2630 N N . ASN A 1 350 ? 12.297 34.75 11.984 1 90 350 ASN A N 1
ATOM 2631 C CA . ASN A 1 350 ? 13.102 33.531 11.961 1 90 350 ASN A CA 1
ATOM 2632 C C . ASN A 1 350 ? 14.391 33.719 11.164 1 90 350 ASN A C 1
ATOM 2634 O O . ASN A 1 350 ? 14.352 33.906 9.945 1 90 350 ASN A O 1
ATOM 2638 N N . HIS A 1 351 ? 15.484 33.594 11.875 1 89.56 351 HIS A N 1
ATOM 2639 C CA . HIS A 1 351 ? 16.781 33.906 11.281 1 89.56 351 HIS A CA 1
ATOM 2640 C C . HIS A 1 351 ? 17.125 32.938 10.164 1 89.56 351 HIS A C 1
ATOM 2642 O O . HIS A 1 351 ? 17.625 33.344 9.109 1 89.56 351 HIS A O 1
ATOM 2648 N N . ALA A 1 352 ? 16.891 31.719 10.383 1 84.19 352 ALA A N 1
ATOM 2649 C CA . ALA A 1 352 ? 17.234 30.688 9.406 1 84.19 352 ALA A CA 1
ATOM 2650 C C . ALA A 1 352 ? 16.484 30.906 8.102 1 84.19 352 ALA A C 1
ATOM 2652 O O . ALA A 1 352 ? 17.062 30.812 7.016 1 84.19 352 ALA A O 1
ATOM 2653 N N . ALA A 1 353 ? 15.219 31.203 8.227 1 86.62 353 ALA A N 1
ATOM 2654 C CA . ALA A 1 353 ? 14.406 31.453 7.039 1 86.62 353 ALA A CA 1
ATOM 2655 C C . ALA A 1 353 ? 14.867 32.719 6.316 1 86.62 353 ALA A C 1
ATOM 2657 O O . ALA A 1 353 ? 14.938 32.75 5.086 1 86.62 353 ALA A O 1
ATOM 2658 N N . ALA A 1 354 ? 15.188 33.688 7.066 1 91.38 354 ALA A N 1
ATOM 2659 C CA . ALA A 1 354 ? 15.672 34.938 6.48 1 91.38 354 ALA A CA 1
ATOM 2660 C C . ALA A 1 354 ? 16.969 34.719 5.699 1 91.38 354 ALA A C 1
ATOM 2662 O O . ALA A 1 354 ? 17.141 35.25 4.605 1 91.38 354 ALA A O 1
ATOM 2663 N N . ALA A 1 355 ? 17.797 33.906 6.262 1 89.31 355 ALA A N 1
ATOM 2664 C CA . ALA A 1 355 ? 19.078 33.594 5.613 1 89.31 355 ALA A CA 1
ATOM 2665 C C . ALA A 1 355 ? 18.859 32.781 4.34 1 89.31 355 ALA A C 1
ATOM 2667 O O . ALA A 1 355 ? 19.438 33.094 3.295 1 89.31 355 ALA A O 1
ATOM 2668 N N . ALA A 1 356 ? 18.047 31.844 4.453 1 83.44 356 ALA A N 1
ATOM 2669 C CA . ALA A 1 356 ? 17.781 30.953 3.326 1 83.44 356 ALA A CA 1
ATOM 2670 C C . ALA A 1 356 ? 17.141 31.703 2.16 1 83.44 356 ALA A C 1
ATOM 2672 O O . ALA A 1 356 ? 17.391 31.375 0.996 1 83.44 356 ALA A O 1
ATOM 2673 N N . LEU A 1 357 ? 16.391 32.781 2.432 1 88.38 357 LEU A N 1
ATOM 2674 C CA . LEU A 1 357 ? 15.648 33.531 1.422 1 88.38 357 LEU A CA 1
ATOM 2675 C C . LEU A 1 357 ? 16.422 34.75 0.985 1 88.38 357 LEU A C 1
ATOM 2677 O O . LEU A 1 357 ? 15.938 35.531 0.164 1 88.38 357 LEU A O 1
ATOM 2681 N N . ASP A 1 358 ? 17.594 34.938 1.488 1 91.25 358 ASP A N 1
ATOM 2682 C CA . ASP A 1 358 ? 18.422 36.094 1.226 1 91.25 358 ASP A CA 1
ATOM 2683 C C . ASP A 1 358 ? 17.672 37.375 1.556 1 91.25 358 ASP A C 1
ATOM 2685 O O . ASP A 1 358 ? 17.594 38.312 0.733 1 91.25 358 ASP A O 1
ATOM 2689 N N . LYS A 1 359 ? 17.016 37.375 2.746 1 93.62 359 LYS A N 1
ATOM 2690 C CA . LYS A 1 359 ? 16.219 38.531 3.189 1 93.62 359 LYS A CA 1
ATOM 2691 C C . LYS A 1 359 ? 16.609 38.938 4.605 1 93.62 359 LYS A C 1
ATOM 2693 O O . LYS A 1 359 ? 15.75 39.344 5.398 1 93.62 359 LYS A O 1
ATOM 2698 N N . LEU A 1 360 ? 17.828 38.906 4.891 1 93 360 LEU A N 1
ATOM 2699 C CA . LEU A 1 360 ? 18.297 39.219 6.23 1 93 360 LEU A CA 1
ATOM 2700 C C . LEU A 1 360 ? 18.047 40.688 6.562 1 93 360 LEU A C 1
ATOM 2702 O O . LEU A 1 360 ? 17.922 41.031 7.734 1 93 360 LEU A O 1
ATOM 2706 N N . LYS A 1 361 ? 18 41.5 5.602 1 93.44 361 LYS A N 1
ATOM 2707 C CA . LYS A 1 361 ? 17.734 42.906 5.816 1 93.44 361 LYS A CA 1
ATOM 2708 C C . LYS A 1 361 ? 16.359 43.125 6.449 1 93.44 361 LYS A C 1
ATOM 2710 O O . LYS A 1 361 ? 16.109 44.156 7.086 1 93.44 361 LYS A O 1
ATOM 2715 N N . HIS A 1 362 ? 15.5 42.125 6.23 1 93.62 362 HIS A N 1
ATOM 2716 C CA . HIS A 1 362 ? 14.141 42.219 6.758 1 93.62 362 HIS A CA 1
ATOM 2717 C C . HIS A 1 362 ? 14 41.438 8.055 1 93.62 362 HIS A C 1
ATOM 2719 O O . HIS A 1 362 ? 12.891 41.219 8.547 1 93.62 362 HIS A O 1
ATOM 2725 N N . TYR A 1 363 ? 15.094 40.938 8.648 1 94.38 363 TYR A N 1
ATOM 2726 C CA . TYR A 1 363 ? 15.055 40.125 9.852 1 94.38 363 TYR A CA 1
ATOM 2727 C C . TYR A 1 363 ? 15.07 40.969 11.109 1 94.38 363 TYR A C 1
ATOM 2729 O O . TYR A 1 363 ? 15.859 41.938 11.211 1 94.38 363 TYR A O 1
ATOM 2737 N N . ARG A 1 364 ? 14.125 40.719 12.047 1 92.06 364 ARG A N 1
ATOM 2738 C CA . ARG A 1 364 ? 14.094 41.281 13.398 1 92.06 364 ARG A CA 1
ATOM 2739 C C . ARG A 1 364 ? 13.602 40.219 14.398 1 92.06 364 ARG A C 1
ATOM 2741 O O . ARG A 1 364 ? 12.477 39.75 14.289 1 92.06 364 ARG A O 1
ATOM 2748 N N . ALA A 1 365 ? 14.367 39.906 15.383 1 87.44 365 ALA A N 1
ATOM 2749 C CA . ALA A 1 365 ? 13.992 38.906 16.375 1 87.44 365 ALA A CA 1
ATOM 2750 C C . ALA A 1 365 ? 12.789 39.375 17.203 1 87.44 365 ALA A C 1
ATOM 2752 O O . ALA A 1 365 ? 12.68 40.562 17.531 1 87.44 365 ALA A O 1
ATOM 2753 N N . LEU A 1 366 ? 11.828 38.531 17.312 1 79.69 366 LEU A N 1
ATOM 2754 C CA . LEU A 1 366 ? 10.688 38.875 18.172 1 79.69 366 LEU A CA 1
ATOM 2755 C C . LEU A 1 366 ? 11.094 38.906 19.625 1 7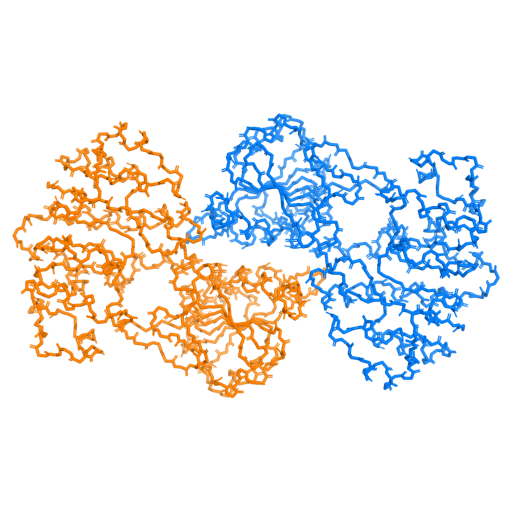9.69 366 LEU A C 1
ATOM 2757 O O . LEU A 1 366 ? 10.57 39.688 20.406 1 79.69 366 LEU A O 1
ATOM 2761 N N . VAL A 1 367 ? 11.766 37.719 20.172 1 59.44 367 VAL A N 1
ATOM 2762 C CA . VAL A 1 367 ? 12.094 37.562 21.578 1 59.44 367 VAL A CA 1
ATOM 2763 C C . VAL A 1 367 ? 13.445 38.219 21.859 1 59.44 367 VAL A C 1
ATOM 2765 O O . VAL A 1 367 ? 14.414 38 21.125 1 59.44 367 VAL A O 1
ATOM 2768 N N . ASP A 1 368 ? 13.539 39.562 22.484 1 47.09 368 ASP A N 1
ATOM 2769 C CA . ASP A 1 368 ? 14.766 39.938 23.188 1 47.09 368 ASP A CA 1
ATOM 2770 C C . ASP A 1 368 ? 15.086 38.906 24.297 1 47.09 368 ASP A C 1
ATOM 2772 O O . ASP A 1 368 ? 14.188 38.344 24.922 1 47.09 368 ASP A O 1
ATOM 2776 N N . MET B 1 1 ? 12.406 -35.656 -21.781 1 93.75 1 MET B N 1
ATOM 2777 C CA . MET B 1 1 ? 11.258 -35.188 -22.562 1 93.75 1 MET B CA 1
ATOM 2778 C C . MET B 1 1 ? 11.383 -33.719 -22.922 1 93.75 1 MET B C 1
ATOM 2780 O O . MET B 1 1 ? 12.305 -33.031 -22.453 1 93.75 1 MET B O 1
ATOM 2784 N N . ARG B 1 2 ? 10.492 -33.25 -23.766 1 96.69 2 ARG B N 1
ATOM 2785 C CA . ARG B 1 2 ? 10.422 -31.859 -24.141 1 96.69 2 ARG B CA 1
ATOM 2786 C C . ARG B 1 2 ? 9.469 -31.094 -23.219 1 96.69 2 ARG B C 1
ATOM 2788 O O . ARG B 1 2 ? 8.305 -31.484 -23.078 1 96.69 2 ARG B O 1
ATOM 2795 N N . ILE B 1 3 ? 10.047 -30.109 -22.578 1 98.06 3 ILE B N 1
ATOM 2796 C CA . ILE B 1 3 ? 9.258 -29.281 -21.672 1 98.06 3 ILE B CA 1
ATOM 2797 C C . ILE B 1 3 ? 9.156 -27.859 -22.219 1 98.06 3 ILE B C 1
ATOM 2799 O O . ILE B 1 3 ? 10.172 -27.219 -22.5 1 98.06 3 ILE B O 1
ATOM 2803 N N . GLY B 1 4 ? 7.969 -27.359 -22.406 1 98.75 4 GLY B N 1
ATOM 2804 C CA . GLY B 1 4 ? 7.73 -26.047 -22.969 1 98.75 4 GLY B CA 1
ATOM 2805 C C . GLY B 1 4 ? 7.258 -25.031 -21.953 1 98.75 4 GLY B C 1
ATOM 2806 O O . GLY B 1 4 ? 6.48 -25.359 -21.047 1 98.75 4 GLY B O 1
ATOM 2807 N N . VAL B 1 5 ? 7.703 -23.766 -22.078 1 98.88 5 VAL B N 1
ATOM 2808 C CA . VAL B 1 5 ? 7.312 -22.656 -21.234 1 98.88 5 VAL B CA 1
ATOM 2809 C C . VAL B 1 5 ? 6.887 -21.469 -22.094 1 98.88 5 VAL B C 1
ATOM 2811 O O . VAL B 1 5 ? 7.688 -20.562 -22.359 1 98.88 5 VAL B O 1
ATOM 2814 N N . PRO B 1 6 ? 5.633 -21.422 -22.453 1 98.81 6 PRO B N 1
ATOM 2815 C CA . PRO B 1 6 ? 5.152 -20.266 -23.219 1 98.81 6 PRO B CA 1
ATOM 2816 C C . PRO B 1 6 ? 5.043 -19 -22.375 1 98.81 6 PRO B C 1
ATOM 2818 O O . PRO B 1 6 ? 4.953 -19.078 -21.141 1 98.81 6 PRO B O 1
ATOM 2821 N N . LYS B 1 7 ? 5.129 -17.875 -23.031 1 98.38 7 LYS B N 1
ATOM 2822 C CA . LYS B 1 7 ? 4.918 -16.594 -22.375 1 98.38 7 LYS B CA 1
ATOM 2823 C C . LYS B 1 7 ? 3.457 -16.406 -21.984 1 98.38 7 LYS B C 1
ATOM 2825 O O . LYS B 1 7 ? 2.551 -16.766 -22.734 1 98.38 7 LYS B O 1
ATOM 2830 N N . GLU B 1 8 ? 3.264 -15.883 -20.734 1 97.75 8 GLU B N 1
ATOM 2831 C CA . GLU B 1 8 ? 1.907 -15.586 -20.281 1 97.75 8 GLU B CA 1
ATOM 2832 C C . GLU B 1 8 ? 1.296 -14.445 -21.094 1 97.75 8 GLU B C 1
ATOM 2834 O O . GLU B 1 8 ? 1.973 -13.453 -21.391 1 97.75 8 GLU B O 1
ATOM 2839 N N . ILE B 1 9 ? 0.019 -14.586 -21.391 1 95.38 9 ILE B N 1
ATOM 2840 C CA . ILE B 1 9 ? -0.577 -13.562 -22.25 1 95.38 9 ILE B CA 1
ATOM 2841 C C . ILE B 1 9 ? -1.772 -12.93 -21.531 1 95.38 9 ILE B C 1
ATOM 2843 O O . ILE B 1 9 ? -2.404 -12.016 -22.062 1 95.38 9 ILE B O 1
ATOM 2847 N N . LYS B 1 10 ? -2.127 -13.477 -20.312 1 92.38 10 LYS B N 1
ATOM 2848 C CA . LYS B 1 10 ? -3.154 -12.805 -19.516 1 92.38 10 LYS B CA 1
ATOM 2849 C C . LYS B 1 10 ? -2.76 -11.359 -19.219 1 92.38 10 LYS B C 1
ATOM 2851 O O . LYS B 1 10 ? -1.576 -11.047 -19.062 1 92.38 10 LYS B O 1
ATOM 2856 N N . ASP B 1 11 ? -3.758 -10.445 -19.094 1 90.81 11 ASP B N 1
ATOM 2857 C CA . ASP B 1 11 ? -3.551 -9.016 -18.875 1 90.81 11 ASP B CA 1
ATOM 2858 C C . ASP B 1 11 ? -2.611 -8.773 -17.688 1 90.81 11 ASP B C 1
ATOM 2860 O O . ASP B 1 11 ? -2.924 -9.141 -16.562 1 90.81 11 ASP B O 1
ATOM 2864 N N . GLN B 1 12 ? -1.476 -8.203 -17.969 1 90.88 12 GLN B N 1
ATOM 2865 C CA . GLN B 1 12 ? -0.469 -7.773 -17 1 90.88 12 GLN B CA 1
ATOM 2866 C C . GLN B 1 12 ? 0.029 -8.945 -16.172 1 90.88 12 GLN B C 1
ATOM 2868 O O . GLN B 1 12 ? 0.283 -8.805 -14.977 1 90.88 12 GLN B O 1
ATOM 2873 N N . GLU B 1 13 ? -0.003 -10.133 -16.797 1 93.38 13 GLU B N 1
ATOM 2874 C CA . GLU B 1 13 ? 0.625 -11.281 -16.156 1 93.38 13 GLU B CA 1
ATOM 2875 C C . GLU B 1 13 ? 2.125 -11.32 -16.438 1 93.38 13 GLU B C 1
ATOM 2877 O O . GLU B 1 13 ? 2.545 -11.555 -17.578 1 93.38 13 GLU B O 1
ATOM 2882 N N . GLY B 1 14 ? 2.926 -11.094 -15.383 1 94.44 14 GLY B N 1
ATOM 2883 C CA . GLY B 1 14 ? 4.363 -11 -15.586 1 94.44 14 GLY B CA 1
ATOM 2884 C C . GLY B 1 14 ? 5.113 -12.234 -15.109 1 94.44 14 GLY B C 1
ATOM 2885 O O . GLY B 1 14 ? 6.324 -12.344 -15.305 1 94.44 14 GLY B O 1
ATOM 2886 N N . ARG B 1 15 ? 4.438 -13.195 -14.492 1 97.5 15 ARG B N 1
ATOM 2887 C CA . ARG B 1 15 ? 5.094 -14.414 -14.039 1 97.5 15 ARG B CA 1
ATOM 2888 C C . ARG B 1 15 ? 5.449 -15.312 -15.219 1 97.5 15 ARG B C 1
ATOM 2890 O O . ARG B 1 15 ? 4.941 -15.125 -16.328 1 97.5 15 ARG B O 1
ATOM 2897 N N . VAL B 1 16 ? 6.32 -16.203 -14.891 1 98.56 16 VAL B N 1
ATOM 2898 C CA . VAL B 1 16 ? 6.734 -17.188 -15.891 1 98.56 16 VAL B CA 1
ATOM 2899 C C . VAL B 1 16 ? 6.719 -18.578 -15.281 1 98.56 16 VAL B C 1
ATOM 2901 O O . VAL B 1 16 ? 6.945 -18.734 -14.078 1 98.56 16 VAL B O 1
ATOM 2904 N N . GLY B 1 17 ? 6.484 -19.562 -16.078 1 98.56 17 GLY B N 1
ATOM 2905 C CA . GLY B 1 17 ? 6.297 -20.922 -15.609 1 98.56 17 GLY B CA 1
ATOM 2906 C C . GLY B 1 17 ? 7.535 -21.516 -14.961 1 98.56 17 GLY B C 1
ATOM 2907 O O . GLY B 1 17 ? 7.441 -22.219 -13.953 1 98.56 17 GLY B O 1
ATOM 2908 N N . LEU B 1 18 ? 8.672 -21.266 -15.547 1 98.81 18 LEU B N 1
ATOM 2909 C CA . LEU B 1 18 ? 9.938 -21.734 -15 1 98.81 18 LEU B CA 1
ATOM 2910 C C . LEU B 1 18 ? 10.961 -20.594 -14.953 1 98.81 18 LEU B C 1
ATOM 2912 O O . LEU B 1 18 ? 11.164 -19.906 -15.953 1 98.81 18 LEU B O 1
ATOM 2916 N N . THR B 1 19 ? 11.609 -20.422 -13.812 1 98.56 19 THR B N 1
ATOM 2917 C CA . THR B 1 19 ? 12.766 -19.547 -13.719 1 98.56 19 THR B CA 1
ATOM 2918 C C . THR B 1 19 ? 13.961 -20.141 -14.461 1 98.56 19 THR B C 1
ATOM 2920 O O . THR B 1 19 ? 13.969 -21.344 -14.766 1 98.56 19 THR B O 1
ATOM 2923 N N . PRO B 1 20 ? 14.969 -19.297 -14.766 1 98.69 20 PRO B N 1
ATOM 2924 C CA . PRO B 1 20 ? 16.188 -19.875 -15.344 1 98.69 20 PRO B CA 1
ATOM 2925 C C . PRO B 1 20 ? 16.781 -20.984 -14.477 1 98.69 20 PRO B C 1
ATOM 2927 O O . PRO B 1 20 ? 17.188 -22.031 -15 1 98.69 20 PRO B O 1
ATOM 2930 N N . ALA B 1 21 ? 16.812 -20.812 -13.227 1 98.25 21 ALA B N 1
ATOM 2931 C CA . ALA B 1 21 ? 17.375 -21.812 -12.32 1 98.25 21 ALA B CA 1
ATOM 2932 C C . ALA B 1 21 ? 16.594 -23.125 -12.414 1 98.25 21 ALA B C 1
ATOM 2934 O O . ALA B 1 21 ? 17.188 -24.203 -12.5 1 98.25 21 ALA B O 1
ATOM 2935 N N . ALA B 1 22 ? 15.297 -23.047 -12.344 1 98.5 22 ALA B N 1
ATOM 2936 C CA . ALA B 1 22 ? 14.453 -24.234 -12.438 1 98.5 22 ALA B CA 1
ATOM 2937 C C . ALA B 1 22 ? 14.625 -24.922 -13.789 1 98.5 22 ALA B C 1
ATOM 2939 O O . ALA B 1 22 ? 14.742 -26.141 -13.859 1 98.5 22 ALA B O 1
ATOM 2940 N N . ALA B 1 23 ? 14.617 -24.156 -14.836 1 98.75 23 ALA B N 1
ATOM 2941 C CA . ALA B 1 23 ? 14.836 -24.688 -16.172 1 98.75 23 ALA B CA 1
ATOM 2942 C C . ALA B 1 23 ? 16.203 -25.375 -16.281 1 98.75 23 ALA B C 1
ATOM 2944 O O . ALA B 1 23 ? 16.312 -26.438 -16.891 1 98.75 23 ALA B O 1
ATOM 2945 N N . GLY B 1 24 ? 17.172 -24.734 -15.719 1 98.62 24 GLY B N 1
ATOM 2946 C CA . GLY B 1 24 ? 18.516 -25.312 -15.711 1 98.62 24 GLY B CA 1
ATOM 2947 C C . GLY B 1 24 ? 18.578 -26.672 -15.047 1 98.62 24 GLY B C 1
ATOM 2948 O O . GLY B 1 24 ? 19.266 -27.578 -15.539 1 98.62 24 GLY B O 1
ATOM 2949 N N . ILE B 1 25 ? 17.906 -26.828 -13.984 1 98.38 25 ILE B N 1
ATOM 2950 C CA . ILE B 1 25 ? 17.859 -28.109 -13.281 1 98.38 25 ILE B CA 1
ATOM 2951 C C . ILE B 1 25 ? 17.266 -29.172 -14.188 1 98.38 25 ILE B C 1
ATOM 2953 O O . ILE B 1 25 ? 17.766 -30.312 -14.234 1 98.38 25 ILE B O 1
ATOM 2957 N N . LEU B 1 26 ? 16.234 -28.859 -14.906 1 98.06 26 LEU B N 1
ATOM 2958 C CA . LEU B 1 26 ? 15.609 -29.797 -15.836 1 98.06 26 LEU B CA 1
ATOM 2959 C C . LEU B 1 26 ? 16.578 -30.172 -16.953 1 98.06 26 LEU B C 1
ATOM 2961 O O . LEU B 1 26 ? 16.656 -31.344 -17.344 1 98.06 26 LEU B O 1
ATOM 2965 N N . VAL B 1 27 ? 17.297 -29.203 -17.453 1 98.44 27 VAL B N 1
ATOM 2966 C CA . VAL B 1 27 ? 18.281 -29.453 -18.5 1 98.44 27 VAL B CA 1
ATOM 2967 C C . VAL B 1 27 ? 19.359 -30.391 -17.969 1 98.44 27 VAL B C 1
ATOM 2969 O O . VAL B 1 27 ? 19.75 -31.344 -18.656 1 98.44 27 VAL B O 1
ATOM 2972 N N . GLU B 1 28 ? 19.828 -30.141 -16.812 1 97.94 28 GLU B N 1
ATOM 2973 C CA . GLU B 1 28 ? 20.859 -30.969 -16.188 1 97.94 28 GLU B CA 1
ATOM 2974 C C . GLU B 1 28 ? 20.391 -32.406 -16.031 1 97.94 28 GLU B C 1
ATOM 2976 O O . GLU B 1 28 ? 21.203 -33.344 -16.047 1 97.94 28 GLU B O 1
ATOM 2981 N N . ARG B 1 29 ? 19.188 -32.562 -15.922 1 96.62 29 ARG B N 1
ATOM 2982 C CA . ARG B 1 29 ? 18.625 -33.906 -15.727 1 96.62 29 ARG B CA 1
ATOM 2983 C C . ARG B 1 29 ? 18.312 -34.562 -17.062 1 96.62 29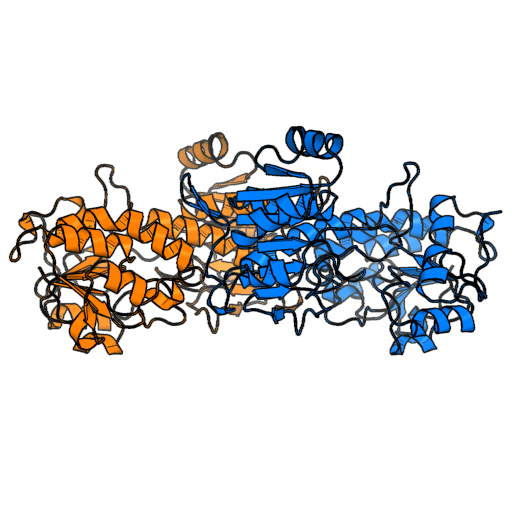 ARG B C 1
ATOM 2985 O O . ARG B 1 29 ? 17.703 -35.625 -17.109 1 96.62 29 ARG B O 1
ATOM 2992 N N . GLY B 1 30 ? 18.594 -33.875 -18.156 1 96.75 30 GLY B N 1
ATOM 2993 C CA . GLY B 1 30 ? 18.562 -34.5 -19.453 1 96.75 30 GLY B CA 1
ATOM 2994 C C . GLY B 1 30 ? 17.328 -34.125 -20.266 1 96.75 30 GLY B C 1
ATOM 2995 O O . GLY B 1 30 ? 17.109 -34.688 -21.344 1 96.75 30 GLY B O 1
ATOM 2996 N N . HIS B 1 31 ? 16.531 -33.25 -19.766 1 97.25 31 HIS B N 1
ATOM 2997 C CA . HIS B 1 31 ? 15.336 -32.812 -20.5 1 97.25 31 HIS B CA 1
ATOM 2998 C C . HIS B 1 31 ? 15.648 -31.688 -21.453 1 97.25 31 HIS B C 1
ATOM 3000 O O . HIS B 1 31 ? 16.641 -30.969 -21.281 1 97.25 31 HIS B O 1
ATOM 3006 N N . GLU B 1 32 ? 14.883 -31.625 -22.531 1 98.12 32 GLU B N 1
ATOM 3007 C CA . GLU B 1 32 ? 14.938 -30.469 -23.422 1 98.12 32 GLU B CA 1
ATOM 3008 C C . GLU B 1 32 ? 13.922 -29.406 -23.016 1 98.12 32 GLU B C 1
ATOM 3010 O O . GLU B 1 32 ? 12.719 -29.656 -23.016 1 98.12 32 GLU B O 1
ATOM 3015 N N . VAL B 1 33 ? 14.422 -28.266 -22.625 1 98.62 33 VAL B N 1
ATOM 3016 C CA . VAL B 1 33 ? 13.531 -27.203 -22.156 1 98.62 33 VAL B CA 1
ATOM 3017 C C . VAL B 1 33 ? 13.414 -26.109 -23.219 1 98.62 33 VAL B C 1
ATOM 3019 O O . VAL B 1 33 ? 14.43 -25.594 -23.703 1 98.62 33 VAL B O 1
ATOM 3022 N N . LEU B 1 34 ? 12.219 -25.812 -23.672 1 98.88 34 LEU B N 1
ATOM 3023 C CA . LEU B 1 34 ? 11.883 -24.797 -24.688 1 98.88 34 LEU B CA 1
ATOM 3024 C C . LEU B 1 34 ? 11.156 -23.625 -24.062 1 98.88 34 LEU B C 1
ATOM 3026 O O . LEU B 1 34 ? 10 -23.734 -23.656 1 98.88 34 LEU B O 1
ATOM 3030 N N . VAL B 1 35 ? 11.812 -22.453 -24 1 98.88 35 VAL B N 1
ATOM 3031 C CA . VAL B 1 35 ? 11.211 -21.266 -23.406 1 98.88 35 VAL B CA 1
ATOM 3032 C C . VAL B 1 35 ? 10.93 -20.234 -24.5 1 98.88 35 VAL B C 1
ATOM 3034 O O . VAL B 1 35 ? 11.805 -19.938 -25.328 1 98.88 35 VAL B O 1
ATOM 3037 N N . GLU B 1 36 ? 9.695 -19.75 -24.484 1 98.88 36 GLU B N 1
ATOM 3038 C CA . GLU B 1 36 ? 9.367 -18.688 -25.438 1 98.88 36 GLU B CA 1
ATOM 3039 C C . GLU B 1 36 ? 10.234 -17.453 -25.219 1 98.88 36 GLU B C 1
ATOM 3041 O O . GLU B 1 36 ? 10.438 -17.031 -24.062 1 98.88 36 GLU B O 1
ATOM 3046 N N . ILE B 1 37 ? 10.672 -16.844 -26.328 1 98.69 37 ILE B N 1
ATOM 3047 C CA . ILE B 1 37 ? 11.477 -15.625 -26.25 1 98.69 37 ILE B CA 1
ATOM 3048 C C . ILE B 1 37 ? 10.719 -14.547 -25.484 1 98.69 37 ILE B C 1
ATOM 3050 O O . ILE B 1 37 ? 9.555 -14.281 -25.766 1 98.69 37 ILE B O 1
ATOM 3054 N N . GLY B 1 38 ? 11.375 -13.992 -24.438 1 98.25 38 GLY B N 1
ATOM 3055 C CA . GLY B 1 38 ? 10.812 -12.883 -23.672 1 98.25 38 GLY B CA 1
ATOM 3056 C C . GLY B 1 38 ? 9.898 -13.336 -22.547 1 98.25 38 GLY B C 1
ATOM 3057 O O . GLY B 1 38 ? 9.336 -12.508 -21.828 1 98.25 38 GLY B O 1
ATOM 3058 N N . ALA B 1 39 ? 9.742 -14.648 -22.312 1 98.31 39 ALA B N 1
ATOM 3059 C CA . ALA B 1 39 ? 8.773 -15.164 -21.344 1 98.31 39 ALA B CA 1
ATOM 3060 C C . ALA B 1 39 ? 9.133 -14.727 -19.922 1 98.31 39 ALA B C 1
ATOM 3062 O O . ALA B 1 39 ? 8.25 -14.469 -19.109 1 98.31 39 ALA B O 1
ATOM 3063 N N . GLY B 1 40 ? 10.391 -14.57 -19.656 1 97.94 40 GLY B N 1
ATOM 3064 C CA . GLY B 1 40 ? 10.828 -14.297 -18.297 1 97.94 40 GLY B CA 1
ATOM 3065 C C . GLY B 1 40 ? 11.055 -12.82 -18.031 1 97.94 40 GLY B C 1
ATOM 3066 O O . GLY B 1 40 ? 11.32 -12.43 -16.891 1 97.94 40 GLY B O 1
ATOM 3067 N N . LEU B 1 41 ? 10.852 -11.938 -19 1 96.25 41 LEU B N 1
ATOM 3068 C CA . LEU B 1 41 ? 11.312 -10.555 -18.922 1 96.25 41 LEU B CA 1
ATOM 3069 C C . LEU B 1 41 ? 10.594 -9.805 -17.797 1 96.25 41 LEU B C 1
ATOM 3071 O O . LEU B 1 41 ? 11.234 -9.094 -17.016 1 96.25 41 LEU B O 1
ATOM 3075 N N . ASP B 1 42 ? 9.32 -10 -17.672 1 95.25 42 ASP B N 1
ATOM 3076 C CA . ASP B 1 42 ? 8.539 -9.25 -16.688 1 95.25 42 ASP B CA 1
ATOM 3077 C C . ASP B 1 42 ? 8.844 -9.734 -15.273 1 95.25 42 ASP B C 1
ATOM 3079 O O . ASP B 1 42 ? 8.516 -9.047 -14.305 1 95.25 42 ASP B O 1
ATOM 3083 N N . SER B 1 43 ? 9.438 -10.891 -15.156 1 96.69 43 SER B N 1
ATOM 3084 C CA . SER B 1 43 ? 9.859 -11.398 -13.852 1 96.69 43 SER B CA 1
ATOM 3085 C C . SER B 1 43 ? 11.32 -11.062 -13.578 1 96.69 43 SER B C 1
ATOM 3087 O O . SER B 1 43 ? 11.875 -11.469 -12.547 1 96.69 43 SER B O 1
ATOM 3089 N N . GLY B 1 44 ? 11.953 -10.398 -14.523 1 94.62 44 GLY B N 1
ATOM 3090 C CA . GLY B 1 44 ? 13.336 -9.992 -14.352 1 94.62 44 GLY B CA 1
ATOM 3091 C C . GLY B 1 44 ? 14.328 -11.023 -14.859 1 94.62 44 GLY B C 1
ATOM 3092 O O . GLY B 1 44 ? 15.516 -10.969 -14.516 1 94.62 44 GLY B O 1
ATOM 3093 N N . PHE B 1 45 ? 13.922 -11.977 -15.633 1 97.44 45 PHE B N 1
ATOM 3094 C CA . PHE B 1 45 ? 14.789 -12.992 -16.219 1 97.44 45 PHE B CA 1
ATOM 3095 C C . PHE B 1 45 ? 14.938 -12.789 -17.719 1 97.44 45 PHE B C 1
ATOM 3097 O O . PHE B 1 45 ? 13.977 -12.977 -18.469 1 97.44 45 PHE B O 1
ATOM 3104 N N . THR B 1 46 ? 16.094 -12.492 -18.125 1 97.5 46 THR B N 1
ATOM 3105 C CA . THR B 1 46 ? 16.344 -12.227 -19.531 1 97.5 46 THR B CA 1
ATOM 3106 C C . THR B 1 46 ? 16.5 -13.531 -20.312 1 97.5 46 THR B C 1
ATOM 3108 O O . THR B 1 46 ? 16.734 -14.586 -19.719 1 97.5 46 THR B O 1
ATOM 3111 N N . ASP B 1 47 ? 16.375 -13.414 -21.609 1 98.5 47 ASP B N 1
ATOM 3112 C CA . ASP B 1 47 ? 16.609 -14.562 -22.469 1 98.5 47 ASP B CA 1
ATOM 3113 C C . ASP B 1 47 ? 18.031 -15.117 -22.266 1 98.5 47 ASP B C 1
ATOM 3115 O O . ASP B 1 47 ? 18.234 -16.328 -22.312 1 98.5 47 ASP B O 1
ATOM 3119 N N . ASN B 1 48 ? 18.922 -14.25 -22.031 1 98.25 48 ASN B N 1
ATOM 3120 C CA . ASN B 1 48 ? 20.297 -14.656 -21.828 1 98.25 48 ASN B CA 1
ATOM 3121 C C . ASN B 1 48 ? 20.453 -15.508 -20.578 1 98.25 48 ASN B C 1
ATOM 3123 O O . ASN B 1 48 ? 21.25 -16.438 -20.547 1 98.25 48 ASN B O 1
ATOM 3127 N N . HIS B 1 49 ? 19.75 -15.211 -19.516 1 98.06 49 HIS B N 1
ATOM 3128 C CA . HIS B 1 49 ? 19.781 -16.016 -18.297 1 98.06 49 HIS B CA 1
ATOM 3129 C C . HIS B 1 49 ? 19.406 -17.469 -18.578 1 98.06 49 HIS B C 1
ATOM 3131 O O . HIS B 1 49 ? 20 -18.375 -18.016 1 98.06 49 HIS B O 1
ATOM 3137 N N . TYR B 1 50 ? 18.469 -17.672 -19.422 1 98.62 50 TYR B N 1
ATOM 3138 C CA . TYR B 1 50 ? 18.016 -19.016 -19.797 1 98.62 50 TYR B CA 1
ATOM 3139 C C . TYR B 1 50 ? 19.047 -19.703 -20.688 1 98.62 50 TYR B C 1
ATOM 3141 O O . TYR B 1 50 ? 19.406 -20.859 -20.453 1 98.62 50 TYR B O 1
ATOM 3149 N N . LYS B 1 51 ? 19.484 -18.984 -21.703 1 98.38 51 LYS B N 1
ATOM 3150 C CA . LYS B 1 51 ? 20.422 -19.516 -22.672 1 98.38 51 LYS B CA 1
ATOM 3151 C C . LYS B 1 51 ? 21.688 -20.031 -22 1 98.38 51 LYS B C 1
ATOM 3153 O O . LYS B 1 51 ? 22.219 -21.078 -22.391 1 98.38 51 LYS B O 1
ATOM 3158 N N . GLN B 1 52 ? 22.109 -19.344 -21.047 1 98.25 52 GLN B N 1
ATOM 3159 C CA . GLN B 1 52 ? 23.344 -19.688 -20.328 1 98.25 52 GLN B CA 1
ATOM 3160 C C . GLN B 1 52 ? 23.203 -21.031 -19.609 1 98.25 52 GLN B C 1
ATOM 3162 O O . GLN B 1 52 ? 24.219 -21.688 -19.328 1 98.25 52 GLN B O 1
ATOM 3167 N N . LEU B 1 53 ? 22.047 -21.453 -19.406 1 98.25 53 LEU B N 1
ATOM 3168 C CA . LEU B 1 53 ? 21.812 -22.688 -18.672 1 98.25 53 LEU B CA 1
ATOM 3169 C C . LEU B 1 53 ? 21.406 -23.812 -19.625 1 98.25 53 LEU B C 1
ATOM 3171 O O . LEU B 1 53 ? 20.891 -24.844 -19.188 1 98.25 53 LEU B O 1
ATOM 3175 N N . GLY B 1 54 ? 21.484 -23.531 -20.891 1 98.25 54 GLY B N 1
ATOM 3176 C CA . GLY B 1 54 ? 21.25 -24.578 -21.891 1 98.25 54 GLY B CA 1
ATOM 3177 C C . GLY B 1 54 ? 19.812 -24.672 -22.328 1 98.25 54 GLY B C 1
ATOM 3178 O O . GLY B 1 54 ? 19.406 -25.641 -22.969 1 98.25 54 GLY B O 1
ATOM 3179 N N . VAL B 1 55 ? 19.062 -23.703 -22.016 1 98.56 55 VAL B N 1
ATOM 3180 C CA . VAL B 1 55 ? 17.656 -23.656 -22.391 1 98.56 55 VAL B CA 1
ATOM 3181 C C . VAL B 1 55 ? 17.531 -23.172 -23.844 1 98.56 55 VAL B C 1
ATOM 3183 O O . VAL B 1 55 ? 18.266 -22.297 -24.281 1 98.56 55 VAL B O 1
ATOM 3186 N N . ASN B 1 56 ? 16.609 -23.766 -24.625 1 98.62 56 ASN B N 1
ATOM 3187 C CA . ASN B 1 56 ? 16.328 -23.328 -25.984 1 98.62 56 ASN B CA 1
ATOM 3188 C C . ASN B 1 56 ? 15.281 -22.219 -26.016 1 98.62 56 ASN B C 1
ATOM 3190 O O . ASN B 1 56 ? 14.18 -22.406 -25.484 1 98.62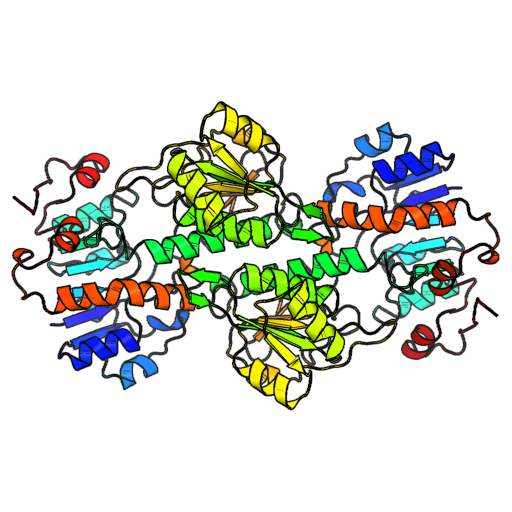 56 ASN B O 1
ATOM 3194 N N . LEU B 1 57 ? 15.672 -21.094 -26.609 1 98.75 57 LEU B N 1
ATOM 3195 C CA . LEU B 1 57 ? 14.727 -20 -26.812 1 98.75 57 LEU B CA 1
ATOM 3196 C C . LEU B 1 57 ? 13.969 -20.172 -28.125 1 98.75 57 LEU B C 1
ATOM 3198 O O . LEU B 1 57 ? 14.586 -20.344 -29.188 1 98.75 57 LEU B O 1
ATOM 3202 N N . VAL B 1 58 ? 12.688 -20.109 -28.031 1 98.81 58 VAL B N 1
ATOM 3203 C CA . VAL B 1 58 ? 11.906 -20.516 -29.203 1 98.81 58 VAL B CA 1
ATOM 3204 C C . VAL B 1 58 ? 10.695 -19.609 -29.359 1 98.81 58 VAL B C 1
ATOM 3206 O O . VAL B 1 58 ? 10.516 -18.656 -28.578 1 98.81 58 VAL B O 1
ATOM 3209 N N . SER B 1 59 ? 9.867 -19.844 -30.391 1 98.56 59 SER B N 1
ATOM 3210 C CA . SER B 1 59 ? 8.602 -19.141 -30.609 1 98.56 59 SER B CA 1
ATOM 3211 C C . SER B 1 59 ? 7.504 -19.703 -29.703 1 98.56 59 SER B C 1
ATOM 3213 O O . SER B 1 59 ? 7.684 -20.75 -29.062 1 98.56 59 SER B O 1
ATOM 3215 N N . ALA B 1 60 ? 6.441 -18.969 -29.688 1 98.25 60 ALA B N 1
ATOM 3216 C CA . ALA B 1 60 ? 5.285 -19.438 -28.922 1 98.25 60 ALA B CA 1
ATOM 3217 C C . ALA B 1 60 ? 4.84 -20.812 -29.375 1 98.25 60 ALA B C 1
ATOM 3219 O O . ALA B 1 60 ? 4.625 -21.719 -28.562 1 98.25 60 ALA B O 1
ATOM 3220 N N . SER B 1 61 ? 4.703 -21 -30.656 1 98 61 SER B N 1
ATOM 3221 C CA . SER B 1 61 ? 4.234 -22.25 -31.234 1 98 61 SER B CA 1
ATOM 3222 C C . SER B 1 61 ? 5.145 -23.406 -30.844 1 98 61 SER B C 1
ATOM 3224 O O . SER B 1 61 ? 4.668 -24.484 -30.5 1 98 61 SER B O 1
ATOM 3226 N N . GLU B 1 62 ? 6.391 -23.219 -30.875 1 98.31 62 GLU B N 1
ATOM 3227 C CA . GLU B 1 62 ? 7.348 -24.266 -30.531 1 98.31 62 GLU B CA 1
ATOM 3228 C C . GLU B 1 62 ? 7.297 -24.594 -29.031 1 98.31 62 GLU B C 1
ATOM 3230 O O . GLU B 1 62 ? 7.43 -25.766 -28.641 1 98.31 62 GLU B O 1
ATOM 3235 N N . ALA B 1 63 ? 7.16 -23.594 -28.219 1 98.62 63 ALA B N 1
ATOM 3236 C CA . ALA B 1 63 ? 7.074 -23.812 -26.766 1 98.62 63 ALA B CA 1
ATOM 3237 C C . ALA B 1 63 ? 5.867 -24.672 -26.422 1 98.62 63 ALA B C 1
ATOM 3239 O O . ALA B 1 63 ? 5.93 -25.484 -25.5 1 98.62 63 ALA B O 1
ATOM 3240 N N . TRP B 1 64 ? 4.797 -24.469 -27.188 1 98.5 64 TRP B N 1
ATOM 3241 C CA . TRP B 1 64 ? 3.574 -25.219 -26.938 1 98.5 64 TRP B CA 1
ATOM 3242 C C . TRP B 1 64 ? 3.693 -26.641 -27.469 1 98.5 64 TRP B C 1
ATOM 3244 O O . TRP B 1 64 ? 2.938 -27.531 -27.062 1 98.5 64 TRP B O 1
ATOM 3254 N N . GLN B 1 65 ? 4.582 -26.891 -28.438 1 96.81 65 GLN B N 1
ATOM 3255 C CA . GLN B 1 65 ? 4.801 -28.219 -29.016 1 96.81 65 GLN B CA 1
ATOM 3256 C C . GLN B 1 65 ? 5.754 -29.047 -28.141 1 96.81 65 GLN B C 1
ATOM 3258 O O . GLN B 1 65 ? 6.848 -29.406 -28.594 1 96.81 65 GLN B O 1
ATOM 3263 N N . ALA B 1 66 ? 5.363 -29.312 -26.953 1 97.19 66 ALA B N 1
ATOM 3264 C CA . ALA B 1 66 ? 6.152 -30.047 -25.953 1 97.19 66 ALA B CA 1
ATOM 3265 C C . ALA B 1 66 ? 5.332 -31.156 -25.312 1 97.19 66 ALA B C 1
ATOM 3267 O O . ALA B 1 66 ? 4.109 -31.203 -25.469 1 97.19 66 ALA B O 1
ATOM 3268 N N . ASP B 1 67 ? 5.988 -32.094 -24.719 1 95.62 67 ASP B N 1
ATOM 3269 C CA . ASP B 1 67 ? 5.32 -33.188 -24 1 95.62 67 ASP B CA 1
ATOM 3270 C C . ASP B 1 67 ? 4.637 -32.656 -22.734 1 95.62 67 ASP B C 1
ATOM 3272 O O . ASP B 1 67 ? 3.553 -33.125 -22.375 1 95.62 67 ASP B O 1
ATOM 3276 N N . LEU B 1 68 ? 5.312 -31.766 -22.094 1 96.56 68 LEU B N 1
ATOM 3277 C CA . LEU B 1 68 ? 4.836 -31.094 -20.891 1 96.56 68 LEU B CA 1
ATOM 3278 C C . LEU B 1 68 ? 4.953 -29.578 -21.031 1 96.56 68 LEU B C 1
ATOM 3280 O O . LEU B 1 68 ? 6.023 -29.062 -21.375 1 96.56 68 LEU B O 1
ATOM 3284 N N . VAL B 1 69 ? 3.865 -28.891 -20.891 1 98.38 69 VAL B N 1
ATOM 3285 C CA . VAL B 1 69 ? 3.855 -27.438 -20.906 1 98.38 69 VAL B CA 1
ATOM 3286 C C . VAL B 1 69 ? 3.641 -26.891 -19.5 1 98.38 69 VAL B C 1
ATOM 3288 O O . VAL B 1 69 ? 2.691 -27.297 -18.812 1 98.38 69 VAL B O 1
ATOM 3291 N N . VAL B 1 70 ? 4.559 -26.047 -19.031 1 98.5 70 VAL B N 1
ATOM 3292 C CA . VAL B 1 70 ? 4.473 -25.438 -17.703 1 98.5 70 VAL B CA 1
ATOM 3293 C C . VAL B 1 70 ? 4.145 -23.953 -17.844 1 98.5 70 VAL B C 1
ATOM 3295 O O . VAL B 1 70 ? 4.902 -23.203 -18.469 1 98.5 70 VAL B O 1
ATOM 3298 N N . LYS B 1 71 ? 3.066 -23.531 -17.328 1 98.06 71 LYS B N 1
ATOM 3299 C CA . LYS B 1 71 ? 2.559 -22.156 -17.359 1 98.06 71 LYS B CA 1
ATOM 3300 C C . LYS B 1 71 ? 2.211 -21.672 -15.945 1 98.06 71 LYS B C 1
ATOM 3302 O O . LYS B 1 71 ? 2.498 -22.359 -14.961 1 98.06 71 LYS B O 1
ATOM 3307 N N . VAL B 1 72 ? 1.683 -20.391 -15.875 1 97.56 72 VAL B N 1
ATOM 3308 C CA . VAL B 1 72 ? 1.194 -19.844 -14.617 1 97.56 72 VAL B CA 1
ATOM 3309 C C . VAL B 1 72 ? -0.332 -19.781 -14.641 1 97.56 72 VAL B C 1
ATOM 3311 O O . VAL B 1 72 ? -0.99 -20.281 -13.719 1 97.56 72 VAL B O 1
ATOM 3314 N N . LYS B 1 73 ? -0.837 -19.25 -15.703 1 95.88 73 LYS B N 1
ATOM 3315 C CA . LYS B 1 73 ? -2.285 -19.094 -15.828 1 95.88 73 LYS B CA 1
ATOM 3316 C C . LYS B 1 73 ? -2.848 -20.062 -16.859 1 95.88 73 LYS B C 1
ATOM 3318 O O . LYS B 1 73 ? -2.104 -20.609 -17.672 1 95.88 73 LYS B O 1
ATOM 3323 N N . GLU B 1 74 ? -4.156 -20.219 -16.844 1 95.31 74 GLU B N 1
ATOM 3324 C CA . GLU B 1 74 ? -4.844 -21.109 -17.781 1 95.31 74 GLU B CA 1
ATOM 3325 C C . GLU B 1 74 ? -4.688 -20.641 -19.219 1 95.31 74 GLU B C 1
ATOM 3327 O O . GLU B 1 74 ? -4.5 -19.438 -19.469 1 95.31 74 GLU B O 1
ATOM 3332 N N . PRO B 1 75 ? -4.75 -21.641 -20.125 1 97.25 75 PRO B N 1
ATOM 3333 C CA . PRO B 1 75 ? -4.754 -21.219 -21.531 1 97.25 75 PRO B CA 1
ATOM 3334 C C . PRO B 1 75 ? -5.918 -20.297 -21.875 1 97.25 75 PRO B C 1
ATOM 3336 O O . PRO B 1 75 ? -7.031 -20.5 -21.391 1 97.25 75 PRO B O 1
ATOM 3339 N N . LEU B 1 76 ? -5.621 -19.344 -22.672 1 96.38 76 LEU B N 1
ATOM 3340 C CA . LEU B 1 76 ? -6.633 -18.422 -23.156 1 96.38 76 LEU B CA 1
ATOM 3341 C C . LEU B 1 76 ? -7.051 -18.766 -24.578 1 96.38 76 LEU B C 1
ATOM 3343 O O . LEU B 1 76 ? -6.375 -19.547 -25.25 1 96.38 76 LEU B O 1
ATOM 3347 N N . PRO B 1 77 ? -8.109 -18.203 -25.094 1 96.69 77 PRO B N 1
ATOM 3348 C CA . PRO B 1 77 ? -8.664 -18.594 -26.391 1 96.69 77 PRO B CA 1
ATOM 3349 C C . PRO B 1 77 ? -7.621 -18.562 -27.5 1 96.69 77 PRO B C 1
ATOM 3351 O O . PRO B 1 77 ? -7.566 -19.484 -28.328 1 96.69 77 PRO B O 1
ATOM 3354 N N . ALA B 1 78 ? -6.762 -17.578 -27.484 1 97.19 78 ALA B N 1
ATOM 3355 C CA . ALA B 1 78 ? -5.727 -17.469 -28.516 1 97.19 78 ALA B CA 1
ATOM 3356 C C . ALA B 1 78 ? -4.75 -18.641 -28.422 1 97.19 78 ALA B C 1
ATOM 3358 O O . ALA B 1 78 ? -4.008 -18.906 -29.375 1 97.19 78 ALA B O 1
ATOM 3359 N N . GLU B 1 79 ? -4.73 -19.375 -27.328 1 98.12 79 GLU B N 1
ATOM 3360 C CA . GLU B 1 79 ? -3.773 -20.453 -27.094 1 98.12 79 GLU B CA 1
ATOM 3361 C C . GLU B 1 79 ? -4.414 -21.828 -27.328 1 98.12 79 GLU B C 1
ATOM 3363 O O . GLU B 1 79 ? -3.719 -22.844 -27.375 1 98.12 79 GLU B O 1
ATOM 3368 N N . TYR B 1 80 ? -5.758 -21.891 -27.578 1 97.94 80 TYR B N 1
ATOM 3369 C CA . TYR B 1 80 ? -6.449 -23.172 -27.719 1 97.94 80 TYR B CA 1
ATOM 3370 C C . TYR B 1 80 ? -5.926 -23.953 -28.922 1 97.94 80 TYR B C 1
ATOM 3372 O O . TYR B 1 80 ? -5.922 -25.188 -28.922 1 97.94 80 TYR B O 1
ATOM 3380 N N . GLN B 1 81 ? -5.453 -23.234 -29.922 1 97.31 81 GLN B N 1
ATOM 3381 C CA . GLN B 1 81 ? -4.945 -23.859 -31.141 1 97.31 81 GLN B CA 1
ATOM 3382 C C . GLN B 1 81 ? -3.717 -24.719 -30.859 1 97.31 81 GLN B C 1
ATOM 3384 O O . GLN B 1 81 ? -3.371 -25.594 -31.641 1 97.31 81 GLN B O 1
ATOM 3389 N N . TYR B 1 82 ? -3.072 -24.438 -29.766 1 98.25 82 TYR B N 1
ATOM 3390 C CA . TYR B 1 82 ? -1.834 -25.141 -29.453 1 98.25 82 TYR B CA 1
ATOM 3391 C C . TYR B 1 82 ? -2.111 -26.391 -28.641 1 98.25 82 TYR B C 1
ATOM 3393 O O . TYR B 1 82 ? -1.221 -27.234 -28.453 1 98.25 82 TYR B O 1
ATOM 3401 N N . LEU B 1 83 ? -3.309 -26.562 -28.109 1 97.94 83 LEU B N 1
ATOM 3402 C CA . LEU B 1 83 ? -3.648 -27.703 -27.266 1 97.94 83 LEU B CA 1
ATOM 3403 C C . LEU B 1 83 ? -3.709 -28.984 -28.078 1 97.94 83 LEU B C 1
ATOM 3405 O O . LEU B 1 83 ? -4.312 -29.016 -29.156 1 97.94 83 LEU B O 1
ATOM 3409 N N . LYS B 1 84 ? -3.047 -29.953 -27.656 1 95.81 84 LYS B N 1
ATOM 3410 C CA . LYS B 1 84 ? -3.006 -31.312 -28.203 1 95.81 84 LYS B CA 1
ATOM 3411 C C . LYS B 1 84 ? -2.973 -32.344 -27.094 1 95.81 84 LYS B C 1
ATOM 3413 O O . LYS B 1 84 ? -3.439 -32.094 -25.984 1 95.81 84 LYS B O 1
ATOM 3418 N N . GLN B 1 85 ? -2.426 -33.531 -27.312 1 94.38 85 GLN B N 1
ATOM 3419 C CA . GLN B 1 85 ? -2.41 -34.625 -26.344 1 94.38 85 GLN B CA 1
ATOM 3420 C C . GLN B 1 85 ? -1.277 -34.438 -25.328 1 94.38 85 GLN B C 1
ATOM 3422 O O . GLN B 1 85 ? -0.931 -35.375 -24.609 1 94.38 85 GLN B O 1
ATOM 3427 N N . GLN B 1 86 ? -0.761 -33.219 -25.25 1 95 86 GLN B N 1
ATOM 3428 C CA . GLN B 1 86 ? 0.33 -33 -24.312 1 95 86 GLN B CA 1
ATOM 3429 C C . GLN B 1 86 ? -0.197 -32.812 -22.891 1 95 86 GLN B C 1
ATOM 3431 O O . GLN B 1 86 ? -1.408 -32.75 -22.672 1 95 86 GLN B O 1
ATOM 3436 N N . LYS B 1 87 ? 0.69 -32.781 -21.906 1 95.38 87 LYS B N 1
ATOM 3437 C CA . LYS B 1 87 ? 0.388 -32.438 -20.516 1 95.38 87 LYS B CA 1
ATOM 3438 C C . LYS B 1 87 ? 0.575 -30.938 -20.281 1 95.38 87 LYS B C 1
ATOM 3440 O O . LYS B 1 87 ? 1.531 -30.344 -20.766 1 95.38 87 LYS B O 1
ATOM 3445 N N . ILE B 1 88 ? -0.378 -30.391 -19.672 1 97.5 88 ILE B N 1
ATOM 3446 C CA . ILE B 1 88 ? -0.22 -29 -19.219 1 97.5 88 ILE B CA 1
ATOM 3447 C C . ILE B 1 88 ? -0.308 -28.938 -17.703 1 97.5 88 ILE B C 1
ATOM 3449 O O . ILE B 1 88 ? -1.153 -29.594 -17.094 1 97.5 88 ILE B O 1
ATOM 3453 N N . PHE B 1 89 ? 0.623 -28.281 -17.047 1 97.38 89 PHE B N 1
ATOM 3454 C CA . PHE B 1 89 ? 0.697 -28.078 -15.609 1 97.38 89 PHE B CA 1
ATOM 3455 C C . PHE B 1 89 ? 0.639 -26.609 -15.258 1 97.38 89 PHE B C 1
ATOM 3457 O O . PHE B 1 89 ? 1.58 -25.859 -15.539 1 97.38 89 PHE B O 1
ATOM 3464 N N . THR B 1 90 ? -0.483 -26.094 -14.758 1 97.56 90 THR B N 1
ATOM 3465 C CA . THR B 1 90 ? -0.743 -24.688 -14.523 1 97.56 90 THR B CA 1
ATOM 3466 C C . THR B 1 90 ? -1.941 -24.5 -13.594 1 97.56 90 THR B C 1
ATOM 3468 O O . THR B 1 90 ? -2.537 -25.484 -13.141 1 97.56 90 THR B O 1
ATOM 3471 N N . PHE B 1 91 ? -2.182 -23.266 -13.203 1 94.38 91 PHE B N 1
ATOM 3472 C CA . PHE B 1 91 ? -3.473 -22.984 -12.586 1 94.38 91 PHE B CA 1
ATOM 3473 C C . PHE B 1 91 ? -4.594 -23.062 -13.617 1 94.38 91 PHE B C 1
ATOM 3475 O O . PHE B 1 91 ? -4.488 -22.484 -14.695 1 94.38 91 PHE B O 1
ATOM 3482 N N . LEU B 1 92 ? -5.652 -23.75 -13.32 1 92.56 92 LEU B N 1
ATOM 3483 C CA . LEU B 1 92 ? -6.719 -23.953 -14.289 1 92.56 92 LEU B CA 1
ATOM 3484 C C . LEU B 1 92 ? -8.023 -23.328 -13.805 1 92.56 92 LEU B C 1
ATOM 3486 O O . LEU B 1 92 ? -8.633 -22.516 -14.508 1 92.56 92 LEU B O 1
ATOM 3490 N N . HIS B 1 93 ? -8.461 -23.625 -12.578 1 85.75 93 HIS B N 1
ATOM 3491 C CA . HIS B 1 93 ? -9.703 -23.125 -12.008 1 85.75 93 HIS B CA 1
ATOM 3492 C C . HIS B 1 93 ? -10.875 -23.328 -12.953 1 85.75 93 HIS B C 1
ATOM 3494 O O . HIS B 1 93 ? -11.625 -22.391 -13.242 1 85.75 93 HIS B O 1
ATOM 3500 N N . LEU B 1 94 ? -11.023 -24.5 -13.453 1 87.19 94 LEU B N 1
ATOM 3501 C CA . LEU B 1 94 ? -11.922 -24.766 -14.578 1 87.19 94 LEU B CA 1
ATOM 3502 C C . LEU B 1 94 ? -13.359 -24.391 -14.219 1 87.19 94 LEU B C 1
ATOM 3504 O O . LEU B 1 94 ? -14.125 -23.969 -15.086 1 87.19 94 LEU B O 1
ATOM 3508 N N . ALA B 1 95 ? -13.688 -24.5 -12.961 1 79.38 95 ALA B N 1
ATOM 3509 C CA . ALA B 1 95 ? -15.055 -24.203 -12.547 1 79.38 95 ALA B CA 1
ATOM 3510 C C . ALA B 1 95 ? -15.32 -22.703 -12.602 1 79.38 95 ALA B C 1
ATOM 3512 O O . ALA B 1 95 ? -16.484 -22.266 -12.625 1 79.38 95 ALA B O 1
ATOM 3513 N N . GLY B 1 96 ? -14.273 -21.906 -12.672 1 77 96 GLY B N 1
ATOM 3514 C CA . GLY B 1 96 ? -14.445 -20.469 -12.547 1 77 96 GLY B CA 1
ATOM 3515 C C . GLY B 1 96 ? -14.109 -19.719 -13.82 1 77 96 GLY B C 1
ATOM 3516 O O . GLY B 1 96 ? -14.273 -18.5 -13.883 1 77 96 GLY B O 1
ATOM 3517 N N . VAL B 1 97 ? -13.656 -20.438 -14.836 1 83 97 VAL B N 1
ATOM 3518 C CA . VAL B 1 97 ? -13.25 -19.766 -16.062 1 83 97 VAL B CA 1
ATOM 3519 C C . VAL B 1 97 ? -14.211 -20.125 -17.203 1 83 97 VAL B C 1
ATOM 3521 O O . VAL B 1 97 ? -15.18 -20.859 -16.984 1 83 97 VAL B O 1
ATOM 3524 N N . ASP B 1 98 ? -14.016 -19.547 -18.359 1 86.56 98 ASP B N 1
ATOM 3525 C CA . ASP B 1 98 ? -14.844 -19.812 -19.531 1 86.56 98 ASP B CA 1
ATOM 3526 C C . ASP B 1 98 ? -14.906 -21.297 -19.844 1 86.56 98 ASP B C 1
ATOM 3528 O O . ASP B 1 98 ? -13.867 -21.938 -20.031 1 86.56 98 ASP B O 1
ATOM 3532 N N . PRO B 1 99 ? -16.109 -21.844 -19.922 1 92.56 99 PRO B N 1
ATOM 3533 C CA . PRO B 1 99 ? -16.266 -23.281 -20.203 1 92.56 99 PRO B CA 1
ATOM 3534 C C . PRO B 1 99 ? -15.617 -23.688 -21.516 1 92.56 99 PRO B C 1
ATOM 3536 O O . PRO B 1 99 ? -15.344 -24.875 -21.734 1 92.56 99 PRO B O 1
ATOM 3539 N N . ALA B 1 100 ? -15.422 -22.703 -22.359 1 95.94 100 ALA B N 1
ATOM 3540 C CA . ALA B 1 100 ? -14.773 -22.984 -23.641 1 95.94 100 ALA B CA 1
ATOM 3541 C C . ALA B 1 100 ? -13.391 -23.594 -23.438 1 95.94 100 ALA B C 1
ATOM 3543 O O . ALA B 1 100 ? -12.938 -24.406 -24.25 1 95.94 100 ALA B O 1
ATOM 3544 N N . LEU B 1 101 ? -12.773 -23.266 -22.375 1 96.56 101 LEU B N 1
ATOM 3545 C CA . LEU B 1 101 ? -11.469 -23.859 -22.078 1 96.56 101 LEU B CA 1
ATOM 3546 C C . LEU B 1 101 ? -11.602 -25.359 -21.844 1 96.56 101 LEU B C 1
ATOM 3548 O O . LEU B 1 101 ? -10.859 -26.156 -22.422 1 96.56 101 LEU B O 1
ATOM 3552 N N . THR B 1 102 ? -12.547 -25.688 -21.016 1 96.31 102 THR B N 1
ATOM 3553 C CA . THR B 1 102 ? -12.766 -27.109 -20.734 1 96.31 102 THR B CA 1
ATOM 3554 C C . THR B 1 102 ? -13.086 -27.875 -22.016 1 96.31 102 THR B C 1
ATOM 3556 O O . THR B 1 102 ? -12.539 -28.953 -22.25 1 96.31 102 THR B O 1
ATOM 3559 N N . ASP B 1 103 ? -13.906 -27.297 -22.812 1 97.12 103 ASP B N 1
ATOM 3560 C CA . ASP B 1 103 ? -14.25 -27.938 -24.078 1 97.12 103 ASP B CA 1
ATOM 3561 C C . ASP B 1 103 ? -13.016 -28.141 -24.953 1 97.12 103 ASP B C 1
ATOM 3563 O O . ASP B 1 103 ? -12.844 -29.203 -25.547 1 97.12 103 ASP B O 1
ATOM 3567 N N . ALA B 1 104 ? -12.203 -27.156 -24.984 1 97.88 104 ALA B N 1
ATOM 3568 C CA . ALA B 1 104 ? -10.984 -27.234 -25.781 1 97.88 104 ALA B CA 1
ATOM 3569 C C . ALA B 1 104 ? -10.055 -28.328 -25.266 1 97.88 104 ALA B C 1
ATOM 3571 O O . ALA B 1 104 ?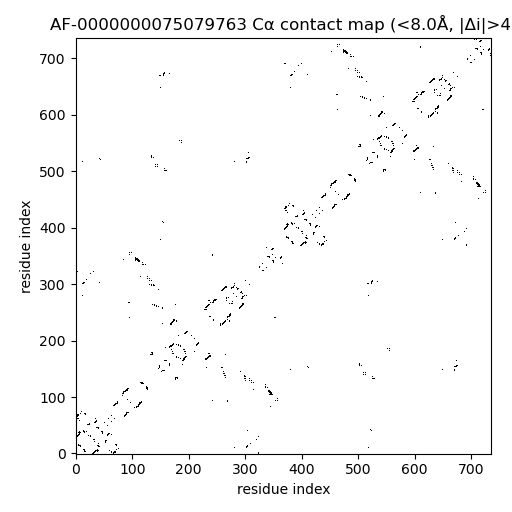 -9.469 -29.078 -26.031 1 97.88 104 ALA B O 1
ATOM 3572 N N . LEU B 1 105 ? -9.914 -28.406 -24 1 97.94 105 LEU B N 1
ATOM 3573 C CA . LEU B 1 105 ? -9.07 -29.422 -23.375 1 97.94 105 LEU B CA 1
ATOM 3574 C C . LEU B 1 105 ? -9.586 -30.812 -23.672 1 97.94 105 LEU B C 1
ATOM 3576 O O . LEU B 1 105 ? -8.805 -31.719 -24 1 97.94 105 LEU B O 1
ATOM 3580 N N . LEU B 1 106 ? -10.883 -31.031 -23.609 1 97 106 LEU B N 1
ATOM 3581 C CA . LEU B 1 106 ? -11.5 -32.312 -23.859 1 97 106 LEU B CA 1
ATOM 3582 C C . LEU B 1 106 ? -11.375 -32.719 -25.328 1 97 106 LEU B C 1
ATOM 3584 O O . LEU B 1 106 ? -10.984 -33.844 -25.641 1 97 106 LEU B O 1
ATOM 3588 N N . THR B 1 107 ? -11.703 -31.781 -26.172 1 97.38 107 THR B N 1
ATOM 3589 C CA . THR B 1 107 ? -11.719 -32.031 -27.609 1 97.38 107 THR B CA 1
ATOM 3590 C C . THR B 1 107 ? -10.328 -32.438 -28.094 1 97.38 107 THR B C 1
ATOM 3592 O O . THR B 1 107 ? -10.1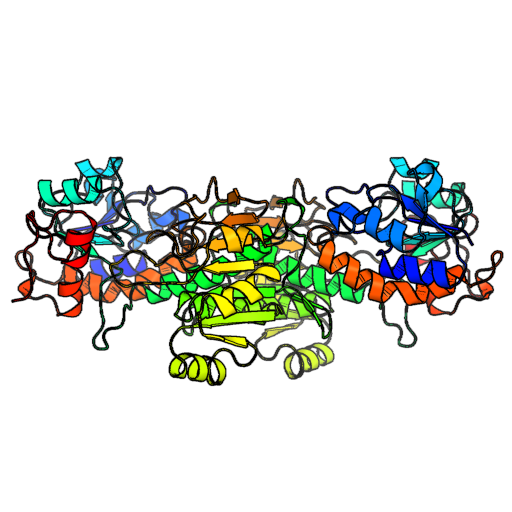95 -33.312 -28.938 1 97.38 107 THR B O 1
ATOM 3595 N N . ASN B 1 108 ? -9.344 -31.828 -27.531 1 97.5 108 ASN B N 1
ATOM 3596 C CA . ASN B 1 108 ? -7.984 -32.062 -28.016 1 97.5 108 ASN B CA 1
ATOM 3597 C C . ASN B 1 108 ? -7.285 -33.156 -27.219 1 97.5 108 ASN B C 1
ATOM 3599 O O . ASN B 1 108 ? -6.152 -33.531 -27.531 1 97.5 108 ASN B O 1
ATOM 3603 N N . GLY B 1 109 ? -7.953 -33.656 -26.203 1 95.69 109 GLY B N 1
ATOM 3604 C CA . GLY B 1 109 ? -7.422 -34.781 -25.422 1 95.69 109 GLY B CA 1
ATOM 3605 C C . GLY B 1 109 ? -6.262 -34.375 -24.531 1 95.69 109 GLY B C 1
ATOM 3606 O O . GLY B 1 109 ? -5.426 -35.219 -24.172 1 95.69 109 GLY B O 1
ATOM 3607 N N . THR B 1 110 ? -6.105 -33.094 -24.219 1 96.69 110 THR B N 1
ATOM 3608 C CA . THR B 1 110 ? -5.023 -32.562 -23.391 1 96.69 110 THR B CA 1
ATOM 3609 C C . THR B 1 110 ? -5.137 -33.094 -21.953 1 96.69 110 THR B C 1
ATOM 3611 O O . THR B 1 110 ? -6.23 -33.125 -21.391 1 96.69 110 THR B O 1
ATOM 3614 N N . THR B 1 111 ? -4.035 -33.531 -21.406 1 95 111 THR B N 1
ATOM 3615 C CA . THR B 1 111 ? -3.979 -33.812 -19.984 1 95 111 THR B CA 1
ATOM 3616 C C . THR B 1 111 ? -3.682 -32.562 -19.172 1 95 111 THR B C 1
ATOM 3618 O O . THR B 1 111 ? -2.549 -32.094 -19.156 1 95 111 THR B O 1
ATOM 3621 N N . ALA B 1 112 ? -4.684 -32.094 -18.516 1 96.81 112 ALA B N 1
ATOM 3622 C CA . ALA B 1 112 ? -4.531 -30.859 -17.75 1 96.81 112 ALA B CA 1
ATOM 3623 C C . ALA B 1 112 ? -4.402 -31.141 -16.25 1 96.81 112 ALA B C 1
ATOM 3625 O O . ALA B 1 112 ? -5.281 -31.766 -15.656 1 96.81 112 ALA B O 1
ATOM 3626 N N . ILE B 1 113 ? -3.32 -30.734 -15.68 1 95.56 113 ILE B N 1
ATOM 3627 C CA . ILE B 1 113 ? -3.035 -30.922 -14.266 1 95.56 113 ILE B CA 1
ATOM 3628 C C . ILE B 1 113 ? -3.045 -29.578 -13.547 1 95.56 113 ILE B C 1
ATOM 3630 O O . ILE B 1 113 ? -2.297 -28.672 -13.906 1 95.56 113 ILE B O 1
ATOM 3634 N N . ALA B 1 114 ? -3.838 -29.469 -12.492 1 95.25 114 ALA B N 1
ATOM 3635 C CA . ALA B 1 114 ? -4.121 -28.188 -11.875 1 95.25 114 ALA B CA 1
ATOM 3636 C C . ALA B 1 114 ? -3.219 -27.938 -10.664 1 95.25 114 ALA B C 1
ATOM 3638 O O . ALA B 1 114 ? -3.254 -28.703 -9.695 1 95.25 114 ALA B O 1
ATOM 3639 N N . TYR B 1 115 ? -2.467 -26.75 -10.719 1 95.69 115 TYR B N 1
ATOM 3640 C CA . TYR B 1 115 ? -1.646 -26.328 -9.586 1 95.69 115 TYR B CA 1
ATOM 3641 C C . TYR B 1 115 ? -2.457 -26.328 -8.297 1 95.69 115 TYR B C 1
ATOM 3643 O O . TYR B 1 115 ? -2.008 -26.828 -7.266 1 95.69 115 TYR B O 1
ATOM 3651 N N . GLU B 1 116 ? -3.686 -25.812 -8.328 1 90.06 116 GLU B N 1
ATOM 3652 C CA . GLU B 1 116 ? -4.484 -25.453 -7.16 1 90.06 116 GLU B CA 1
ATOM 3653 C C . GLU B 1 116 ? -5.059 -26.703 -6.488 1 90.06 116 GLU B C 1
ATOM 3655 O O . GLU B 1 116 ? -5.602 -26.625 -5.383 1 90.06 116 GLU B O 1
ATOM 3660 N N . LEU B 1 117 ? -4.809 -27.906 -7.141 1 90.94 117 LEU B N 1
ATOM 3661 C CA . LEU B 1 117 ? -5.398 -29.125 -6.598 1 90.94 117 LEU B CA 1
ATOM 3662 C C . LEU B 1 117 ? -4.316 -30.109 -6.16 1 90.94 117 LEU B C 1
ATOM 3664 O O . LEU B 1 117 ? -4.621 -31.156 -5.582 1 90.94 117 LEU B O 1
ATOM 3668 N N . VAL B 1 118 ? -3.062 -29.75 -6.441 1 94.19 118 VAL B N 1
ATOM 3669 C CA . VAL B 1 118 ? -1.98 -30.641 -6.02 1 94.19 118 VAL B CA 1
ATOM 3670 C C . VAL B 1 118 ? -1.925 -30.688 -4.492 1 94.19 118 VAL B C 1
ATOM 3672 O O . VAL B 1 118 ? -1.845 -29.656 -3.83 1 94.19 118 VAL B O 1
ATOM 3675 N N . GLU B 1 119 ? -1.976 -31.859 -3.971 1 92.25 119 GLU B N 1
ATOM 3676 C CA . GLU B 1 119 ? -1.924 -32.062 -2.525 1 92.25 119 GLU B CA 1
ATOM 3677 C C . GLU B 1 119 ? -0.601 -32.688 -2.098 1 92.25 119 GLU B C 1
ATOM 3679 O O . GLU B 1 119 ? -0.018 -33.469 -2.838 1 92.25 119 GLU B O 1
ATOM 3684 N N . ASP B 1 120 ? -0.163 -32.281 -0.978 1 89.12 120 ASP B N 1
ATOM 3685 C CA . ASP B 1 120 ? 0.963 -33 -0.384 1 89.12 120 ASP B CA 1
ATOM 3686 C C . ASP B 1 120 ? 0.483 -34.156 0.484 1 89.12 120 ASP B C 1
ATOM 3688 O O . ASP B 1 120 ? -0.695 -34.531 0.452 1 89.12 120 ASP B O 1
ATOM 3692 N N . GLU B 1 121 ? 1.421 -34.812 1.24 1 86.62 121 GLU B N 1
ATOM 3693 C CA . GLU B 1 121 ? 1.131 -36.031 2.021 1 86.62 121 GLU B CA 1
ATOM 3694 C C . GLU B 1 121 ? 0.158 -35.719 3.156 1 86.62 121 GLU B C 1
ATOM 3696 O O . GLU B 1 121 ? -0.554 -36.594 3.627 1 86.62 121 GLU B O 1
ATOM 3701 N N . GLN B 1 122 ? 0.054 -34.438 3.523 1 87.31 122 GLN B N 1
ATOM 3702 C CA . GLN B 1 122 ? -0.796 -34.062 4.645 1 87.31 122 GLN B CA 1
ATOM 3703 C C . GLN B 1 122 ? -2.127 -33.5 4.152 1 87.31 122 GLN B C 1
ATOM 3705 O O . GLN B 1 122 ? -2.943 -33.031 4.949 1 87.31 122 GLN B O 1
ATOM 3710 N N . GLY B 1 123 ? -2.316 -33.531 2.83 1 85.38 123 GLY B N 1
ATOM 3711 C CA . GLY B 1 123 ? -3.561 -33.031 2.262 1 85.38 123 GLY B CA 1
ATOM 3712 C C . GLY B 1 123 ? -3.57 -31.547 2.072 1 85.38 123 GLY B C 1
ATOM 3713 O O . GLY B 1 123 ? -4.613 -30.953 1.778 1 85.38 123 GLY B O 1
ATOM 3714 N N . ARG B 1 124 ? -2.461 -31.031 2.244 1 87.94 124 ARG B N 1
ATOM 3715 C CA . ARG B 1 124 ? -2.338 -29.594 2.012 1 87.94 124 ARG B CA 1
ATOM 3716 C C . ARG B 1 124 ? -2.135 -29.297 0.529 1 87.94 124 ARG B C 1
ATOM 3718 O O . ARG B 1 124 ? -1.884 -30.203 -0.263 1 87.94 124 ARG B O 1
ATOM 3725 N N . LEU B 1 125 ? -2.332 -27.938 0.133 1 91.25 125 LEU B N 1
ATOM 3726 C CA . LEU B 1 125 ? -2.154 -27.484 -1.242 1 91.25 125 LEU B CA 1
ATOM 3727 C C . LEU B 1 125 ? -0.881 -26.656 -1.383 1 91.25 125 LEU B C 1
ATOM 3729 O O . LEU B 1 125 ? -0.939 -25.422 -1.429 1 91.25 125 LEU B O 1
ATOM 3733 N N . PRO B 1 126 ? 0.238 -27.281 -1.541 1 93.06 126 PRO B N 1
ATOM 3734 C CA . PRO B 1 126 ? 1.54 -26.625 -1.413 1 93.06 126 PRO B CA 1
ATOM 3735 C C . PRO B 1 126 ? 1.772 -25.562 -2.486 1 93.06 126 PRO B C 1
ATOM 3737 O O . PRO B 1 126 ? 2.465 -24.578 -2.24 1 93.06 126 PRO B O 1
ATOM 3740 N N . ILE B 1 127 ? 1.23 -25.766 -3.658 1 94.5 127 ILE B N 1
ATOM 3741 C CA . ILE B 1 127 ? 1.483 -24.844 -4.762 1 94.5 127 ILE B CA 1
ATOM 3742 C C . ILE B 1 127 ? 0.619 -23.594 -4.598 1 94.5 127 ILE B C 1
ATOM 3744 O O . ILE B 1 127 ? 1.038 -22.484 -4.957 1 94.5 127 ILE B O 1
ATOM 3748 N N . LEU B 1 128 ? -0.524 -23.766 -3.971 1 91.69 128 LEU B N 1
ATOM 3749 C CA . LEU B 1 128 ? -1.457 -22.656 -3.807 1 91.69 128 LEU B CA 1
ATOM 3750 C C . LEU B 1 128 ? -1.026 -21.75 -2.656 1 91.69 128 LEU B C 1
ATOM 3752 O O . LEU B 1 128 ? -1.299 -20.547 -2.674 1 91.69 128 LEU B O 1
ATOM 3756 N N . VAL B 1 129 ? -0.298 -22.25 -1.713 1 93.19 129 VAL B N 1
ATOM 3757 C CA . VAL B 1 129 ? 0.003 -21.578 -0.447 1 93.19 129 VAL B CA 1
ATOM 3758 C C . VAL B 1 129 ? 0.797 -20.312 -0.708 1 93.19 129 VAL B C 1
ATOM 3760 O O . VAL B 1 129 ? 0.412 -19.219 -0.256 1 93.19 129 VAL B O 1
ATOM 3763 N N . PRO B 1 130 ? 1.876 -20.359 -1.482 1 94.56 130 PRO B N 1
ATOM 3764 C CA . PRO B 1 130 ? 2.629 -19.125 -1.692 1 94.56 130 PRO B CA 1
ATOM 3765 C C . PRO B 1 130 ? 1.831 -18.062 -2.461 1 94.56 130 PRO B C 1
ATOM 3767 O O . PRO B 1 130 ? 1.966 -16.875 -2.197 1 94.56 130 PRO B O 1
ATOM 3770 N N . MET B 1 131 ? 1.005 -18.453 -3.377 1 94.5 131 MET B N 1
ATOM 3771 C CA . MET B 1 131 ? 0.177 -17.516 -4.125 1 94.5 131 MET B CA 1
ATOM 3772 C C . MET B 1 131 ? -0.885 -16.891 -3.229 1 94.5 131 MET B C 1
ATOM 3774 O O . MET B 1 131 ? -1.18 -15.695 -3.346 1 94.5 131 MET B O 1
ATOM 3778 N N . SER B 1 132 ? -1.389 -17.703 -2.307 1 94.56 132 SER B N 1
ATOM 3779 C CA . SER B 1 132 ? -2.369 -17.203 -1.346 1 94.56 132 SER B CA 1
ATOM 3780 C C . SER B 1 132 ? -1.748 -16.172 -0.406 1 94.56 132 SER B C 1
ATOM 3782 O O . SER B 1 132 ? -2.367 -15.156 -0.096 1 94.56 132 SER B O 1
ATOM 3784 N N . ALA B 1 133 ? -0.529 -16.484 0.019 1 95.12 133 ALA B N 1
ATOM 3785 C CA . ALA B 1 133 ? 0.188 -15.562 0.891 1 95.12 133 ALA B CA 1
ATOM 3786 C C . ALA B 1 133 ? 0.391 -14.211 0.207 1 95.12 133 ALA B C 1
ATOM 3788 O O . ALA B 1 133 ? 0.099 -13.164 0.789 1 95.12 133 ALA B O 1
ATOM 3789 N N . ILE B 1 134 ? 0.85 -14.258 -1.025 1 95.94 134 ILE B N 1
ATOM 3790 C CA . ILE B 1 134 ? 1.103 -13.047 -1.798 1 95.94 134 ILE B CA 1
ATOM 3791 C C . ILE B 1 134 ? -0.206 -12.289 -2.01 1 95.94 134 ILE B C 1
ATOM 3793 O O . ILE B 1 134 ? -0.257 -11.07 -1.84 1 95.94 134 ILE B O 1
ATOM 3797 N N . ALA B 1 135 ? -1.229 -13 -2.359 1 96.12 135 ALA B N 1
ATOM 3798 C CA . ALA B 1 135 ? -2.533 -12.375 -2.574 1 96.12 135 ALA B CA 1
ATOM 3799 C C . ALA B 1 135 ? -3.02 -11.672 -1.312 1 96.12 135 ALA B C 1
ATOM 3801 O O . ALA B 1 135 ? -3.572 -10.57 -1.382 1 96.12 135 ALA B O 1
ATOM 3802 N N . GLY B 1 136 ? -2.877 -12.289 -0.146 1 96.56 136 GLY B N 1
ATOM 3803 C CA . GLY B 1 136 ? -3.248 -11.672 1.117 1 96.56 136 GLY B CA 1
ATOM 3804 C C . GLY B 1 136 ? -2.49 -10.383 1.397 1 96.56 136 GLY B C 1
ATOM 3805 O O . GLY B 1 136 ? -3.088 -9.375 1.78 1 96.56 136 GLY B O 1
ATOM 3806 N N . ASN B 1 137 ? -1.189 -10.43 1.193 1 96.19 137 ASN B N 1
ATOM 3807 C CA . ASN B 1 137 ? -0.355 -9.25 1.371 1 96.19 137 ASN B CA 1
ATOM 3808 C C . ASN B 1 137 ? -0.778 -8.117 0.437 1 96.19 137 ASN B C 1
ATOM 3810 O O . ASN B 1 137 ? -0.947 -6.977 0.872 1 96.19 137 ASN B O 1
ATOM 3814 N N . VAL B 1 138 ? -1.01 -8.469 -0.817 1 96.94 138 VAL B N 1
ATOM 3815 C CA . VAL B 1 138 ? -1.318 -7.488 -1.857 1 96.94 138 VAL B CA 1
ATOM 3816 C C . VAL B 1 138 ? -2.707 -6.902 -1.62 1 96.94 138 VAL B C 1
ATOM 3818 O O . VAL B 1 138 ? -2.943 -5.723 -1.886 1 96.94 138 VAL B O 1
ATOM 3821 N N . ALA B 1 139 ? -3.566 -7.715 -1.062 1 98 139 ALA B N 1
ATOM 3822 C CA . ALA B 1 139 ? -4.934 -7.262 -0.82 1 98 139 ALA B CA 1
ATOM 3823 C C . ALA B 1 139 ? -4.949 -6.039 0.094 1 98 139 ALA B C 1
ATOM 3825 O O . ALA B 1 139 ? -5.648 -5.059 -0.182 1 98 139 ALA B O 1
ATOM 3826 N N . VAL B 1 140 ? -4.191 -6.07 1.154 1 97.75 140 VAL B N 1
ATOM 3827 C CA . VAL B 1 140 ? -4.145 -4.957 2.096 1 97.75 140 VAL B CA 1
ATOM 3828 C C . VAL B 1 140 ? -3.475 -3.752 1.438 1 97.75 140 VAL B C 1
ATOM 3830 O O . VAL B 1 140 ? -3.93 -2.617 1.599 1 97.75 140 VAL B O 1
ATOM 3833 N N . LEU B 1 141 ? -2.402 -4.023 0.713 1 97.62 141 LEU B N 1
ATOM 3834 C CA . LEU B 1 141 ? -1.696 -2.957 0.015 1 97.62 141 LEU B CA 1
ATOM 3835 C C . LEU B 1 141 ? -2.633 -2.215 -0.933 1 97.62 141 LEU B C 1
ATOM 3837 O O . LEU B 1 141 ? -2.717 -0.985 -0.894 1 97.62 141 LEU B O 1
ATOM 3841 N N . MET B 1 142 ? -3.379 -2.953 -1.746 1 98.25 142 MET B N 1
ATOM 3842 C CA . MET B 1 142 ? -4.285 -2.344 -2.715 1 98.25 142 MET B CA 1
ATOM 3843 C C . MET B 1 142 ? -5.453 -1.659 -2.01 1 98.25 142 MET B C 1
ATOM 3845 O O . MET B 1 142 ? -5.844 -0.55 -2.379 1 98.25 142 MET B O 1
ATOM 3849 N N . GLY B 1 143 ? -5.973 -2.33 -1.027 1 98.62 143 GLY B N 1
ATOM 3850 C CA . GLY B 1 143 ? -7.031 -1.704 -0.251 1 98.62 143 GLY B CA 1
ATOM 3851 C C . GLY B 1 143 ? -6.629 -0.368 0.342 1 98.62 143 GLY B C 1
ATOM 3852 O O . GLY B 1 143 ? -7.359 0.617 0.224 1 98.62 143 GLY B O 1
ATOM 3853 N N . ALA B 1 144 ? -5.461 -0.355 0.993 1 98.19 144 ALA B N 1
ATOM 3854 C CA . ALA B 1 144 ? -4.941 0.864 1.608 1 98.19 144 ALA B CA 1
ATOM 3855 C C . ALA B 1 144 ? -4.699 1.946 0.561 1 98.19 144 ALA B C 1
ATOM 3857 O O . ALA B 1 144 ? -4.984 3.123 0.797 1 98.19 144 ALA B O 1
ATOM 3858 N N . TYR B 1 145 ? -4.164 1.579 -0.587 1 98.38 145 TYR B N 1
ATOM 3859 C CA . TYR B 1 145 ? -3.914 2.525 -1.667 1 98.38 145 TYR B CA 1
ATOM 3860 C C . TYR B 1 145 ? -5.215 3.154 -2.154 1 98.38 145 TYR B C 1
ATOM 3862 O O . TYR B 1 145 ? -5.293 4.371 -2.334 1 98.38 145 TYR B O 1
ATOM 3870 N N . TYR B 1 146 ? -6.254 2.402 -2.309 1 98.56 146 TYR B N 1
ATOM 3871 C CA . TYR B 1 146 ? -7.492 2.893 -2.902 1 98.56 146 TYR B CA 1
ATOM 3872 C C . TYR B 1 146 ? -8.352 3.611 -1.866 1 98.56 146 TYR B C 1
ATOM 3874 O O . TYR B 1 146 ? -9.352 4.242 -2.209 1 98.56 146 TYR B O 1
ATOM 3882 N N . LEU B 1 147 ? -7.949 3.559 -0.616 1 98.44 147 LEU B N 1
ATOM 3883 C CA . LEU B 1 147 ? -8.594 4.375 0.408 1 98.44 147 LEU B CA 1
ATOM 3884 C C . LEU B 1 147 ? -8.18 5.84 0.27 1 98.44 147 LEU B C 1
ATOM 3886 O O . LEU B 1 147 ? -8.812 6.719 0.861 1 98.44 147 LEU B O 1
ATOM 3890 N N . ALA B 1 148 ? -7.113 6.105 -0.465 1 97.69 148 ALA B N 1
ATOM 3891 C CA . ALA B 1 148 ? -6.676 7.484 -0.677 1 97.69 148 ALA B CA 1
ATOM 3892 C C . ALA B 1 148 ? -7.773 8.312 -1.34 1 97.69 148 ALA B C 1
ATOM 3894 O O . ALA B 1 148 ? -8.516 7.809 -2.188 1 97.69 148 ALA B O 1
ATOM 3895 N N . LYS B 1 149 ? -7.785 9.547 -1.062 1 96.62 149 LYS B N 1
ATOM 3896 C CA . LYS B 1 149 ? -8.852 10.422 -1.54 1 96.62 149 LYS B CA 1
ATOM 3897 C C . LYS B 1 149 ? -8.75 10.641 -3.047 1 96.62 149 LYS B C 1
ATOM 3899 O O . LYS B 1 149 ? -9.766 10.742 -3.734 1 96.62 149 LYS B O 1
ATOM 3904 N N . PHE B 1 150 ? -7.539 10.68 -3.594 1 94.5 150 PHE B N 1
ATOM 3905 C CA . PHE B 1 150 ? -7.371 10.93 -5.02 1 94.5 150 PHE B CA 1
ATOM 3906 C C . PHE B 1 150 ? -7.895 9.766 -5.844 1 94.5 150 PHE B C 1
ATOM 3908 O O . PHE B 1 150 ? -8.086 9.891 -7.055 1 94.5 150 PHE B O 1
ATOM 3915 N N . ASN B 1 151 ? -8.188 8.625 -5.207 1 96.44 151 ASN B N 1
ATOM 3916 C CA . ASN B 1 151 ? -8.828 7.48 -5.852 1 96.44 151 ASN B CA 1
ATOM 3917 C C . ASN B 1 151 ? -10.336 7.488 -5.637 1 96.44 151 ASN B C 1
ATOM 3919 O O . ASN B 1 151 ? -11.031 6.578 -6.082 1 96.44 151 ASN B O 1
ATOM 3923 N N . GLY B 1 152 ? -10.852 8.516 -4.914 1 95.88 152 GLY B N 1
ATOM 3924 C CA . GLY B 1 152 ? -12.258 8.547 -4.523 1 95.88 152 GLY B CA 1
ATOM 3925 C C . GLY B 1 152 ? -12.531 7.789 -3.238 1 95.88 152 GLY B C 1
ATOM 3926 O O . GLY B 1 152 ? -13.688 7.527 -2.904 1 95.88 152 GLY B O 1
ATOM 3927 N N . GLY B 1 153 ? -11.5 7.398 -2.529 1 97.62 153 GLY B N 1
ATOM 3928 C CA . GLY B 1 153 ? -11.633 6.672 -1.277 1 97.62 153 GLY B CA 1
ATOM 3929 C C . GLY B 1 153 ? -12.055 7.555 -0.118 1 97.62 153 GLY B C 1
ATOM 3930 O O . GLY B 1 153 ? -12.203 8.766 -0.278 1 97.62 153 GLY B O 1
ATOM 3931 N N . LYS B 1 154 ? -12.125 6.977 1.06 1 96.5 154 LYS B N 1
ATOM 3932 C CA . LYS B 1 154 ? -12.609 7.633 2.271 1 96.5 154 LYS B CA 1
ATOM 3933 C C . LYS B 1 154 ? -11.562 8.594 2.828 1 96.5 154 LYS B C 1
ATOM 3935 O O . LYS B 1 154 ? -11.875 9.438 3.668 1 96.5 154 LYS B O 1
ATOM 3940 N N . GLY B 1 155 ? -10.328 8.375 2.379 1 97.31 155 GLY B N 1
ATOM 3941 C CA . GLY B 1 155 ? -9.258 9.195 2.924 1 97.31 155 GLY B CA 1
ATOM 3942 C C . GLY B 1 155 ? -8.766 8.711 4.273 1 97.31 155 GLY B C 1
ATOM 3943 O O . GLY B 1 155 ? -8.219 9.492 5.055 1 97.31 155 GLY B O 1
ATOM 3944 N N . VAL B 1 156 ? -8.945 7.457 4.559 1 97.25 156 VAL B N 1
ATOM 3945 C CA . VAL B 1 156 ? -8.508 6.852 5.809 1 97.25 156 VAL B CA 1
ATOM 3946 C C . VAL B 1 156 ? -7.172 6.145 5.602 1 97.25 156 VAL B C 1
ATOM 3948 O O . VAL B 1 156 ? -7.02 5.359 4.664 1 97.25 156 VAL B O 1
ATOM 3951 N N . GLN B 1 157 ? -6.203 6.496 6.367 1 95.88 157 GLN B N 1
ATOM 3952 C CA . GLN B 1 157 ? -4.93 5.785 6.355 1 95.88 157 GLN B CA 1
ATOM 3953 C C . GLN B 1 157 ? -4.953 4.598 7.312 1 95.88 157 GLN B C 1
ATOM 3955 O O . GLN B 1 157 ? -5.43 4.711 8.445 1 95.88 157 GLN B O 1
ATOM 3960 N N . LEU B 1 158 ? -4.504 3.449 6.828 1 95 158 LEU B N 1
ATOM 3961 C CA . LEU B 1 158 ? -4.227 2.346 7.738 1 95 158 LEU B CA 1
ATOM 3962 C C . LEU B 1 158 ? -2.867 2.523 8.406 1 95 158 LEU B C 1
ATOM 3964 O O . LEU B 1 158 ? -1.833 2.508 7.734 1 95 158 LEU B O 1
ATOM 3968 N N . GLY B 1 159 ? -2.885 2.758 9.719 1 91.31 159 GLY B N 1
ATOM 3969 C CA . GLY B 1 159 ? -1.599 2.947 10.367 1 91.31 159 GLY B CA 1
ATOM 3970 C C . GLY B 1 159 ? -1.718 3.477 11.789 1 91.31 159 GLY B C 1
ATOM 3971 O O . GLY B 1 159 ? -2.793 3.91 12.203 1 91.31 159 GLY B O 1
ATOM 3972 N N . ARG B 1 160 ? -0.568 3.461 12.438 1 91.31 160 ARG B N 1
ATOM 3973 C CA . ARG B 1 160 ? -0.49 3.986 13.797 1 91.31 160 ARG B CA 1
ATOM 3974 C C . ARG B 1 160 ? 0.076 5.402 13.805 1 91.31 160 ARG B C 1
ATOM 3976 O O . ARG B 1 160 ? 1.014 5.707 13.07 1 91.31 160 ARG B O 1
ATOM 3983 N N . ILE B 1 161 ? -0.546 6.238 14.484 1 91.19 161 ILE B N 1
ATOM 3984 C CA . ILE B 1 161 ? -0.025 7.559 14.82 1 91.19 161 ILE B CA 1
ATOM 3985 C C . ILE B 1 161 ? 0.11 7.684 16.344 1 91.19 161 ILE B C 1
ATOM 3987 O O . ILE B 1 161 ? -0.892 7.766 17.047 1 91.19 161 ILE B O 1
ATOM 3991 N N . GLY B 1 162 ? 1.313 7.684 16.828 1 81.31 162 GLY B N 1
ATOM 3992 C CA . GLY B 1 162 ? 1.48 7.547 18.266 1 81.31 162 GLY B CA 1
ATOM 3993 C C . GLY B 1 162 ? 0.916 6.246 18.812 1 81.31 162 GLY B C 1
ATOM 3994 O O . GLY B 1 162 ? 1.262 5.164 18.328 1 81.31 162 GLY B O 1
ATOM 3995 N N . LYS B 1 163 ? -0.017 6.344 19.703 1 81.38 163 LYS B N 1
ATOM 3996 C CA . LYS B 1 163 ? -0.616 5.164 20.328 1 81.38 163 LYS B CA 1
ATOM 3997 C C . LYS B 1 163 ? -1.949 4.816 19.672 1 81.38 163 LYS B C 1
ATOM 3999 O O . LYS B 1 163 ? -2.547 3.783 19.969 1 81.38 163 LYS B O 1
ATOM 4004 N N . ASN B 1 164 ? -2.303 5.578 18.719 1 88.44 164 ASN B N 1
ATOM 4005 C CA . ASN B 1 164 ? -3.633 5.414 18.141 1 88.44 164 ASN B CA 1
ATOM 4006 C C . ASN B 1 164 ? -3.588 4.617 16.844 1 88.44 164 ASN B C 1
ATOM 4008 O O . ASN B 1 164 ? -2.703 4.828 16.016 1 88.44 164 ASN B O 1
ATOM 4012 N N . ARG B 1 165 ? -4.531 3.664 16.766 1 92.06 165 ARG B N 1
ATOM 4013 C CA . ARG B 1 165 ? -4.715 2.91 15.531 1 92.06 165 ARG B CA 1
ATOM 4014 C C . ARG B 1 165 ? -5.77 3.564 14.648 1 92.06 165 ARG B C 1
ATOM 4016 O O . ARG B 1 165 ? -6.785 4.059 15.141 1 92.06 165 ARG B O 1
ATOM 4023 N N . HIS B 1 166 ? -5.453 3.615 13.43 1 94.12 166 HIS B N 1
ATOM 4024 C CA . HIS B 1 166 ? -6.395 4.195 12.484 1 94.12 166 HIS B CA 1
ATOM 4025 C C . HIS B 1 166 ? -6.742 3.209 11.375 1 94.12 166 HIS B C 1
ATOM 4027 O O . HIS B 1 166 ? -5.867 2.492 10.883 1 94.12 166 HIS B O 1
ATOM 4033 N N . GLY B 1 167 ? -8.031 3.166 11.008 1 96.69 167 GLY B N 1
ATOM 4034 C CA . GLY B 1 167 ? -8.523 2.266 9.977 1 96.69 167 GLY B CA 1
ATOM 4035 C C . GLY B 1 167 ? -9.109 0.985 10.539 1 96.69 167 GLY B C 1
ATOM 4036 O O . GLY B 1 167 ? -8.539 0.379 11.445 1 96.69 167 GLY B O 1
ATOM 4037 N N . ASN B 1 168 ? -10.281 0.64 10.117 1 98.25 168 ASN B N 1
ATOM 4038 C CA . ASN B 1 168 ? -10.969 -0.593 10.484 1 98.25 168 ASN B CA 1
ATOM 4039 C C . ASN B 1 168 ? -11 -1.582 9.32 1 98.25 168 ASN B C 1
ATOM 4041 O O . ASN B 1 168 ? -11.586 -1.298 8.273 1 98.25 168 ASN B O 1
ATOM 4045 N N . VAL B 1 169 ? -10.422 -2.773 9.57 1 98.75 169 VAL B N 1
ATOM 4046 C CA . VAL B 1 169 ? -10.328 -3.768 8.508 1 98.75 169 VAL B CA 1
ATOM 4047 C C . VAL B 1 169 ? -11.062 -5.039 8.922 1 98.75 169 VAL B C 1
ATOM 4049 O O . VAL B 1 169 ? -10.867 -5.547 10.023 1 98.75 169 VAL B O 1
ATOM 4052 N N . LEU B 1 170 ? -11.961 -5.508 8.07 1 98.88 170 LEU B N 1
ATOM 4053 C CA . LEU B 1 170 ? -12.594 -6.809 8.242 1 98.88 170 LEU B CA 1
ATOM 4054 C C . LEU B 1 170 ? -12.055 -7.812 7.223 1 98.88 170 LEU B C 1
ATOM 4056 O O . LEU B 1 170 ? -12.109 -7.566 6.016 1 98.88 170 LEU B O 1
ATOM 4060 N N . VAL B 1 171 ? -11.5 -8.859 7.672 1 98.75 171 VAL B N 1
ATOM 4061 C CA . VAL B 1 171 ? -11.07 -9.977 6.832 1 98.75 171 VAL B CA 1
ATOM 4062 C C . VAL B 1 171 ? -12.039 -11.141 6.984 1 98.75 171 VAL B C 1
ATOM 4064 O O . VAL B 1 171 ? -12.227 -11.664 8.086 1 98.75 171 VAL B O 1
ATOM 4067 N N . VAL B 1 172 ? -12.648 -11.539 5.895 1 98.44 172 VAL B N 1
ATOM 4068 C CA . VAL B 1 172 ? -13.578 -12.664 5.922 1 98.44 172 VAL B CA 1
ATOM 4069 C C . VAL B 1 172 ? -12.875 -13.93 5.438 1 98.44 172 VAL B C 1
ATOM 4071 O O . VAL B 1 172 ? -12.656 -14.102 4.238 1 98.44 172 VAL B O 1
ATOM 4074 N N . GLY B 1 173 ? -12.633 -14.812 6.344 1 96.75 173 GLY B N 1
ATOM 4075 C CA . GLY B 1 173 ? -11.82 -15.992 6.105 1 96.75 173 GLY B CA 1
ATOM 4076 C C . GLY B 1 173 ? -10.516 -15.984 6.879 1 96.75 173 GLY B C 1
ATOM 4077 O O . GLY B 1 173 ? -9.867 -14.945 7 1 96.75 173 GLY B O 1
ATOM 4078 N N . ASP B 1 174 ? -10.164 -17.141 7.43 1 95.25 174 ASP B N 1
ATOM 4079 C CA . ASP B 1 174 ? -8.969 -17.188 8.266 1 95.25 174 ASP B CA 1
ATOM 4080 C C . ASP B 1 174 ? -7.969 -18.219 7.738 1 95.25 174 ASP B C 1
ATOM 4082 O O . ASP B 1 174 ? -7.18 -18.766 8.508 1 95.25 174 ASP B O 1
ATOM 4086 N N . GLY B 1 175 ? -8.016 -18.531 6.434 1 93.5 175 GLY B N 1
ATOM 4087 C CA . GLY B 1 175 ? -6.996 -19.344 5.789 1 93.5 175 GLY B CA 1
ATOM 4088 C C . GLY B 1 175 ? -5.711 -18.578 5.527 1 93.5 175 GLY B C 1
ATOM 4089 O O . GLY B 1 175 ? -5.418 -17.594 6.203 1 93.5 175 GLY B O 1
ATOM 4090 N N . VAL B 1 176 ? -4.965 -19.062 4.574 1 92.94 176 VAL B N 1
ATOM 4091 C CA . VAL B 1 176 ? -3.65 -18.5 4.285 1 92.94 176 VAL B CA 1
ATOM 4092 C C . VAL B 1 176 ? -3.795 -17.047 3.84 1 92.94 176 VAL B C 1
ATOM 4094 O O . VAL B 1 176 ? -3.1 -16.156 4.348 1 92.94 176 VAL B O 1
ATOM 4097 N N . VAL B 1 177 ? -4.77 -16.766 2.916 1 95.31 177 VAL B N 1
ATOM 4098 C CA . VAL B 1 177 ? -5 -15.414 2.426 1 95.31 177 VAL B CA 1
ATOM 4099 C C . VAL B 1 177 ? -5.371 -14.5 3.59 1 95.31 177 VAL B C 1
ATOM 4101 O O . VAL B 1 177 ? -4.777 -13.43 3.766 1 95.31 177 VAL B O 1
ATOM 4104 N N . GLY B 1 178 ? -6.34 -14.953 4.359 1 96.88 178 GLY B N 1
ATOM 4105 C CA . GLY B 1 178 ? -6.832 -14.148 5.469 1 96.88 178 GLY B CA 1
ATOM 4106 C C . GLY B 1 178 ? -5.77 -13.859 6.512 1 96.88 178 GLY B C 1
ATOM 4107 O O . GLY B 1 178 ? -5.664 -12.734 7.012 1 96.88 178 GLY B O 1
ATOM 4108 N N . MET B 1 179 ? -5.012 -14.883 6.848 1 95.19 179 MET B N 1
ATOM 4109 C CA . MET B 1 179 ? -3.963 -14.734 7.855 1 95.19 179 MET B CA 1
ATOM 4110 C C . MET B 1 179 ? -2.934 -13.695 7.418 1 95.19 179 MET B C 1
ATOM 4112 O O . MET B 1 179 ? -2.562 -12.812 8.203 1 95.19 179 MET B O 1
ATOM 4116 N N . HIS B 1 180 ? -2.49 -13.789 6.199 1 95 180 HIS B N 1
ATOM 4117 C CA . HIS B 1 180 ? -1.49 -12.844 5.711 1 95 180 HIS B CA 1
ATOM 4118 C C . HIS B 1 180 ? -2.066 -11.438 5.605 1 95 180 HIS B C 1
ATOM 4120 O O . HIS B 1 180 ? -1.396 -10.461 5.949 1 95 180 HIS B O 1
ATOM 4126 N N . ALA B 1 181 ? -3.305 -11.32 5.156 1 97.06 181 ALA B N 1
ATOM 4127 C CA . ALA B 1 181 ? -3.963 -10.016 5.09 1 97.06 181 ALA B CA 1
ATOM 4128 C C . ALA B 1 181 ? -4.074 -9.383 6.477 1 97.06 181 ALA B C 1
ATOM 4130 O O . ALA B 1 181 ? -3.715 -8.219 6.668 1 97.06 181 ALA B O 1
ATOM 4131 N N . ALA B 1 182 ? -4.539 -10.195 7.422 1 97.31 182 ALA B N 1
ATOM 4132 C CA . ALA B 1 182 ? -4.707 -9.711 8.789 1 97.31 182 ALA B CA 1
ATOM 4133 C C . ALA B 1 182 ? -3.367 -9.289 9.383 1 97.31 182 ALA B C 1
ATOM 4135 O O . ALA B 1 182 ? -3.279 -8.266 10.062 1 97.31 182 ALA B O 1
ATOM 4136 N N . ARG B 1 183 ? -2.383 -10.086 9.133 1 93.62 183 ARG B N 1
ATOM 4137 C CA . ARG B 1 183 ? -1.054 -9.781 9.656 1 93.62 183 ARG B CA 1
ATOM 4138 C C . ARG B 1 183 ? -0.551 -8.445 9.141 1 93.62 183 ARG B C 1
ATOM 4140 O O . ARG B 1 183 ? -0.091 -7.602 9.914 1 93.62 183 ARG B O 1
ATOM 4147 N N . VAL B 1 184 ? -0.631 -8.211 7.871 1 93.94 184 VAL B N 1
ATOM 4148 C CA . VAL B 1 184 ? -0.139 -6.984 7.246 1 93.94 184 VAL B CA 1
ATOM 4149 C C . VAL B 1 184 ? -0.957 -5.793 7.738 1 93.94 184 VAL B C 1
ATOM 4151 O O . VAL B 1 184 ? -0.395 -4.777 8.156 1 93.94 184 VAL B O 1
ATOM 4154 N N . ALA B 1 185 ? -2.273 -5.91 7.727 1 96.62 185 ALA B N 1
ATOM 4155 C CA . ALA B 1 185 ? -3.139 -4.816 8.156 1 96.62 185 ALA B CA 1
ATOM 4156 C C . ALA B 1 185 ? -2.859 -4.438 9.609 1 96.62 185 ALA B C 1
ATOM 4158 O O . ALA B 1 185 ? -2.752 -3.252 9.938 1 96.62 185 ALA B O 1
ATOM 4159 N N . SER B 1 186 ? -2.746 -5.453 10.438 1 94.19 186 SER B N 1
ATOM 4160 C CA . SER B 1 186 ? -2.457 -5.215 11.852 1 94.19 186 SER B CA 1
ATOM 4161 C C . SER B 1 186 ? -1.085 -4.57 12.031 1 94.19 186 SER B C 1
ATOM 4163 O O . SER B 1 186 ? -0.926 -3.654 12.836 1 94.19 186 SER B O 1
ATOM 4165 N N . ALA B 1 187 ? -0.177 -5.07 11.32 1 87.25 187 ALA B N 1
ATOM 4166 C CA . ALA B 1 187 ? 1.186 -4.551 11.406 1 87.25 187 ALA B CA 1
ATOM 4167 C C . ALA B 1 187 ? 1.247 -3.094 10.961 1 87.25 187 ALA B C 1
ATOM 4169 O O . ALA B 1 187 ? 2.045 -2.311 11.484 1 87.25 187 ALA B O 1
ATOM 4170 N N . MET B 1 188 ? 0.454 -2.721 10.039 1 90.75 188 MET B N 1
ATOM 4171 C CA . MET B 1 188 ? 0.379 -1.332 9.602 1 90.75 188 MET B CA 1
ATOM 4172 C C . MET B 1 188 ? -0.23 -0.448 10.68 1 90.75 188 MET B C 1
ATOM 4174 O O . MET B 1 188 ? -0.05 0.771 10.664 1 90.75 188 MET B O 1
ATOM 4178 N N . GLY B 1 189 ? -0.975 -1.076 11.555 1 92.31 189 GLY B N 1
ATOM 4179 C CA . GLY B 1 189 ? -1.533 -0.321 12.664 1 92.31 189 GLY B CA 1
ATOM 4180 C C . GLY B 1 189 ? -3.043 -0.188 12.594 1 92.31 189 GLY B C 1
ATOM 4181 O O . GLY B 1 189 ? -3.635 0.606 13.328 1 92.31 189 GLY B O 1
ATOM 4182 N N . ALA B 1 190 ? -3.732 -0.926 11.719 1 96.25 190 ALA B N 1
ATOM 4183 C CA . ALA B 1 190 ? -5.188 -0.894 11.625 1 96.25 190 ALA B CA 1
ATOM 4184 C C . ALA B 1 190 ? -5.828 -1.724 12.734 1 96.25 190 ALA B C 1
ATOM 4186 O O . ALA B 1 190 ? -5.172 -2.582 13.328 1 96.25 190 ALA B O 1
ATOM 4187 N N . GLU B 1 191 ? -7.055 -1.407 13.07 1 97.12 191 GLU B N 1
ATOM 4188 C CA . GLU B 1 191 ? -7.902 -2.307 13.852 1 97.12 191 GLU B CA 1
ATOM 4189 C C . GLU B 1 191 ? -8.477 -3.416 12.977 1 97.12 191 GLU B C 1
ATOM 4191 O O . GLU B 1 191 ? -9.219 -3.145 12.031 1 97.12 191 GLU B O 1
ATOM 4196 N N . VAL B 1 192 ? -8.133 -4.691 13.312 1 98.19 192 VAL B N 1
ATOM 4197 C CA . VAL B 1 192 ? -8.438 -5.773 12.383 1 98.19 192 VAL B CA 1
ATOM 4198 C C . VAL B 1 192 ? -9.391 -6.77 13.047 1 98.19 192 VAL B C 1
ATOM 4200 O O . VAL B 1 192 ? -9.172 -7.176 14.188 1 98.19 192 VAL B O 1
ATOM 4203 N N . TYR B 1 193 ? -10.453 -7.102 12.359 1 98.56 193 TYR B N 1
ATOM 4204 C CA . TYR B 1 193 ? -11.328 -8.227 12.68 1 98.56 193 TYR B CA 1
ATOM 4205 C C . TYR B 1 193 ? -11.211 -9.328 11.641 1 98.56 193 TYR B C 1
ATOM 4207 O O . TYR B 1 193 ? -11.227 -9.062 10.438 1 98.56 193 TYR B O 1
ATOM 4215 N N . VAL B 1 194 ? -11.055 -10.555 12.086 1 98.62 194 VAL B N 1
ATOM 4216 C CA . VAL B 1 194 ? -11.055 -11.719 11.203 1 98.62 194 VAL B CA 1
ATOM 4217 C C . VAL B 1 194 ? -12.281 -12.586 11.492 1 98.62 194 VAL B C 1
ATOM 4219 O O . VAL B 1 194 ? -12.516 -12.969 12.641 1 98.62 194 VAL B O 1
ATOM 4222 N N . ALA B 1 195 ? -13.047 -12.844 10.508 1 98.31 195 ALA B N 1
ATOM 4223 C CA . ALA B 1 195 ? -14.219 -13.703 10.641 1 98.31 195 ALA B CA 1
ATOM 4224 C C . ALA B 1 195 ? -13.93 -15.117 10.133 1 98.31 195 ALA B C 1
ATOM 4226 O O . ALA B 1 195 ? -13.727 -15.32 8.938 1 98.31 195 ALA B O 1
ATOM 4227 N N . GLY B 1 196 ? -13.922 -16.047 11.031 1 96.5 196 GLY B N 1
ATOM 4228 C CA . GLY B 1 196 ? -13.695 -17.453 10.703 1 96.5 196 GLY B CA 1
ATOM 4229 C C . GLY B 1 196 ? -14.859 -18.344 11.07 1 96.5 196 GLY B C 1
ATOM 4230 O O . GLY B 1 196 ? -15.859 -17.875 11.633 1 96.5 196 GLY B O 1
ATOM 4231 N N . ILE B 1 197 ? -14.758 -19.609 10.703 1 94.19 197 ILE B N 1
ATOM 4232 C CA . ILE B 1 197 ? -15.875 -20.516 10.945 1 94.19 197 ILE B CA 1
ATOM 4233 C C . ILE B 1 197 ? -15.461 -21.578 11.953 1 94.19 197 ILE B C 1
ATOM 4235 O O . ILE B 1 197 ? -16.312 -22.312 12.469 1 94.19 197 ILE B O 1
ATOM 4239 N N . ASP B 1 198 ? -14.188 -21.719 12.305 1 94.75 198 ASP B N 1
ATOM 4240 C CA . ASP B 1 198 ? -13.656 -22.703 13.234 1 94.75 198 ASP B CA 1
ATOM 4241 C C . ASP B 1 198 ? -13.008 -22.031 14.438 1 94.75 198 ASP B C 1
ATOM 4243 O O . ASP B 1 198 ? -11.906 -21.5 14.336 1 94.75 198 ASP B O 1
ATOM 4247 N N . LYS B 1 199 ? -13.633 -22.234 15.594 1 95.06 199 LYS B N 1
ATOM 4248 C CA . LYS B 1 199 ? -13.18 -21.547 16.812 1 95.06 199 LYS B CA 1
ATOM 4249 C C . LYS B 1 199 ? -11.781 -22.016 17.219 1 95.06 199 LYS B C 1
ATOM 4251 O O . LYS B 1 199 ? -10.969 -21.219 17.672 1 95.06 199 LYS B O 1
ATOM 4256 N N . SER B 1 200 ? -11.539 -23.25 17.062 1 96.31 200 SER B N 1
ATOM 4257 C CA . SER B 1 200 ? -10.242 -23.797 17.453 1 96.31 200 SER B CA 1
ATOM 4258 C C . SER B 1 200 ? -9.125 -23.219 16.594 1 96.31 200 SER B C 1
ATOM 4260 O O . SER B 1 200 ? -8.047 -22.891 17.094 1 96.31 200 SER B O 1
ATOM 4262 N N . HIS B 1 201 ? -9.406 -23.094 15.359 1 95.5 201 HIS B N 1
ATOM 4263 C CA . HIS B 1 201 ? -8.414 -22.531 14.453 1 95.5 201 HIS B CA 1
ATOM 4264 C C . HIS B 1 201 ? -8.188 -21.062 14.742 1 95.5 201 HIS B C 1
ATOM 4266 O O . HIS B 1 201 ? -7.043 -20.594 14.734 1 95.5 201 HIS B O 1
ATOM 4272 N N . MET B 1 202 ? -9.211 -20.328 15.039 1 96.5 202 MET B N 1
ATOM 4273 C CA . MET B 1 202 ? -9.109 -18.906 15.367 1 96.5 202 MET B CA 1
ATOM 4274 C C . MET B 1 202 ? -8.273 -18.703 16.625 1 96.5 202 MET B C 1
ATOM 4276 O O . MET B 1 202 ? -7.438 -17.812 16.688 1 96.5 202 MET B O 1
ATOM 4280 N N . ASP B 1 203 ? -8.508 -19.578 17.594 1 96.5 203 ASP B N 1
ATOM 4281 C CA . ASP B 1 203 ? -7.746 -19.5 18.828 1 96.5 203 ASP B CA 1
ATOM 4282 C C . ASP B 1 203 ? -6.262 -19.75 18.578 1 96.5 203 ASP B C 1
ATOM 4284 O O . ASP B 1 203 ? -5.402 -19.094 19.172 1 96.5 203 ASP B O 1
ATOM 4288 N N . TRP B 1 204 ? -6.062 -20.719 17.766 1 96.62 204 TRP B N 1
ATOM 4289 C CA . TRP B 1 204 ? -4.676 -21.016 17.422 1 96.62 204 TRP B CA 1
ATOM 4290 C C . TRP B 1 204 ? -4.012 -19.828 16.734 1 96.62 204 TRP B C 1
ATOM 4292 O O . TRP B 1 204 ? -2.889 -19.453 17.078 1 96.62 204 TRP B O 1
ATOM 4302 N N . LEU B 1 205 ? -4.68 -19.234 15.773 1 96.25 205 LEU B N 1
ATOM 4303 C CA . LEU B 1 205 ? -4.152 -18.078 15.055 1 96.25 205 LEU B CA 1
ATOM 4304 C C . LEU B 1 205 ? -3.881 -16.922 16.016 1 96.25 205 LEU B C 1
ATOM 4306 O O . LEU B 1 205 ? -2.848 -16.25 15.906 1 96.25 205 LEU B O 1
ATOM 4310 N N . ARG B 1 206 ? -4.773 -16.625 16.938 1 95.81 206 ARG B N 1
ATOM 4311 C CA . ARG B 1 206 ? -4.633 -15.555 17.906 1 95.81 206 ARG B CA 1
ATOM 4312 C C . ARG B 1 206 ? -3.385 -15.742 18.766 1 95.81 206 ARG B C 1
ATOM 4314 O O . ARG B 1 206 ? -2.631 -14.797 18.984 1 95.81 206 ARG B O 1
ATOM 4321 N N . ARG B 1 207 ? -3.113 -16.922 19.156 1 95.12 207 ARG B N 1
ATOM 4322 C CA . ARG B 1 207 ? -2.025 -17.234 20.078 1 95.12 207 ARG B CA 1
ATOM 4323 C C . ARG B 1 207 ? -0.682 -17.25 19.359 1 95.12 207 ARG B C 1
ATOM 4325 O O . ARG B 1 207 ? 0.324 -16.781 19.906 1 95.12 207 ARG B O 1
ATOM 4332 N N . ASN B 1 208 ? -0.731 -17.719 18.141 1 93.12 208 ASN B N 1
ATOM 4333 C CA . ASN B 1 208 ? 0.548 -18.062 17.531 1 93.12 208 ASN B CA 1
ATOM 4334 C C . ASN B 1 208 ? 0.924 -17.094 16.422 1 93.12 208 ASN B C 1
ATOM 4336 O O . ASN B 1 208 ? 2.107 -16.906 16.125 1 93.12 208 ASN B O 1
ATOM 4340 N N . GLU B 1 209 ? -0.071 -16.484 15.781 1 91 209 GLU B N 1
ATOM 4341 C CA . GLU B 1 209 ? 0.242 -15.742 14.562 1 91 209 GLU B CA 1
ATOM 4342 C C . GLU B 1 209 ? -0.231 -14.297 14.664 1 91 209 GLU B C 1
ATOM 4344 O O . GLU B 1 209 ? 0.439 -13.383 14.18 1 91 209 GLU B O 1
ATOM 4349 N N . LEU B 1 210 ? -1.36 -14.055 15.281 1 94.38 210 LEU B N 1
ATOM 4350 C CA . LEU B 1 210 ? -2.029 -12.758 15.211 1 94.38 210 LEU B CA 1
ATOM 4351 C C . LEU B 1 210 ? -2.533 -12.328 16.578 1 94.38 210 LEU B C 1
ATOM 4353 O O . LEU B 1 210 ? -3.74 -12.172 16.781 1 94.38 210 LEU B O 1
ATOM 4357 N N . PRO B 1 211 ? -1.673 -12.016 17.5 1 92.81 211 PRO B N 1
ATOM 4358 C CA . PRO B 1 211 ? -2.09 -11.734 18.875 1 92.81 211 PRO B CA 1
ATOM 4359 C C . PRO B 1 211 ? -2.85 -10.414 19 1 92.81 211 PRO B C 1
ATOM 4361 O O . PRO B 1 211 ? -3.609 -10.227 19.953 1 92.81 211 PRO B O 1
ATOM 4364 N N . GLU B 1 212 ? -2.766 -9.5 18.078 1 92.88 212 GLU B N 1
ATOM 4365 C CA . GLU B 1 212 ? -3.391 -8.188 18.219 1 92.88 212 GLU B CA 1
ATOM 4366 C C . GLU B 1 212 ? -4.684 -8.102 17.406 1 92.88 212 GLU B C 1
ATOM 4368 O O . GLU B 1 212 ? -5.305 -7.039 17.328 1 92.88 212 GLU B O 1
ATOM 4373 N N . VAL B 1 213 ? -5.07 -9.164 16.734 1 96.75 213 VAL B N 1
ATOM 4374 C CA . VAL B 1 213 ? -6.215 -9.18 15.836 1 96.75 213 VAL B CA 1
ATOM 4375 C C . VAL B 1 213 ? -7.449 -9.688 16.578 1 96.75 213 VAL B C 1
ATOM 4377 O O . VAL B 1 213 ? -7.352 -10.57 17.438 1 96.75 213 VAL B O 1
ATOM 4380 N N . ASN B 1 214 ? -8.578 -9.094 16.297 1 97.75 214 ASN B N 1
ATOM 4381 C CA . ASN B 1 214 ? -9.852 -9.562 16.828 1 97.75 214 ASN B CA 1
ATOM 4382 C C . ASN B 1 214 ? -10.461 -10.648 15.953 1 97.75 214 ASN B C 1
ATOM 4384 O O . ASN B 1 214 ? -10.445 -10.547 14.727 1 97.75 214 ASN B O 1
ATOM 4388 N N . PHE B 1 215 ? -10.945 -11.734 16.641 1 98 215 PHE B N 1
ATOM 4389 C CA . PHE B 1 215 ? -11.586 -12.812 15.906 1 98 215 PHE B CA 1
ATOM 4390 C C . PHE B 1 215 ? -13.07 -12.883 16.234 1 98 215 PHE B C 1
ATOM 4392 O O . PHE B 1 215 ? -13.469 -12.695 17.391 1 98 215 PHE B O 1
ATOM 4399 N N . VAL B 1 216 ? -13.852 -13.141 15.227 1 97.81 216 VAL B N 1
ATOM 4400 C CA . VAL B 1 216 ? -15.289 -13.289 15.398 1 97.81 216 VAL B CA 1
ATOM 4401 C C . VAL B 1 216 ? -15.789 -14.461 14.555 1 97.81 216 VAL B C 1
ATOM 4403 O O . VAL B 1 216 ? -15.188 -14.805 13.531 1 97.81 216 VAL B O 1
ATOM 4406 N N . LEU B 1 217 ? -16.891 -15.07 15.008 1 97.44 217 LEU B N 1
ATOM 4407 C CA . LEU B 1 217 ? -17.516 -16.109 14.188 1 97.44 217 LEU B CA 1
ATOM 4408 C C . LEU B 1 217 ? -18.188 -15.5 12.961 1 97.44 217 LEU B C 1
ATOM 4410 O O . LEU B 1 217 ? -18.859 -14.477 13.062 1 97.44 217 LEU B O 1
ATOM 4414 N N . SER B 1 218 ? -17.953 -16.141 11.852 1 96.81 218 SER B N 1
ATOM 4415 C CA . SER B 1 218 ? -18.516 -15.672 10.586 1 96.81 218 SER B CA 1
ATOM 4416 C C . SER B 1 218 ? -20.016 -15.969 10.5 1 96.81 218 SER B C 1
ATOM 4418 O O . SER B 1 218 ? -20.422 -16.906 9.828 1 96.81 218 SER B O 1
ATOM 4420 N N . THR B 1 219 ? -20.875 -15.227 11.156 1 96.38 219 THR B N 1
ATOM 4421 C CA . THR B 1 219 ? -22.328 -15.266 11.07 1 96.38 219 THR B CA 1
ATOM 4422 C C . THR B 1 219 ? -22.859 -14 10.414 1 96.38 219 THR B C 1
ATOM 4424 O O . THR B 1 219 ? -22.219 -12.953 10.445 1 96.38 219 THR B O 1
ATOM 4427 N N . PRO B 1 220 ? -24 -14.148 9.766 1 96.19 220 PRO B N 1
ATOM 4428 C CA . PRO B 1 220 ? -24.562 -12.953 9.148 1 96.19 220 PRO B CA 1
ATOM 4429 C C . PRO B 1 220 ? -24.703 -11.789 10.133 1 96.19 220 PRO B C 1
ATOM 4431 O O . PRO B 1 220 ? -24.469 -10.641 9.766 1 96.19 220 PRO B O 1
ATOM 4434 N N . GLU B 1 221 ? -25 -12.102 11.367 1 96.38 221 GLU B N 1
ATOM 4435 C CA . GLU B 1 221 ? -25.203 -11.07 12.383 1 96.38 221 GLU B CA 1
ATOM 4436 C C . GLU B 1 221 ? -23.891 -10.367 12.711 1 96.38 221 GLU B C 1
ATOM 4438 O O . GLU B 1 221 ? -23.828 -9.133 12.719 1 96.38 221 GLU B O 1
ATOM 4443 N N . ASN B 1 222 ? -22.844 -11.133 12.984 1 97.12 222 ASN B N 1
ATOM 4444 C CA . ASN B 1 222 ? -21.547 -10.555 13.32 1 97.12 222 ASN B CA 1
ATOM 4445 C C . ASN B 1 222 ? -20.969 -9.758 12.148 1 97.12 222 ASN B C 1
ATOM 4447 O O . ASN B 1 222 ? -20.469 -8.648 12.336 1 97.12 222 ASN B O 1
ATOM 4451 N N . ILE B 1 223 ? -21.062 -10.273 10.977 1 97.75 223 ILE B N 1
ATOM 4452 C CA . ILE B 1 223 ? -20.516 -9.641 9.781 1 97.75 223 ILE B CA 1
ATOM 4453 C C . ILE B 1 223 ? -21.234 -8.328 9.508 1 97.75 223 ILE B C 1
ATOM 4455 O O . ILE B 1 223 ? -20.609 -7.305 9.25 1 97.75 223 ILE B O 1
ATOM 4459 N N . SER B 1 224 ? -22.578 -8.383 9.602 1 97.25 224 SER B N 1
ATOM 4460 C CA . SER B 1 224 ? -23.375 -7.195 9.32 1 97.25 224 SER B CA 1
ATOM 4461 C C . SER B 1 224 ? -23 -6.051 10.258 1 97.25 224 SER B C 1
ATOM 4463 O O . SER B 1 224 ? -22.938 -4.891 9.844 1 97.25 224 SER B O 1
ATOM 4465 N N . ARG B 1 225 ? -22.734 -6.344 11.453 1 97 225 ARG B N 1
ATOM 4466 C CA . ARG B 1 225 ? -22.375 -5.336 12.453 1 97 225 ARG B CA 1
ATOM 4467 C C . ARG B 1 225 ? -21.031 -4.707 12.141 1 97 225 ARG B C 1
ATOM 4469 O O . ARG B 1 225 ? -20.875 -3.484 12.188 1 97 225 ARG B O 1
ATOM 4476 N N . ILE B 1 226 ? -20.078 -5.48 11.805 1 98 226 ILE B N 1
ATOM 4477 C CA . ILE B 1 226 ? -18.703 -5.023 11.617 1 98 226 ILE B CA 1
ATOM 4478 C C . ILE B 1 226 ? -18.578 -4.285 10.289 1 98 226 ILE B C 1
ATOM 4480 O O . ILE B 1 226 ? -17.844 -3.307 10.18 1 98 226 ILE B O 1
ATOM 4484 N N . VAL B 1 227 ? -19.359 -4.699 9.297 1 98.25 227 VAL B N 1
ATOM 4485 C CA . VAL B 1 227 ? -19.297 -4.145 7.945 1 98.25 227 VAL B CA 1
ATOM 4486 C C . VAL B 1 227 ? -19.656 -2.66 7.984 1 98.25 227 VAL B C 1
ATOM 4488 O O . VAL B 1 227 ? -19.062 -1.86 7.246 1 98.25 227 VAL B O 1
ATOM 4491 N N . THR B 1 228 ? -20.5 -2.248 8.891 1 96.81 228 THR B N 1
ATOM 4492 C CA . THR B 1 228 ? -20.969 -0.872 8.953 1 96.81 228 THR B CA 1
ATOM 4493 C C . THR B 1 228 ? -19.844 0.081 9.32 1 96.81 228 THR B C 1
ATOM 4495 O O . THR B 1 228 ? -19.844 1.243 8.914 1 96.81 228 THR B O 1
ATOM 4498 N N . GLU B 1 229 ? -18.859 -0.434 9.992 1 96.69 229 GLU B N 1
ATOM 4499 C CA . GLU B 1 229 ? -17.781 0.418 10.492 1 96.69 229 GLU B CA 1
ATOM 4500 C C . GLU B 1 229 ? -16.484 0.183 9.719 1 96.69 229 GLU B C 1
ATOM 4502 O O . GLU B 1 229 ? -15.492 0.872 9.945 1 96.69 229 GLU B O 1
ATOM 4507 N N . ALA B 1 230 ? -16.516 -0.754 8.82 1 98.5 230 ALA B N 1
ATOM 4508 C CA . ALA B 1 230 ? -15.281 -1.154 8.133 1 98.5 230 ALA B CA 1
ATOM 4509 C C . ALA B 1 230 ? -14.883 -0.122 7.086 1 98.5 230 ALA B C 1
ATOM 4511 O O . ALA B 1 230 ? -15.727 0.408 6.367 1 98.5 230 ALA B O 1
ATOM 4512 N N . ASP B 1 231 ? -13.609 0.226 7.062 1 98.62 231 ASP B N 1
ATOM 4513 C CA . ASP B 1 231 ? -13.039 1.042 6 1 98.62 231 ASP B CA 1
ATOM 4514 C C . ASP B 1 231 ? -12.57 0.173 4.832 1 98.62 231 ASP B C 1
ATOM 4516 O O . ASP B 1 231 ? -12.57 0.614 3.682 1 98.62 231 ASP B O 1
ATOM 4520 N N . LEU B 1 232 ? -12.141 -1.028 5.141 1 98.88 232 LEU B N 1
ATOM 4521 C CA . LEU B 1 232 ? -11.633 -2.01 4.188 1 98.88 232 LEU B CA 1
ATOM 4522 C C . LEU B 1 232 ? -12.125 -3.41 4.531 1 98.88 232 LEU B C 1
ATOM 4524 O O . LEU B 1 232 ? -12.047 -3.832 5.688 1 98.88 232 LEU B O 1
ATOM 4528 N N . ILE B 1 233 ? -12.695 -4.066 3.553 1 98.88 233 ILE B N 1
ATOM 4529 C CA . ILE B 1 233 ? -13.07 -5.469 3.697 1 98.88 233 ILE B CA 1
ATOM 4530 C C . ILE B 1 233 ? -12.25 -6.324 2.729 1 98.88 233 ILE B C 1
ATOM 4532 O O . ILE B 1 233 ? -12.133 -5.988 1.549 1 98.88 233 ILE B O 1
ATOM 4536 N N . ILE B 1 234 ? -11.703 -7.379 3.219 1 98.75 234 ILE B N 1
ATOM 4537 C CA . ILE B 1 234 ? -10.977 -8.344 2.402 1 98.75 234 ILE B CA 1
ATOM 4538 C C . ILE B 1 234 ? -11.719 -9.68 2.398 1 98.75 234 ILE B C 1
ATOM 4540 O O . ILE B 1 234 ? -11.875 -10.312 3.445 1 98.75 234 ILE B O 1
ATOM 4544 N N . GLY B 1 235 ? -12.211 -10.062 1.268 1 98.19 235 GLY B N 1
ATOM 4545 C CA . GLY B 1 235 ? -12.805 -11.375 1.098 1 98.19 235 GLY B CA 1
ATOM 4546 C C . GLY B 1 235 ? -11.773 -12.461 0.845 1 98.19 235 GLY B C 1
ATOM 4547 O O . GLY B 1 235 ? -11.125 -12.477 -0.203 1 98.19 235 GLY B O 1
ATOM 4548 N N . ALA B 1 236 ? -11.648 -13.336 1.733 1 96.69 236 ALA B N 1
ATOM 4549 C CA . ALA B 1 236 ? -10.625 -14.375 1.688 1 96.69 236 ALA B CA 1
ATOM 4550 C C . ALA B 1 236 ? -11.219 -15.75 1.934 1 96.69 236 ALA B C 1
ATOM 4552 O O . ALA B 1 236 ? -10.641 -16.562 2.652 1 96.69 236 ALA B O 1
ATOM 4553 N N . VAL B 1 237 ? -12.336 -16 1.333 1 92.06 237 VAL B N 1
ATOM 4554 C CA . VAL B 1 237 ? -13.023 -17.281 1.483 1 92.06 237 VAL B CA 1
ATOM 4555 C C . VAL B 1 237 ? -12.633 -18.219 0.343 1 92.06 237 VAL B C 1
ATOM 4557 O O . VAL B 1 237 ? -12.68 -17.828 -0.828 1 92.06 237 VAL B O 1
ATOM 4560 N N . LEU B 1 238 ? -12.07 -19.375 0.685 1 78.69 238 LEU B N 1
ATOM 4561 C CA . LEU B 1 238 ? -11.703 -20.375 -0.309 1 78.69 238 LEU B CA 1
ATOM 4562 C C . LEU B 1 238 ? -12.461 -21.672 -0.074 1 78.69 238 LEU B C 1
ATOM 4564 O O . LEU B 1 238 ? -12.492 -22.188 1.048 1 78.69 238 LEU B O 1
ATOM 4568 N N . CYS B 1 239 ? -13.133 -22.141 -1.122 1 74.81 239 CYS B N 1
ATOM 4569 C CA . CYS B 1 239 ? -13.727 -23.469 -1.129 1 74.81 239 CYS B CA 1
ATOM 4570 C C . CYS B 1 239 ? -13.078 -24.359 -2.182 1 74.81 239 CYS B C 1
ATOM 4572 O O . CYS B 1 239 ? -13.133 -24.062 -3.375 1 74.81 239 CYS B O 1
ATOM 4574 N N . ARG B 1 240 ? -12.461 -25.422 -1.785 1 69.06 240 ARG B N 1
ATOM 4575 C CA . ARG B 1 240 ? -11.711 -26.297 -2.672 1 69.06 240 ARG B CA 1
ATOM 4576 C C . ARG B 1 240 ? -12.586 -26.797 -3.814 1 69.06 240 ARG B C 1
ATOM 4578 O O . ARG B 1 240 ? -13.578 -27.484 -3.584 1 69.06 240 ARG B O 1
ATOM 4585 N N . GLY B 1 241 ? -12.227 -26.438 -4.98 1 63.94 241 GLY B N 1
ATOM 4586 C CA . GLY B 1 241 ? -12.836 -26.969 -6.188 1 63.94 241 GLY B CA 1
ATOM 4587 C C . GLY B 1 241 ? -14.25 -26.469 -6.402 1 63.94 241 GLY B C 1
ATOM 4588 O O . GLY B 1 241 ? -14.938 -26.922 -7.324 1 63.94 241 GLY B O 1
ATOM 4589 N N . ASP B 1 242 ? -14.703 -25.562 -5.562 1 72.38 242 ASP B N 1
ATOM 4590 C CA . ASP B 1 242 ? -16.078 -25.062 -5.656 1 72.38 242 ASP B CA 1
ATOM 4591 C C . ASP B 1 242 ? -16.125 -23.547 -5.676 1 72.38 242 ASP B C 1
ATOM 4593 O O . ASP B 1 242 ? -15.094 -22.891 -5.496 1 72.38 242 ASP B O 1
ATOM 4597 N N . LYS B 1 243 ? -17.312 -23.062 -6.07 1 78.75 243 LYS B N 1
ATOM 4598 C CA . LYS B 1 243 ? -17.531 -21.625 -6 1 78.75 243 LYS B CA 1
ATOM 4599 C C . LYS B 1 243 ? -17.531 -21.141 -4.551 1 78.75 243 LYS B C 1
ATOM 4601 O O . LYS B 1 243 ? -18.031 -21.828 -3.662 1 78.75 243 LYS B O 1
ATOM 4606 N N . ALA B 1 244 ? -17.047 -19.953 -4.379 1 81.81 244 ALA B N 1
ATOM 4607 C CA . ALA B 1 244 ? -17.062 -19.359 -3.043 1 81.81 244 ALA B CA 1
ATOM 4608 C C . ALA B 1 244 ? -18.469 -18.938 -2.641 1 81.81 244 ALA B C 1
ATOM 4610 O O . ALA B 1 244 ? -19.219 -18.406 -3.457 1 81.81 244 ALA B O 1
ATOM 4611 N N . PRO B 1 245 ? -18.891 -19.219 -1.398 1 88.5 245 PRO B N 1
ATOM 4612 C CA . PRO B 1 245 ? -20.172 -18.703 -0.923 1 88.5 245 PRO B CA 1
ATOM 4613 C C . PRO B 1 245 ? -20.203 -17.188 -0.804 1 88.5 245 PRO B C 1
ATOM 4615 O O . PRO B 1 245 ? -19.156 -16.562 -0.554 1 88.5 245 PRO B O 1
ATOM 4618 N N . LYS B 1 246 ? -21.359 -16.641 -0.998 1 94.62 246 LYS B N 1
ATOM 4619 C CA . LYS B 1 246 ? -21.531 -15.195 -0.805 1 94.62 246 LYS B CA 1
ATOM 4620 C C . LYS B 1 246 ? -21.75 -14.859 0.667 1 94.62 246 LYS B C 1
ATOM 4622 O O . LYS B 1 246 ? -22.859 -14.984 1.176 1 94.62 246 LYS B O 1
ATOM 4627 N N . VAL B 1 247 ? -20.75 -14.375 1.325 1 96.62 247 VAL B N 1
ATOM 4628 C CA . VAL B 1 247 ? -20.797 -14.094 2.756 1 96.62 247 VAL B CA 1
ATOM 4629 C C . VAL B 1 247 ? -21.25 -12.648 2.984 1 96.62 247 VAL B C 1
ATOM 4631 O O . VAL B 1 247 ? -22 -12.367 3.92 1 96.62 247 VAL B O 1
ATOM 4634 N N . ILE B 1 248 ? -20.797 -11.719 2.176 1 98.31 248 ILE B N 1
ATOM 4635 C CA . ILE B 1 248 ? -21.188 -10.312 2.271 1 98.31 248 ILE B CA 1
ATOM 4636 C C . ILE B 1 248 ? -22.281 -10.008 1.258 1 98.31 248 ILE B C 1
ATOM 4638 O O . ILE B 1 248 ? -22.078 -10.141 0.049 1 98.31 248 ILE B O 1
ATOM 4642 N N . THR B 1 249 ? -23.406 -9.539 1.711 1 98.19 249 THR B N 1
ATOM 4643 C CA . THR B 1 249 ? -24.547 -9.289 0.847 1 98.19 249 THR B CA 1
ATOM 4644 C C . THR B 1 249 ? -24.5 -7.867 0.286 1 98.19 249 THR B C 1
ATOM 4646 O O . THR B 1 249 ? -23.75 -7.027 0.773 1 98.19 249 THR B O 1
ATOM 4649 N N . GLU B 1 250 ? -25.281 -7.648 -0.733 1 98.38 250 GLU B N 1
ATOM 4650 C CA . GLU B 1 250 ? -25.391 -6.305 -1.294 1 98.38 250 GLU B CA 1
ATOM 4651 C C . GLU B 1 250 ? -25.938 -5.32 -0.265 1 98.38 250 GLU B C 1
ATOM 4653 O O . GLU B 1 250 ? -25.516 -4.16 -0.227 1 98.38 250 GLU B O 1
ATOM 4658 N N . GLN B 1 251 ? -26.875 -5.805 0.554 1 98.12 251 GLN B N 1
ATOM 4659 C CA . GLN B 1 251 ? -27.438 -4.961 1.605 1 98.12 251 GLN B CA 1
ATOM 4660 C C . GLN B 1 251 ? -26.344 -4.508 2.58 1 98.12 251 GLN B C 1
ATOM 4662 O O . GLN B 1 251 ? -26.344 -3.357 3.021 1 98.12 251 GLN B O 1
ATOM 4667 N N . MET B 1 252 ? -25.469 -5.41 2.906 1 98.31 252 MET B N 1
ATOM 4668 C CA . MET B 1 252 ? -24.375 -5.066 3.793 1 98.31 252 MET B CA 1
ATOM 4669 C C . MET B 1 252 ? -23.469 -4.016 3.154 1 98.31 252 MET B C 1
ATOM 4671 O O . MET B 1 252 ? -23.094 -3.035 3.803 1 98.31 252 MET B O 1
ATOM 4675 N N . ILE B 1 253 ? -23.125 -4.16 1.883 1 98.62 253 ILE B N 1
ATOM 4676 C CA . ILE B 1 253 ? -22.297 -3.219 1.141 1 98.62 253 ILE B CA 1
ATOM 4677 C C . ILE B 1 253 ? -22.953 -1.834 1.16 1 98.62 253 ILE B C 1
ATOM 4679 O O . ILE B 1 253 ? -22.266 -0.827 1.356 1 98.62 253 ILE B O 1
ATOM 4683 N N . ALA B 1 254 ? -24.25 -1.795 1.032 1 98.25 254 ALA B N 1
ATOM 4684 C CA . ALA B 1 254 ? -25 -0.54 0.968 1 98.25 254 ALA B CA 1
ATOM 4685 C C . ALA B 1 254 ? -24.922 0.204 2.299 1 98.25 254 ALA B C 1
ATOM 4687 O O . ALA B 1 254 ? -25.203 1.404 2.359 1 98.25 254 ALA B O 1
ATOM 4688 N N . THR B 1 255 ? -24.578 -0.511 3.371 1 97.88 255 THR B N 1
ATOM 4689 C CA . THR B 1 255 ? -24.5 0.126 4.684 1 97.88 255 THR B CA 1
ATOM 4690 C C . THR B 1 255 ? -23.125 0.731 4.914 1 97.88 255 THR B C 1
ATOM 4692 O O . THR B 1 255 ? -22.922 1.493 5.863 1 97.88 255 THR B O 1
ATOM 4695 N N . MET B 1 256 ? -22.141 0.409 4.113 1 97.75 256 MET B N 1
ATOM 4696 C CA . MET B 1 256 ? -20.797 0.951 4.273 1 97.75 256 MET B CA 1
ATOM 4697 C C . MET B 1 256 ? -20.75 2.426 3.887 1 97.75 256 MET B C 1
ATOM 4699 O O . MET B 1 256 ? -21.562 2.885 3.084 1 97.75 256 MET B O 1
ATOM 4703 N N . MET B 1 257 ? -19.859 3.18 4.453 1 95.56 257 MET B N 1
ATOM 4704 C CA . MET B 1 257 ? -19.688 4.582 4.086 1 95.56 257 MET B CA 1
ATOM 4705 C C . MET B 1 257 ? -19.109 4.711 2.68 1 95.56 257 MET B C 1
ATOM 4707 O O . MET B 1 257 ? -18.234 3.945 2.297 1 95.56 257 MET B O 1
ATOM 4711 N N . PRO B 1 258 ? -19.625 5.707 1.895 1 96.38 258 PRO B N 1
ATOM 4712 C CA . PRO B 1 258 ? -19.031 5.938 0.582 1 96.38 258 PRO B CA 1
ATOM 4713 C C . PRO B 1 258 ? -17.516 6.176 0.662 1 96.38 258 PRO B C 1
ATOM 4715 O O . PRO B 1 258 ? -17.047 6.859 1.575 1 96.38 258 PRO B O 1
ATOM 4718 N N . GLY B 1 259 ? -16.781 5.57 -0.293 1 97.44 259 GLY B N 1
ATOM 4719 C CA . GLY B 1 259 ? -15.336 5.684 -0.307 1 97.44 259 GLY B CA 1
ATOM 4720 C C . GLY B 1 259 ? -14.641 4.52 0.37 1 97.44 259 GLY B C 1
ATOM 4721 O O . GLY B 1 259 ? -13.422 4.379 0.278 1 97.44 259 GLY B O 1
ATOM 4722 N N . SER B 1 260 ? -15.414 3.662 1.099 1 98.44 260 SER B N 1
ATOM 4723 C CA . SER B 1 260 ? -14.844 2.422 1.614 1 98.44 260 SER B CA 1
ATOM 4724 C C . SER B 1 260 ? -14.391 1.51 0.481 1 98.44 260 SER B C 1
ATOM 4726 O O . SER B 1 260 ? -14.742 1.729 -0.68 1 98.44 260 SER B O 1
ATOM 4728 N N . VAL B 1 261 ? -13.547 0.505 0.862 1 98.88 261 VAL B N 1
ATOM 4729 C CA . VAL B 1 261 ? -12.969 -0.364 -0.159 1 98.88 261 VAL B CA 1
ATOM 4730 C C . VAL B 1 261 ? -13.227 -1.825 0.199 1 98.88 261 VAL B C 1
ATOM 4732 O O . VAL B 1 261 ? -13.164 -2.205 1.37 1 98.88 261 VAL B O 1
ATOM 4735 N N . VAL B 1 262 ? -13.602 -2.613 -0.804 1 98.88 262 VAL B N 1
ATOM 4736 C CA . VAL B 1 262 ? -13.633 -4.062 -0.648 1 98.88 262 VAL B CA 1
ATOM 4737 C C . VAL B 1 262 ? -12.68 -4.711 -1.654 1 98.88 262 VAL B C 1
ATOM 4739 O O . VAL B 1 262 ? -12.609 -4.289 -2.811 1 98.88 262 VAL B O 1
ATOM 4742 N N . VAL B 1 263 ? -11.883 -5.609 -1.179 1 98.81 263 VAL B N 1
ATOM 4743 C CA . VAL B 1 263 ? -11 -6.434 -1.997 1 98.81 263 VAL B CA 1
ATOM 4744 C C . VAL B 1 263 ? -11.445 -7.891 -1.937 1 98.81 263 VAL B C 1
ATOM 4746 O O . VAL B 1 263 ? -11.359 -8.531 -0.886 1 98.81 263 VAL B O 1
ATOM 4749 N N . ASP B 1 264 ? -11.898 -8.406 -3.045 1 98.12 264 ASP B N 1
ATOM 4750 C CA . ASP B 1 264 ? -12.406 -9.773 -3.053 1 98.12 264 ASP B CA 1
ATOM 4751 C C . ASP B 1 264 ? -11.391 -10.734 -3.666 1 98.12 264 ASP B C 1
ATOM 4753 O O . ASP B 1 264 ? -11.438 -11.016 -4.867 1 98.12 264 ASP B O 1
ATOM 4757 N N . VAL B 1 265 ? -10.562 -11.305 -2.834 1 96.19 265 VAL B N 1
ATOM 4758 C CA . VAL B 1 265 ? -9.508 -12.219 -3.273 1 96.19 265 VAL B CA 1
ATOM 4759 C C . VAL B 1 265 ? -10.125 -13.523 -3.768 1 96.19 265 VAL B C 1
ATOM 4761 O O . VAL B 1 265 ? -9.523 -14.227 -4.578 1 96.19 265 VAL B O 1
ATOM 4764 N N . SER B 1 266 ? -11.344 -13.82 -3.395 1 92.44 266 SER B N 1
ATOM 4765 C CA . SER B 1 266 ? -12.055 -15.047 -3.752 1 92.44 266 SER B CA 1
ATOM 4766 C C . SER B 1 266 ? -12.633 -14.961 -5.16 1 92.44 266 SER B C 1
ATOM 4768 O O . SER B 1 266 ? -13.336 -15.875 -5.605 1 92.44 266 SER B O 1
ATOM 4770 N N . ILE B 1 267 ? -12.344 -13.961 -5.859 1 91.5 267 ILE B N 1
ATOM 4771 C CA . ILE B 1 267 ? -13 -13.641 -7.125 1 91.5 267 ILE B CA 1
ATOM 4772 C C . ILE B 1 267 ? -12.711 -14.734 -8.148 1 91.5 267 ILE B C 1
ATOM 4774 O O . ILE B 1 267 ? -13.516 -14.977 -9.047 1 91.5 267 ILE B O 1
ATOM 4778 N N . ASP B 1 268 ? -11.57 -15.438 -8.016 1 81.56 268 ASP B N 1
ATOM 4779 C CA . ASP B 1 268 ? -11.211 -16.516 -8.938 1 81.56 268 ASP B CA 1
ATOM 4780 C C . ASP B 1 268 ? -12.234 -17.641 -8.875 1 81.56 268 ASP B C 1
ATOM 4782 O O . ASP B 1 268 ? -12.391 -18.406 -9.844 1 81.56 268 ASP B O 1
ATOM 4786 N N . GLN B 1 269 ? -12.891 -17.75 -7.832 1 81.25 269 GLN B N 1
ATOM 4787 C CA . GLN B 1 269 ? -13.922 -18.766 -7.656 1 81.25 269 GLN B CA 1
ATOM 4788 C C . GLN B 1 269 ? -15.305 -18.125 -7.582 1 81.25 269 GLN B C 1
ATOM 4790 O O . GLN B 1 269 ? -16.188 -18.609 -6.863 1 81.25 269 GLN B O 1
ATOM 4795 N N . GLY B 1 270 ? -15.445 -16.938 -8.078 1 84.25 270 GLY B N 1
ATOM 4796 C CA . GLY B 1 270 ? -16.734 -16.281 -8.148 1 84.25 270 GLY B CA 1
ATOM 4797 C C . GLY B 1 270 ? -16.875 -15.148 -7.145 1 84.25 270 GLY B C 1
ATOM 4798 O O . GLY B 1 270 ? -17.828 -14.359 -7.227 1 84.25 270 GLY B O 1
ATOM 4799 N N . GLY B 1 271 ? -16.031 -15.102 -6.141 1 92.25 271 GLY B N 1
ATOM 4800 C CA . GLY B 1 271 ? -16.078 -14.031 -5.152 1 92.25 271 GLY B CA 1
ATOM 4801 C C . GLY B 1 271 ? -16.969 -14.344 -3.973 1 92.25 271 GLY B C 1
ATOM 4802 O O . GLY B 1 271 ? -17.953 -15.086 -4.109 1 92.25 271 GLY B O 1
ATOM 4803 N N . CYS B 1 272 ? -16.75 -13.742 -2.846 1 96.12 272 CYS B N 1
ATOM 4804 C CA . CYS B 1 272 ? -17.562 -13.977 -1.649 1 96.12 272 CYS B CA 1
ATOM 4805 C C . CYS B 1 272 ? -18.406 -12.75 -1.319 1 96.12 272 CYS B C 1
ATOM 4807 O O . CYS B 1 272 ? -19.062 -12.703 -0.275 1 96.12 272 CYS B O 1
ATOM 4809 N N . ILE B 1 273 ? -18.391 -11.742 -2.137 1 97.75 273 ILE B N 1
ATOM 4810 C CA . ILE B 1 273 ? -19.203 -10.531 -2.023 1 97.75 273 ILE B CA 1
ATOM 4811 C C . ILE B 1 273 ? -20.203 -10.477 -3.172 1 97.75 273 ILE B C 1
ATOM 4813 O O . ILE B 1 273 ? -19.828 -10.594 -4.34 1 97.75 273 ILE B O 1
ATOM 4817 N N . GLU B 1 274 ? -21.391 -10.273 -2.902 1 97.88 274 GLU B N 1
ATOM 4818 C CA . GLU B 1 274 ? -22.469 -10.375 -3.881 1 97.88 274 GLU B CA 1
ATOM 4819 C C . GLU B 1 274 ? -22.297 -9.375 -5.016 1 97.88 274 GLU B C 1
ATOM 4821 O O . GLU B 1 274 ? -22.656 -9.648 -6.16 1 97.88 274 GLU B O 1
ATOM 4826 N N . THR B 1 275 ? -21.688 -8.234 -4.703 1 98.12 275 THR B N 1
ATOM 4827 C CA . THR B 1 275 ? -21.578 -7.164 -5.688 1 98.12 275 THR B CA 1
ATOM 4828 C C . THR B 1 275 ? -20.266 -7.273 -6.453 1 98.12 275 THR B C 1
ATOM 4830 O O . THR B 1 275 ? -19.953 -6.418 -7.285 1 98.12 275 THR B O 1
ATOM 4833 N N . SER B 1 276 ? -19.516 -8.344 -6.234 1 96.69 276 SER B N 1
ATOM 4834 C CA . SER B 1 276 ? -18.203 -8.461 -6.855 1 96.69 276 SER B CA 1
ATOM 4835 C C . SER B 1 276 ? -18.312 -8.969 -8.289 1 96.69 276 SER B C 1
ATOM 4837 O O . SER B 1 276 ? -19.141 -9.828 -8.594 1 96.69 276 SER B O 1
ATOM 4839 N N . ARG B 1 277 ? -17.578 -8.461 -9.117 1 95.31 277 ARG B N 1
ATOM 4840 C CA . ARG B 1 277 ? -17.312 -8.953 -10.461 1 95.31 277 ARG B CA 1
ATOM 4841 C C . ARG B 1 277 ? -15.828 -8.867 -10.789 1 95.31 277 ARG B C 1
ATOM 4843 O O . ARG B 1 277 ? -15.141 -7.945 -10.336 1 95.31 277 ARG B O 1
ATOM 4850 N N . PRO B 1 278 ? -15.352 -9.781 -11.547 1 93.12 278 PRO B N 1
ATOM 4851 C CA . PRO B 1 278 ? -13.914 -9.781 -11.844 1 93.12 278 PRO B CA 1
ATOM 4852 C C . PRO B 1 278 ? -13.453 -8.492 -12.523 1 93.12 278 PRO B C 1
ATOM 4854 O O . PRO B 1 278 ? -14.18 -7.941 -13.367 1 93.12 278 PRO B O 1
ATOM 4857 N N . THR B 1 279 ? -12.352 -7.938 -12.109 1 95.56 279 THR B N 1
ATOM 4858 C CA . THR B 1 279 ? -11.656 -6.824 -12.75 1 95.56 279 THR B CA 1
ATOM 4859 C C . THR B 1 279 ? -10.258 -7.242 -13.195 1 95.56 279 THR B C 1
ATOM 4861 O O . THR B 1 279 ? -9.938 -8.43 -13.219 1 95.56 279 THR B O 1
ATOM 4864 N N . SER B 1 280 ? -9.453 -6.301 -13.734 1 93.69 280 SER B N 1
ATOM 4865 C CA . SER B 1 280 ? -8.102 -6.566 -14.219 1 93.69 280 SER B CA 1
ATOM 4866 C C . SER B 1 280 ? -7.113 -5.531 -13.688 1 93.69 280 SER B C 1
ATOM 4868 O O . SER B 1 280 ? -7.516 -4.535 -13.086 1 93.69 280 SER B O 1
ATOM 4870 N N . HIS B 1 281 ? -5.895 -5.793 -13.828 1 93.62 281 HIS B N 1
ATOM 4871 C CA . HIS B 1 281 ? -4.883 -4.836 -13.391 1 93.62 281 HIS B CA 1
ATOM 4872 C C . HIS B 1 281 ? -5.016 -3.514 -14.141 1 93.62 281 HIS B C 1
ATOM 4874 O O . HIS B 1 281 ? -4.73 -2.451 -13.586 1 93.62 281 HIS B O 1
ATOM 4880 N N . THR B 1 282 ? -5.512 -3.518 -15.414 1 94.38 282 THR B N 1
ATOM 4881 C CA . THR B 1 282 ? -5.656 -2.309 -16.219 1 94.38 282 THR B CA 1
ATOM 4882 C C . THR B 1 282 ? -6.93 -1.559 -15.844 1 94.38 282 THR B C 1
ATOM 4884 O O . THR B 1 282 ? -6.992 -0.333 -15.961 1 94.38 282 THR B O 1
ATOM 4887 N N . GLU B 1 283 ? -7.965 -2.277 -15.438 1 96.12 283 GLU B N 1
ATOM 4888 C CA . GLU B 1 283 ? -9.227 -1.747 -14.93 1 96.12 283 GLU B CA 1
ATOM 4889 C C . GLU B 1 283 ? -9.578 -2.373 -13.578 1 96.12 283 GLU B C 1
ATOM 4891 O O . GLU B 1 283 ? -10.523 -3.158 -13.484 1 96.12 283 GLU B O 1
ATOM 4896 N N . PRO B 1 284 ? -8.883 -1.9 -12.609 1 97.31 284 PRO B N 1
ATOM 4897 C CA . PRO B 1 284 ? -8.805 -2.686 -11.375 1 97.31 284 PRO B CA 1
ATOM 4898 C C . PRO B 1 284 ? -10.016 -2.479 -10.469 1 97.31 284 PRO B C 1
ATOM 4900 O O . PRO B 1 284 ? -10.281 -3.299 -9.586 1 97.31 284 PRO B O 1
ATOM 4903 N N . VAL B 1 285 ? -10.797 -1.311 -10.648 1 98.38 285 VAL B N 1
ATOM 4904 C CA . VAL B 1 285 ? -11.812 -1.045 -9.633 1 98.38 285 VAL B CA 1
ATOM 4905 C C . VAL B 1 285 ? -13.102 -0.578 -10.305 1 98.38 285 VAL B C 1
ATOM 4907 O O . VAL B 1 285 ? -13.086 -0.169 -11.469 1 98.38 285 VAL B O 1
ATOM 4910 N N . TYR B 1 286 ? -14.156 -0.703 -9.703 1 98.44 286 TYR B N 1
ATOM 4911 C CA . TYR B 1 286 ? -15.461 -0.11 -9.984 1 98.44 286 TYR B CA 1
ATOM 4912 C C . TYR B 1 286 ? -16.188 0.243 -8.688 1 98.44 286 TYR B C 1
ATOM 4914 O O . TYR B 1 286 ? -15.688 -0.036 -7.594 1 98.44 286 TYR B O 1
ATOM 4922 N N . ARG B 1 287 ? -17.312 0.98 -8.82 1 98.38 287 ARG B N 1
ATOM 4923 C CA . ARG B 1 287 ? -18.047 1.415 -7.637 1 98.38 287 ARG B CA 1
ATOM 4924 C C . ARG B 1 287 ? -19.469 0.867 -7.637 1 98.38 287 ARG B C 1
ATOM 4926 O O . ARG B 1 287 ? -20.109 0.819 -8.688 1 98.38 287 ARG B O 1
ATOM 4933 N N . THR B 1 288 ? -19.875 0.357 -6.559 1 98.5 288 THR B N 1
ATOM 4934 C CA . THR B 1 288 ? -21.25 -0.023 -6.262 1 98.5 288 THR B CA 1
ATOM 4935 C C . THR B 1 288 ? -21.672 0.512 -4.898 1 98.5 288 THR B C 1
ATOM 4937 O O . THR B 1 288 ? -21.016 0.266 -3.893 1 98.5 288 THR B O 1
ATOM 4940 N N . HIS B 1 289 ? -22.75 1.336 -4.777 1 98 289 HIS B N 1
ATOM 4941 C CA . HIS B 1 289 ? -23.234 1.981 -3.562 1 98 289 HIS B CA 1
ATOM 4942 C C . HIS B 1 289 ? -22.156 2.877 -2.953 1 98 289 HIS B C 1
ATOM 4944 O O . HIS B 1 289 ? -22.016 2.945 -1.73 1 98 289 HIS B O 1
ATOM 4950 N N . GLY B 1 290 ? -21.328 3.447 -3.801 1 97.88 290 GLY B N 1
ATOM 4951 C CA . GLY B 1 290 ? -20.281 4.352 -3.348 1 97.88 290 GLY B CA 1
ATOM 4952 C C . GLY B 1 290 ? -19.062 3.631 -2.807 1 97.88 290 GLY B C 1
ATOM 4953 O O . GLY B 1 290 ? -18.094 4.27 -2.393 1 97.88 290 GLY B O 1
ATOM 4954 N N . VAL B 1 291 ? -19.094 2.301 -2.814 1 98.69 291 VAL B N 1
ATOM 4955 C CA . VAL B 1 291 ? -18 1.488 -2.289 1 98.69 291 VAL B CA 1
ATOM 4956 C C . VAL B 1 291 ? -17.094 1.043 -3.434 1 98.69 291 VAL B C 1
ATOM 4958 O O . VAL B 1 291 ? -17.562 0.565 -4.465 1 98.69 291 VAL B O 1
ATOM 4961 N N . ILE B 1 292 ? -15.797 1.205 -3.297 1 98.81 292 ILE B N 1
ATOM 4962 C CA . ILE B 1 292 ? -14.82 0.825 -4.312 1 98.81 292 ILE B CA 1
ATOM 4963 C C . ILE B 1 292 ? -14.578 -0.681 -4.254 1 98.81 292 ILE B C 1
ATOM 4965 O O . ILE B 1 292 ? -14.258 -1.226 -3.195 1 98.81 292 ILE B O 1
ATOM 4969 N N . HIS B 1 293 ? -14.797 -1.333 -5.383 1 98.88 293 HIS B N 1
ATOM 4970 C CA . HIS B 1 293 ? -14.586 -2.771 -5.504 1 98.88 293 HIS B CA 1
ATOM 4971 C C . HIS B 1 293 ? -13.297 -3.078 -6.266 1 98.88 293 HIS B C 1
ATOM 4973 O O . HIS B 1 293 ? -13.148 -2.684 -7.426 1 98.88 293 HIS B O 1
ATOM 4979 N N . TYR B 1 294 ? -12.359 -3.729 -5.578 1 98.69 294 TYR B N 1
ATOM 4980 C CA . TYR B 1 294 ? -11.156 -4.277 -6.188 1 98.69 294 TYR B CA 1
ATOM 4981 C C . TYR B 1 294 ? -11.25 -5.793 -6.305 1 98.69 294 TYR B C 1
ATOM 4983 O O . TYR B 1 294 ? -11.125 -6.508 -5.305 1 98.69 294 TYR B O 1
ATOM 4991 N N . CYS B 1 295 ? -11.422 -6.297 -7.473 1 97.75 295 CYS B N 1
ATOM 4992 C CA . CYS B 1 295 ? -11.672 -7.715 -7.688 1 97.75 295 CYS B CA 1
ATOM 4993 C C . CYS B 1 295 ? -10.758 -8.273 -8.773 1 97.75 295 CYS B C 1
ATOM 4995 O O . CYS B 1 295 ? -11.211 -8.977 -9.672 1 97.75 295 CYS B O 1
ATOM 4997 N N . VAL B 1 296 ? -9.523 -7.941 -8.695 1 95.31 296 VAL B N 1
ATOM 4998 C CA . VAL B 1 296 ? -8.547 -8.398 -9.68 1 95.31 296 VAL B CA 1
ATOM 4999 C C . VAL B 1 296 ? -8.266 -9.891 -9.469 1 95.31 296 VAL B C 1
ATOM 5001 O O . VAL B 1 296 ? -7.965 -10.312 -8.352 1 95.31 296 VAL B O 1
ATOM 5004 N N . SER B 1 297 ? -8.32 -10.797 -10.453 1 87.81 297 SER B N 1
ATOM 5005 C CA . SER B 1 297 ? -8.219 -12.25 -10.367 1 87.81 297 SER B CA 1
ATOM 5006 C C . SER B 1 297 ? -6.766 -12.711 -10.359 1 87.81 297 SER B C 1
ATOM 5008 O O . SER B 1 297 ? -6.477 -13.883 -10.102 1 87.81 297 SER B O 1
ATOM 5010 N N . ASN B 1 298 ? -5.77 -11.992 -10.547 1 90.38 298 ASN B N 1
ATOM 5011 C CA . ASN B 1 298 ? -4.371 -12.375 -10.672 1 90.38 298 ASN B CA 1
ATOM 5012 C C . ASN B 1 298 ? -3.451 -11.391 -9.961 1 90.38 298 ASN B C 1
ATOM 5014 O O . ASN B 1 298 ? -2.455 -10.938 -10.531 1 90.38 298 ASN B O 1
ATOM 5018 N N . MET B 1 299 ? -3.807 -11.203 -8.703 1 94.19 299 MET B N 1
ATOM 5019 C CA . MET B 1 299 ? -3.113 -10.18 -7.922 1 94.19 299 MET B CA 1
ATOM 5020 C C . MET B 1 299 ? -1.614 -10.453 -7.875 1 94.19 299 MET B C 1
ATOM 5022 O O . MET B 1 299 ? -0.807 -9.539 -8.047 1 94.19 299 MET B O 1
ATOM 5026 N N . PRO B 1 300 ? -1.22 -11.758 -7.723 1 94.81 300 PRO B N 1
ATOM 5027 C CA . PRO B 1 300 ? 0.223 -12 -7.645 1 94.81 300 PRO B CA 1
ATOM 5028 C C . PRO B 1 300 ? 0.963 -11.578 -8.914 1 94.81 300 PRO B C 1
ATOM 5030 O O . PRO B 1 300 ? 2.164 -11.297 -8.867 1 94.81 300 PRO B O 1
ATOM 5033 N N . GLY B 1 301 ? 0.255 -11.523 -10.039 1 95.12 301 GLY B N 1
ATOM 5034 C CA . GLY B 1 301 ? 0.859 -11.141 -11.297 1 95.12 301 GLY B CA 1
ATOM 5035 C C . GLY B 1 301 ? 1.427 -9.734 -11.281 1 95.12 301 GLY B C 1
ATOM 5036 O O . GLY B 1 301 ? 2.258 -9.383 -12.125 1 95.12 301 GLY B O 1
ATOM 5037 N N . ALA B 1 302 ? 0.988 -8.914 -10.336 1 95.69 302 ALA B N 1
ATOM 5038 C CA . ALA B 1 302 ? 1.458 -7.535 -10.203 1 95.69 302 ALA B CA 1
ATOM 5039 C C . ALA B 1 302 ? 2.896 -7.496 -9.703 1 95.69 302 ALA B C 1
ATOM 5041 O O . ALA B 1 302 ? 3.611 -6.516 -9.93 1 95.69 302 ALA B O 1
ATOM 5042 N N . TYR B 1 303 ? 3.299 -8.562 -9.055 1 97.44 303 TYR B N 1
ATOM 5043 C CA . TYR B 1 303 ? 4.637 -8.664 -8.484 1 97.44 303 TYR B CA 1
ATOM 5044 C C . TYR B 1 303 ? 5.328 -9.945 -8.953 1 97.44 303 TYR B C 1
ATOM 5046 O O . TYR B 1 303 ? 5.68 -10.797 -8.133 1 97.44 303 TYR B O 1
ATOM 5054 N N . PRO B 1 304 ? 5.621 -9.945 -10.188 1 97.75 304 PRO B N 1
ATOM 5055 C CA . PRO B 1 304 ? 6.004 -11.203 -10.828 1 97.75 304 PRO B CA 1
ATOM 5056 C C . PRO B 1 304 ? 7.371 -11.703 -10.375 1 97.75 304 PRO B C 1
ATOM 5058 O O . PRO B 1 304 ? 7.617 -12.914 -10.367 1 97.75 304 PRO B O 1
ATOM 5061 N N . ARG B 1 305 ? 8.281 -10.82 -10.008 1 96.69 305 ARG B N 1
ATOM 5062 C CA . ARG B 1 305 ? 9.594 -11.273 -9.555 1 96.69 305 ARG B CA 1
ATOM 5063 C C . ARG B 1 305 ? 9.469 -12.148 -8.305 1 96.69 305 ARG B C 1
ATOM 5065 O O . ARG B 1 305 ? 9.906 -13.297 -8.305 1 96.69 305 ARG B O 1
ATOM 5072 N N . THR B 1 306 ? 8.812 -11.625 -7.336 1 96.69 306 THR B N 1
ATOM 5073 C CA . THR B 1 306 ? 8.617 -12.352 -6.086 1 96.69 306 THR B CA 1
ATOM 5074 C C . THR B 1 306 ? 7.711 -13.562 -6.297 1 96.69 306 THR B C 1
ATOM 5076 O O . THR B 1 306 ? 8 -14.656 -5.809 1 96.69 306 THR B O 1
ATOM 5079 N N . SER B 1 307 ? 6.645 -13.406 -7.012 1 97.31 307 SER B N 1
ATOM 5080 C CA . SER B 1 307 ? 5.641 -14.445 -7.191 1 97.31 307 SER B CA 1
ATOM 5081 C C . SER B 1 307 ? 6.199 -15.617 -7.992 1 97.31 307 SER B C 1
ATOM 5083 O O . SER B 1 307 ? 5.902 -16.781 -7.691 1 97.31 307 SER B O 1
ATOM 5085 N N . THR B 1 308 ? 7.004 -15.297 -9.055 1 97.69 308 THR B N 1
ATOM 5086 C CA . THR B 1 308 ? 7.594 -16.359 -9.867 1 97.69 308 THR B CA 1
ATOM 5087 C C . THR B 1 308 ? 8.555 -17.203 -9.039 1 97.69 308 THR B C 1
ATOM 5089 O O . THR B 1 308 ? 8.508 -18.438 -9.086 1 97.69 308 THR B O 1
ATOM 5092 N N . LEU B 1 309 ? 9.367 -16.547 -8.266 1 96.31 309 LEU B N 1
ATOM 5093 C CA . LEU B 1 309 ? 10.328 -17.266 -7.43 1 96.31 309 LEU B CA 1
ATOM 5094 C C . LEU B 1 309 ? 9.609 -18.172 -6.43 1 96.31 309 LEU B C 1
ATOM 5096 O O . LEU B 1 309 ? 9.93 -19.344 -6.309 1 96.31 309 LEU B O 1
ATOM 5100 N N . ALA B 1 310 ? 8.625 -17.641 -5.77 1 96.12 310 ALA B N 1
ATOM 5101 C CA . ALA B 1 310 ? 7.871 -18.391 -4.773 1 96.12 310 ALA B CA 1
ATOM 5102 C C . ALA B 1 310 ? 7.125 -19.562 -5.418 1 96.12 310 ALA B C 1
ATOM 5104 O O . ALA B 1 310 ? 7.105 -20.672 -4.875 1 96.12 310 ALA B O 1
ATOM 5105 N N . LEU B 1 311 ? 6.527 -19.328 -6.512 1 96.94 311 LEU B N 1
ATOM 5106 C CA . LEU B 1 311 ? 5.77 -20.359 -7.215 1 96.94 311 LEU B CA 1
ATOM 5107 C C . LEU B 1 311 ? 6.684 -21.484 -7.68 1 96.94 311 LEU B C 1
ATOM 5109 O O . LEU B 1 311 ? 6.355 -22.656 -7.523 1 96.94 311 LEU B O 1
ATOM 5113 N N . ASN B 1 312 ? 7.816 -21.172 -8.281 1 97.75 312 ASN B N 1
ATOM 5114 C CA . ASN B 1 312 ? 8.734 -22.172 -8.805 1 97.75 312 ASN B CA 1
ATOM 5115 C C . ASN B 1 312 ? 9.328 -23.031 -7.684 1 97.75 312 ASN B C 1
ATOM 5117 O O . ASN B 1 312 ? 9.586 -24.219 -7.875 1 97.75 312 ASN B O 1
ATOM 5121 N N . GLU B 1 313 ? 9.523 -22.406 -6.551 1 95.38 313 GLU B N 1
ATOM 5122 C CA . GLU B 1 313 ? 9.961 -23.188 -5.406 1 95.38 313 GLU B CA 1
ATOM 5123 C C . GLU B 1 313 ? 8.938 -24.266 -5.055 1 95.38 313 GLU B C 1
ATOM 5125 O O . GLU B 1 313 ? 9.305 -25.391 -4.715 1 95.38 313 GLU B O 1
ATOM 5130 N N . ALA B 1 314 ? 7.73 -23.938 -5.16 1 95.38 314 ALA B N 1
ATOM 5131 C CA . ALA B 1 314 ? 6.656 -24.859 -4.805 1 95.38 314 ALA B CA 1
ATOM 5132 C C . ALA B 1 314 ? 6.391 -25.859 -5.926 1 95.38 314 ALA B C 1
ATOM 5134 O O . ALA B 1 314 ? 6.043 -27.016 -5.672 1 95.38 314 ALA B O 1
ATOM 5135 N N . THR B 1 315 ? 6.574 -25.484 -7.168 1 97.12 315 THR B N 1
ATOM 5136 C CA . THR B 1 315 ? 6.133 -26.297 -8.297 1 97.12 315 THR B CA 1
ATOM 5137 C C . THR B 1 315 ? 7.25 -27.234 -8.758 1 97.12 315 THR B C 1
ATOM 5139 O O . THR B 1 315 ? 6.98 -28.312 -9.289 1 97.12 315 THR B O 1
ATOM 5142 N N . LEU B 1 316 ? 8.484 -26.891 -8.555 1 97.06 316 LEU B N 1
ATOM 5143 C CA . LEU B 1 316 ? 9.617 -27.562 -9.188 1 97.06 316 LEU B CA 1
ATOM 5144 C C . LEU B 1 316 ? 9.625 -29.047 -8.852 1 97.06 316 LEU B C 1
ATOM 5146 O O . LEU B 1 316 ? 9.789 -29.891 -9.742 1 97.06 316 LEU B O 1
ATOM 5150 N N . PRO B 1 317 ? 9.375 -29.453 -7.57 1 94.88 317 PRO B N 1
ATOM 5151 C CA . PRO B 1 317 ? 9.383 -30.891 -7.273 1 94.88 317 PRO B CA 1
ATOM 5152 C C . PRO B 1 317 ? 8.352 -31.656 -8.094 1 94.88 317 PRO B C 1
ATOM 5154 O O . PRO B 1 317 ? 8.609 -32.781 -8.5 1 94.88 317 PRO B O 1
ATOM 5157 N N . PHE B 1 318 ? 7.273 -31.062 -8.359 1 94.94 318 PHE B N 1
ATOM 5158 C CA . PHE B 1 318 ? 6.215 -31.734 -9.102 1 94.94 318 PHE B CA 1
ATOM 5159 C C . PHE B 1 318 ? 6.5 -31.719 -10.594 1 94.94 318 PHE B C 1
ATOM 5161 O O . PHE B 1 318 ? 6.156 -32.656 -11.312 1 94.94 318 PHE B O 1
ATOM 5168 N N . VAL B 1 319 ? 7.117 -30.625 -11.062 1 96.38 319 VAL B N 1
ATOM 5169 C CA . VAL B 1 319 ? 7.535 -30.562 -12.461 1 96.38 319 VAL B CA 1
ATOM 5170 C C . VAL B 1 319 ? 8.539 -31.688 -12.742 1 96.38 319 VAL B C 1
ATOM 5172 O O . VAL B 1 319 ? 8.445 -32.344 -13.773 1 96.38 319 VAL B O 1
ATOM 5175 N N . LEU B 1 320 ? 9.43 -31.891 -11.844 1 94.5 320 LEU B N 1
ATOM 5176 C CA . LEU B 1 320 ? 10.43 -32.938 -11.984 1 94.5 320 LEU B CA 1
ATOM 5177 C C . LEU B 1 320 ? 9.773 -34.312 -12.008 1 94.5 320 LEU B C 1
ATOM 5179 O O . LEU B 1 320 ? 10.133 -35.156 -12.836 1 94.5 320 LEU B O 1
ATOM 5183 N N . LYS B 1 321 ? 8.828 -34.5 -11.148 1 92.44 321 LYS B N 1
ATOM 5184 C CA . LYS B 1 321 ? 8.102 -35.781 -11.117 1 92.44 321 LYS B CA 1
ATOM 5185 C C . LYS B 1 321 ? 7.371 -36 -12.438 1 92.44 321 LYS B C 1
ATOM 5187 O O . LYS B 1 321 ? 7.402 -37.125 -12.969 1 92.44 321 LYS B O 1
ATOM 5192 N N . LEU B 1 322 ? 6.75 -35.031 -12.922 1 93.75 322 LEU B N 1
ATOM 5193 C CA . LEU B 1 322 ? 5.996 -35.156 -14.164 1 93.75 322 LEU B CA 1
ATOM 5194 C C . LEU B 1 322 ? 6.93 -35.375 -15.352 1 93.75 322 LEU B C 1
ATOM 5196 O O . LEU B 1 322 ? 6.605 -36.156 -16.266 1 93.75 322 LEU B O 1
ATOM 5200 N N . ALA B 1 323 ? 8.047 -34.719 -15.344 1 92.56 323 ALA B N 1
ATOM 5201 C CA . ALA B 1 323 ? 9.023 -34.844 -16.422 1 92.56 323 ALA B CA 1
ATOM 5202 C C . ALA B 1 323 ? 9.633 -36.25 -16.453 1 92.56 323 ALA B C 1
ATOM 5204 O O . ALA B 1 323 ? 9.969 -36.75 -17.531 1 92.56 323 ALA B O 1
ATOM 5205 N N . GLU B 1 324 ? 9.773 -36.812 -15.312 1 88.19 324 GLU B N 1
ATOM 5206 C CA . GLU B 1 324 ? 10.445 -38.094 -15.219 1 88.19 324 GLU B CA 1
ATOM 5207 C C . GLU B 1 324 ? 9.453 -39.25 -15.32 1 88.19 324 GLU B C 1
ATOM 5209 O O . GLU B 1 324 ? 9.852 -40.406 -15.516 1 88.19 324 GLU B O 1
ATOM 5214 N N . ALA B 1 325 ? 8.25 -38.875 -14.883 1 78.62 325 ALA B N 1
ATOM 5215 C CA . ALA B 1 325 ? 7.227 -39.906 -14.961 1 78.62 325 ALA B CA 1
ATOM 5216 C C . ALA B 1 325 ? 7.043 -40.406 -16.391 1 78.62 325 ALA B C 1
ATOM 5218 O O . ALA B 1 325 ? 7.266 -39.656 -17.344 1 78.62 325 ALA B O 1
ATOM 5219 N N . ASP B 1 326 ? 7.566 -41.438 -16.844 1 59.12 326 ASP B N 1
ATOM 5220 C CA . ASP B 1 326 ? 7.48 -42.062 -18.172 1 59.12 326 ASP B CA 1
ATOM 5221 C C . ASP B 1 326 ? 6.223 -41.594 -18.906 1 59.12 326 ASP B C 1
ATOM 5223 O O . ASP B 1 326 ? 5.234 -41.219 -18.281 1 59.12 326 ASP B O 1
ATOM 5227 N N . LYS B 1 327 ? 6.336 -41.375 -20.344 1 55.69 327 LYS B N 1
ATOM 5228 C CA . LYS B 1 327 ? 5.414 -40.875 -21.359 1 55.69 327 LYS B CA 1
ATOM 5229 C C . LYS B 1 327 ? 3.988 -41.344 -21.094 1 55.69 327 LYS B C 1
ATOM 5231 O O . LYS B 1 327 ? 3.041 -40.562 -21.188 1 55.69 327 LYS B O 1
ATOM 5236 N N . GLU B 1 328 ? 3.693 -42.562 -21.094 1 52.97 328 GLU B N 1
ATOM 5237 C CA . GLU B 1 328 ? 2.355 -43 -21.484 1 52.97 328 GLU B CA 1
ATOM 5238 C C . GLU B 1 328 ? 1.391 -42.938 -20.312 1 52.97 328 GLU B C 1
ATOM 5240 O O . GLU B 1 328 ? 0.19 -42.719 -20.484 1 52.97 328 GLU B O 1
ATOM 5245 N N . GLY B 1 329 ? 1.85 -43.062 -18.859 1 61.31 329 GLY B N 1
ATOM 5246 C CA . GLY B 1 329 ? 0.661 -43.25 -18.047 1 61.31 329 GLY B CA 1
ATOM 5247 C C . GLY B 1 329 ? 0.722 -42.5 -16.719 1 61.31 329 GLY B C 1
ATOM 5248 O O . GLY B 1 329 ? 1.805 -42.156 -16.25 1 61.31 329 GLY B O 1
ATOM 5249 N N . LEU B 1 330 ? -0.353 -41.812 -16.297 1 72.88 330 LEU B N 1
ATOM 5250 C CA . LEU B 1 330 ? -0.659 -41.156 -15.031 1 72.88 330 LEU B CA 1
ATOM 5251 C C . LEU B 1 330 ? -0.532 -42.125 -13.859 1 72.88 330 LEU B C 1
ATOM 5253 O O . LEU B 1 330 ? -0.533 -41.688 -12.703 1 72.88 330 LEU B O 1
ATOM 5257 N N . GLU B 1 331 ? -0.286 -43.344 -14.195 1 69.19 331 GLU B N 1
ATOM 5258 C CA . GLU B 1 331 ? -0.322 -44.375 -13.164 1 69.19 331 GLU B CA 1
ATOM 5259 C C . GLU B 1 331 ? 0.838 -44.219 -12.188 1 69.19 331 GLU B C 1
ATOM 5261 O O . GLU B 1 331 ? 0.725 -44.594 -11.016 1 69.19 331 GLU B O 1
ATOM 5266 N N . HIS B 1 332 ? 1.822 -43.656 -12.625 1 75 332 HIS B N 1
ATOM 5267 C CA . HIS B 1 332 ? 3.004 -43.594 -11.773 1 75 332 HIS B CA 1
ATOM 5268 C C . HIS B 1 332 ? 3.014 -42.281 -10.969 1 75 332 HIS B C 1
ATOM 5270 O O . HIS B 1 332 ? 3.887 -42.094 -10.117 1 75 332 HIS B O 1
ATOM 5276 N N . LEU B 1 333 ? 1.998 -41.594 -11.188 1 83.19 333 LEU B N 1
ATOM 5277 C CA . LEU B 1 333 ? 1.932 -40.344 -10.406 1 83.19 333 LEU B CA 1
ATOM 5278 C C . LEU B 1 333 ? 1.506 -40.625 -8.969 1 83.19 333 LEU B C 1
ATOM 5280 O O . LEU B 1 333 ? 0.75 -41.594 -8.719 1 83.19 333 LEU B O 1
ATOM 5284 N N . ASP B 1 334 ? 2.107 -39.906 -8.055 1 83.62 334 ASP B N 1
ATOM 5285 C CA . ASP B 1 334 ? 1.652 -40.062 -6.672 1 83.62 334 ASP B CA 1
ATOM 5286 C C . ASP B 1 334 ? 0.213 -39.562 -6.516 1 83.62 334 ASP B C 1
ATOM 5288 O O . ASP B 1 334 ? -0.339 -38.938 -7.422 1 83.62 334 ASP B O 1
ATOM 5292 N N . SER B 1 335 ? -0.359 -39.906 -5.402 1 85.38 335 SER B N 1
ATOM 5293 C CA . SER B 1 335 ? -1.774 -39.656 -5.16 1 85.38 335 SER B CA 1
ATOM 5294 C C . SER B 1 335 ? -2.082 -38.156 -5.203 1 85.38 335 SER B C 1
ATOM 5296 O O . SER B 1 335 ? -3.131 -37.75 -5.707 1 85.38 335 SER B O 1
ATOM 5298 N N . GLY B 1 336 ? -1.204 -37.375 -4.777 1 89.06 336 GLY B N 1
ATOM 5299 C CA . GLY B 1 336 ? -1.418 -35.938 -4.762 1 89.06 336 GLY B CA 1
ATOM 5300 C C . GLY B 1 336 ? -1.502 -35.344 -6.148 1 89.06 336 GLY B C 1
ATOM 5301 O O . GLY B 1 336 ? -2.344 -34.469 -6.402 1 89.06 336 GLY B O 1
ATOM 5302 N N . LEU B 1 337 ? -0.667 -35.812 -7.047 1 91.38 337 LEU B N 1
ATOM 5303 C CA . LEU B 1 337 ? -0.671 -35.312 -8.422 1 91.38 337 LEU B CA 1
ATOM 5304 C C . LEU B 1 337 ? -1.854 -35.906 -9.195 1 91.38 337 LEU B C 1
ATOM 5306 O O . LEU B 1 337 ? -2.426 -35.219 -10.055 1 91.38 337 LEU B O 1
ATOM 5310 N N . LYS B 1 338 ? -2.182 -37.062 -8.875 1 90.12 338 LYS B N 1
ATOM 5311 C CA . LYS B 1 338 ? -3.301 -37.719 -9.562 1 90.12 338 LYS B CA 1
ATOM 5312 C C . LYS B 1 338 ? -4.602 -36.969 -9.312 1 90.12 338 LYS B C 1
ATOM 5314 O O . LYS B 1 338 ? -5.414 -36.781 -10.219 1 90.12 338 LYS B O 1
ATOM 5319 N N . LYS B 1 339 ? -4.781 -36.5 -8.125 1 89.12 339 LYS B N 1
ATOM 5320 C CA . LYS B 1 339 ? -5.973 -35.75 -7.742 1 89.12 339 LYS B CA 1
ATOM 5321 C C . LYS B 1 339 ? -6.047 -34.406 -8.484 1 89.12 339 LYS B C 1
ATOM 5323 O O . LYS B 1 339 ? -7.129 -33.844 -8.633 1 89.12 339 LYS B O 1
ATOM 5328 N N . ALA B 1 340 ? -4.926 -34.031 -8.977 1 93.5 340 ALA B N 1
ATOM 5329 C CA . ALA B 1 340 ? -4.844 -32.688 -9.594 1 93.5 340 ALA B CA 1
ATOM 5330 C C . ALA B 1 340 ? -5.141 -32.781 -11.086 1 93.5 340 ALA B C 1
ATOM 5332 O O . ALA B 1 340 ? -5.281 -31.734 -11.75 1 93.5 340 ALA B O 1
ATOM 5333 N N . VAL B 1 341 ? -5.266 -33.969 -11.602 1 93.94 341 VAL B N 1
ATOM 5334 C CA . VAL B 1 341 ? -5.59 -34.156 -13.016 1 93.94 341 VAL B CA 1
ATOM 5335 C C . VAL B 1 341 ? -7.055 -33.781 -13.258 1 93.94 341 VAL B C 1
ATOM 5337 O O . VAL B 1 341 ? -7.949 -34.375 -12.641 1 93.94 341 VAL B O 1
ATOM 5340 N N . MET B 1 342 ? -7.262 -32.844 -14.156 1 94.44 342 MET B N 1
ATOM 5341 C CA . MET B 1 342 ? -8.617 -32.344 -14.383 1 94.44 342 MET B CA 1
ATOM 5342 C C . MET B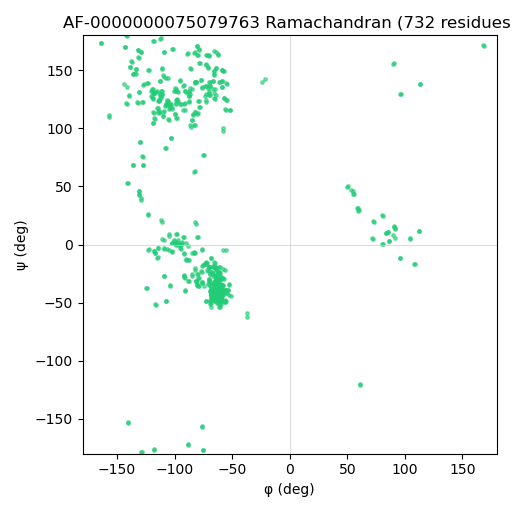 1 342 ? -9.195 -32.906 -15.672 1 94.44 342 MET B C 1
ATOM 5344 O O . MET B 1 342 ? -10.398 -33.125 -15.773 1 94.44 342 MET B O 1
ATOM 5348 N N . THR B 1 343 ? -8.352 -33.094 -16.656 1 95.31 343 THR B N 1
ATOM 5349 C CA . THR B 1 343 ? -8.742 -33.719 -17.922 1 95.31 343 THR B CA 1
ATOM 5350 C C . THR B 1 343 ? -7.711 -34.781 -18.344 1 95.31 343 THR B C 1
ATOM 5352 O O . THR B 1 343 ? -6.523 -34.625 -18.047 1 95.31 343 THR B O 1
ATOM 5355 N N . TYR B 1 344 ? -8.188 -35.75 -18.953 1 93.69 344 TYR B N 1
ATOM 5356 C CA . TYR B 1 344 ? -7.359 -36.875 -19.406 1 93.69 344 TYR B CA 1
ATOM 5357 C C . TYR B 1 344 ? -8.023 -37.594 -20.562 1 93.69 344 TYR B C 1
ATOM 5359 O O . TYR B 1 344 ? -9.062 -38.219 -20.391 1 93.69 344 TYR B O 1
ATOM 5367 N N . HIS B 1 345 ? -7.422 -37.438 -21.719 1 90.75 345 HIS B N 1
ATOM 5368 C CA . HIS B 1 345 ? -7.859 -38.156 -22.906 1 90.75 345 HIS B CA 1
ATOM 5369 C C . HIS B 1 345 ? -9.336 -37.906 -23.188 1 90.75 345 HIS B C 1
ATOM 5371 O O . HIS B 1 345 ? -10.109 -38.875 -23.375 1 90.75 345 HIS B O 1
ATOM 5377 N N . GLY B 1 346 ? -9.734 -36.719 -23.078 1 94.25 346 GLY B N 1
ATOM 5378 C CA . GLY B 1 346 ? -11.055 -36.312 -23.5 1 94.25 346 GLY B CA 1
ATOM 5379 C C . GLY B 1 346 ? -12.102 -36.438 -22.406 1 94.25 346 GLY B C 1
ATOM 5380 O O . GLY B 1 346 ? -13.297 -36.281 -22.672 1 94.25 346 GLY B O 1
ATOM 5381 N N . GLN B 1 347 ? -11.672 -36.719 -21.219 1 94.81 347 GLN B N 1
ATOM 5382 C CA . GLN B 1 347 ? -12.594 -36.875 -20.094 1 94.81 347 GLN B CA 1
ATOM 5383 C C . GLN B 1 347 ? -12.219 -35.906 -18.953 1 94.81 347 GLN B C 1
ATOM 5385 O O . GLN B 1 347 ? -11.047 -35.562 -18.812 1 94.81 347 GLN B O 1
ATOM 5390 N N . LEU B 1 348 ? -13.266 -35.531 -18.25 1 95 348 LEU B N 1
ATOM 5391 C CA . LEU B 1 348 ? -13.047 -34.844 -16.984 1 95 348 LEU B CA 1
ATOM 5392 C C . LEU B 1 348 ? -12.773 -35.844 -15.859 1 95 348 LEU B C 1
ATOM 5394 O O . LEU B 1 348 ? -13.414 -36.906 -15.797 1 95 348 LEU B O 1
ATOM 5398 N N . THR B 1 349 ? -11.844 -35.5 -15.039 1 93.12 349 THR B N 1
ATOM 5399 C CA . THR B 1 349 ? -11.5 -36.438 -13.992 1 93.12 349 THR B CA 1
ATOM 5400 C C . THR B 1 349 ? -11.789 -35.875 -12.609 1 93.12 349 THR B C 1
ATOM 5402 O O . THR B 1 349 ? -11.648 -36.562 -11.602 1 93.12 349 THR B O 1
ATOM 5405 N N . ASN B 1 350 ? -12.141 -34.688 -12.477 1 90.12 350 ASN B N 1
ATOM 5406 C CA . ASN B 1 350 ? -12.555 -34.031 -11.242 1 90.12 350 ASN B CA 1
ATOM 5407 C C . ASN B 1 350 ? -14.07 -33.875 -11.172 1 90.12 350 ASN B C 1
ATOM 5409 O O . ASN B 1 350 ? -14.648 -33.094 -11.953 1 90.12 350 ASN B O 1
ATOM 5413 N N . HIS B 1 351 ? -14.633 -34.5 -10.188 1 89.88 351 HIS B N 1
ATOM 5414 C CA . HIS B 1 351 ? -16.094 -34.562 -10.086 1 89.88 351 HIS B CA 1
ATOM 5415 C C . HIS B 1 351 ? -16.672 -33.188 -9.812 1 89.88 351 HIS B C 1
ATOM 5417 O O . HIS B 1 351 ? -17.688 -32.812 -10.406 1 89.88 351 HIS B O 1
ATOM 5423 N N . ALA B 1 352 ? -16.094 -32.5 -8.953 1 84.94 352 ALA B N 1
ATOM 5424 C CA . ALA B 1 352 ? -16.625 -31.188 -8.57 1 84.94 352 ALA B CA 1
ATOM 5425 C C . ALA B 1 352 ? -16.641 -30.234 -9.773 1 84.94 352 ALA B C 1
ATOM 5427 O O . ALA B 1 352 ? -17.625 -29.531 -10 1 84.94 352 ALA B O 1
ATOM 5428 N N . ALA B 1 353 ? -15.562 -30.266 -10.523 1 86.94 353 ALA B N 1
ATOM 5429 C CA . ALA B 1 353 ? -15.5 -29.422 -11.711 1 86.94 353 ALA B CA 1
ATOM 5430 C C . ALA B 1 353 ? -16.531 -29.844 -12.758 1 86.94 353 ALA B C 1
ATOM 5432 O O . ALA B 1 353 ? -17.172 -29.016 -13.383 1 86.94 353 ALA B O 1
ATOM 5433 N N . ALA B 1 354 ? -16.672 -31.094 -12.898 1 91.75 354 ALA B N 1
ATOM 5434 C CA . ALA B 1 354 ? -17.641 -31.625 -13.852 1 91.75 354 ALA B CA 1
ATOM 5435 C C . ALA B 1 354 ? -19.062 -31.203 -13.484 1 91.75 354 ALA B C 1
ATOM 5437 O O . ALA B 1 354 ? -19.844 -30.828 -14.352 1 91.75 354 ALA B O 1
ATOM 5438 N N . ALA B 1 355 ? -19.328 -31.234 -12.227 1 89.81 355 ALA B N 1
ATOM 5439 C CA . ALA B 1 355 ? -20.641 -30.844 -11.727 1 89.81 355 ALA B CA 1
ATOM 5440 C C . ALA B 1 355 ? -20.875 -29.344 -11.93 1 89.81 355 ALA B C 1
ATOM 5442 O O . ALA B 1 355 ? -21.922 -28.938 -12.414 1 89.81 355 ALA B O 1
ATOM 5443 N N . ALA B 1 356 ? -19.906 -28.625 -11.594 1 83.94 356 ALA B N 1
ATOM 5444 C CA . ALA B 1 356 ? -20.016 -27.172 -11.672 1 83.94 356 ALA B CA 1
ATOM 5445 C C . ALA B 1 356 ? -20.203 -26.719 -13.117 1 83.94 356 ALA B C 1
ATOM 5447 O O . ALA B 1 356 ? -20.875 -25.719 -13.383 1 83.94 356 ALA B O 1
ATOM 5448 N N . LEU B 1 357 ? -19.672 -27.453 -14.094 1 88.62 357 LEU B N 1
ATOM 5449 C CA . LEU B 1 357 ? -19.688 -27.078 -15.5 1 88.62 357 LEU B CA 1
ATOM 5450 C C . LEU B 1 357 ? -20.844 -27.766 -16.219 1 88.62 357 LEU B C 1
ATOM 5452 O O . LEU B 1 357 ? -21 -27.609 -17.438 1 88.62 357 LEU B O 1
ATOM 5456 N N . ASP B 1 358 ? -21.656 -28.484 -15.508 1 91.25 358 ASP B N 1
ATOM 5457 C CA . ASP B 1 358 ? -22.75 -29.266 -16.078 1 91.25 358 ASP B CA 1
ATOM 5458 C C . ASP B 1 358 ? -22.25 -30.188 -17.172 1 91.25 358 ASP B C 1
ATOM 5460 O O . ASP B 1 358 ? -22.797 -30.203 -18.281 1 91.25 358 ASP B O 1
ATOM 5464 N N . LYS B 1 359 ? -21.125 -30.906 -16.875 1 93.69 359 LYS B N 1
ATOM 5465 C CA . LYS B 1 359 ? -20.516 -31.812 -17.828 1 93.69 359 LYS B CA 1
ATOM 5466 C C . LYS B 1 359 ? -20.266 -33.188 -17.203 1 93.69 359 LYS B C 1
ATOM 5468 O O . LYS B 1 359 ? -19.234 -33.812 -17.484 1 93.69 359 LYS B O 1
ATOM 5473 N N . LEU B 1 360 ? -21.141 -33.625 -16.422 1 93.12 360 LEU B N 1
ATOM 5474 C CA . LEU B 1 360 ? -20.984 -34.875 -15.719 1 93.12 360 LEU B CA 1
ATOM 5475 C C . LEU B 1 360 ? -20.953 -36.031 -16.703 1 93.12 360 LEU B C 1
ATOM 5477 O O . LEU B 1 360 ? -20.359 -37.094 -16.406 1 93.12 360 LEU B O 1
ATOM 5481 N N . LYS B 1 361 ? -21.547 -35.906 -17.812 1 93.44 361 LYS B N 1
ATOM 5482 C CA . LYS B 1 361 ? -21.547 -36.938 -18.828 1 93.44 361 LYS B CA 1
ATOM 5483 C C . LYS B 1 361 ? -20.125 -37.25 -19.297 1 93.44 361 LYS B C 1
ATOM 5485 O O . LYS B 1 361 ? -19.844 -38.344 -19.812 1 93.44 361 LYS B O 1
ATOM 5490 N N . HIS B 1 362 ? -19.281 -36.25 -19.125 1 93.56 362 HIS B N 1
ATOM 5491 C CA . HIS B 1 362 ? -17.891 -36.375 -19.562 1 93.56 362 HIS B CA 1
ATOM 5492 C C . HIS B 1 362 ? -16.984 -36.75 -18.406 1 93.56 362 HIS B C 1
ATOM 5494 O O . HIS B 1 362 ? -15.758 -36.719 -18.531 1 93.56 362 HIS B O 1
ATOM 5500 N N . TYR B 1 363 ? -17.516 -37.094 -17.234 1 94.38 363 TYR B N 1
ATOM 5501 C CA . TYR B 1 363 ? -16.719 -37.375 -16.047 1 94.38 363 TYR B CA 1
ATOM 5502 C C . TYR B 1 363 ? -16.344 -38.844 -15.984 1 94.38 363 TYR B C 1
ATOM 5504 O O . TYR B 1 363 ? -17.188 -39.719 -16.203 1 94.38 363 TYR B O 1
ATOM 5512 N N . ARG B 1 364 ? -15.031 -39.156 -15.766 1 92.06 364 ARG B N 1
ATOM 5513 C CA . ARG B 1 364 ? -14.492 -40.469 -15.461 1 92.06 364 ARG B CA 1
ATOM 5514 C C . ARG B 1 364 ? -13.367 -40.375 -14.438 1 92.06 364 ARG B C 1
ATOM 5516 O O . ARG B 1 364 ? -12.344 -39.719 -14.688 1 92.06 364 ARG B O 1
ATOM 5523 N N . ALA B 1 365 ? -13.469 -41 -13.336 1 87.38 365 ALA B N 1
ATOM 5524 C CA . ALA B 1 365 ? -12.453 -40.969 -12.289 1 87.38 365 ALA B CA 1
ATOM 5525 C C . ALA B 1 365 ? -11.148 -41.594 -12.758 1 87.38 365 ALA B C 1
ATOM 5527 O O . ALA B 1 365 ? -11.156 -42.594 -13.469 1 87.38 365 ALA B O 1
ATOM 5528 N N . LEU B 1 366 ? -10.07 -40.875 -12.57 1 79.81 366 LEU B N 1
ATOM 5529 C CA . LEU B 1 366 ? -8.773 -41.469 -12.898 1 79.81 366 LEU B CA 1
ATOM 5530 C C . LEU B 1 366 ? -8.414 -42.594 -11.93 1 79.81 366 LEU B C 1
ATOM 5532 O O . LEU B 1 366 ? -7.77 -43.562 -12.312 1 79.81 366 LEU B O 1
ATOM 5536 N N . VAL B 1 367 ? -8.5 -42.281 -10.516 1 59.94 367 VAL B N 1
ATOM 5537 C CA . VAL B 1 367 ? -8.078 -43.219 -9.484 1 59.94 367 VAL B CA 1
ATOM 5538 C C . VAL B 1 367 ? -9.234 -44.156 -9.133 1 59.94 367 VAL B C 1
ATOM 5540 O O . VAL B 1 367 ? -10.375 -43.688 -8.953 1 59.94 367 VAL B O 1
ATOM 5543 N N . ASP B 1 368 ? -9.273 -45.531 -9.633 1 47.69 368 ASP B N 1
ATOM 5544 C CA . ASP B 1 368 ? -10.094 -46.531 -8.945 1 47.69 368 ASP B CA 1
ATOM 5545 C C . ASP B 1 368 ? -9.711 -46.625 -7.469 1 47.69 368 ASP B C 1
ATOM 5547 O O . ASP B 1 368 ? -8.547 -46.438 -7.109 1 47.69 368 ASP B O 1
#

Solvent-accessible surface area (backbone atoms only — not comparable to full-atom values): 35914 Å² total; per-residue (Å²): 89,41,35,8,24,41,52,57,78,58,82,72,38,20,34,36,35,58,49,48,68,58,46,27,52,44,34,75,74,66,30,48,42,29,33,13,70,63,23,33,44,55,31,71,38,50,62,63,58,28,44,75,44,68,38,42,73,36,50,58,70,57,6,49,70,25,54,33,31,34,37,58,62,52,80,48,81,91,46,52,82,56,58,36,71,28,35,37,43,22,34,55,59,66,65,55,47,67,61,66,50,58,52,48,36,30,75,37,24,19,27,36,32,28,41,72,47,26,32,48,99,84,68,42,43,62,45,40,47,50,55,30,21,44,34,11,43,47,42,42,53,52,41,49,58,46,14,21,37,92,68,58,17,45,1,46,47,60,22,46,49,88,92,42,63,26,46,32,35,39,28,39,20,67,47,60,28,18,45,34,23,49,43,35,40,40,44,33,21,23,46,36,36,34,26,29,89,49,70,69,59,51,52,48,39,31,76,74,73,34,71,86,49,42,77,44,64,65,39,71,68,54,48,51,62,51,40,48,68,30,43,32,36,37,30,29,47,81,41,90,79,43,68,28,64,67,75,42,47,56,69,46,52,57,53,25,51,62,13,21,31,37,28,28,68,16,31,57,32,63,14,24,38,63,80,55,61,78,34,35,83,91,53,36,64,51,73,59,68,51,24,36,38,34,16,41,65,57,58,43,26,34,19,5,29,46,43,27,54,49,43,37,67,47,40,45,68,55,52,51,48,59,61,64,43,63,88,87,53,75,78,76,49,53,71,27,55,49,64,12,31,42,27,50,72,44,25,29,34,36,66,55,40,20,56,70,63,73,38,55,90,42,51,49,71,77,79,131,88,40,36,10,25,40,51,57,78,58,82,71,38,20,33,36,38,58,49,49,69,58,45,27,54,44,34,75,72,68,31,48,42,27,33,12,70,63,22,33,45,55,30,72,37,50,62,63,58,30,45,77,45,68,37,41,76,36,49,58,71,56,5,51,69,26,54,34,30,35,37,59,61,53,80,48,81,92,47,52,83,56,57,36,72,29,35,36,43,22,34,55,58,66,64,52,46,67,62,67,49,57,51,50,36,31,74,38,22,19,27,36,32,26,40,72,47,26,30,48,99,84,67,41,44,61,46,39,47,50,53,30,21,45,35,11,42,47,42,42,54,50,43,48,57,46,15,20,38,92,69,59,18,45,2,46,46,60,22,47,48,90,91,42,65,27,45,32,33,38,26,39,20,67,48,62,27,18,47,33,24,50,44,35,40,40,45,32,21,23,47,37,37,35,27,29,87,47,69,69,58,51,51,49,38,31,74,73,73,34,73,86,50,43,76,45,65,65,39,72,68,56,48,52,60,50,41,49,66,29,46,31,36,37,31,29,46,80,43,89,74,42,67,27,65,67,73,42,49,56,71,47,53,56,55,25,53,63,12,20,30,37,28,27,69,16,30,54,30,63,13,25,37,62,80,57,60,78,35,35,81,91,53,36,63,52,72,60,67,52,26,37,37,36,15,41,65,56,58,42,24,34,19,5,28,47,43,29,54,48,42,37,67,45,40,45,69,56,51,52,49,59,60,63,44,62,89,86,56,73,77,77,48,54,72,26,56,50,65,10,31,41,27,48,72,44,23,30,34,36,68,57,39,19,56,69,63,74,37,56,90,42,49,48,70,78,77,129

Radius of gyration: 28.85 Å; Cα contacts (8 Å, |Δi|>4): 1858; chains: 2; bounding box: 58×90×58 Å